Protein AF-A0A0F9BA82-F1 (afdb_monomer_lite)

pLDDT: mean 81.28, std 13.5, range [25.64, 95.38]

Secondary structure (DSSP, 8-state):
-----------GGGGGS---SS-HHHHHHHHHHHHHHHHHHHHHHHHHT-PPP--SSHHHHHHHHSS--------HHHHHHHHHHTTS---EEEESSHHHHHHHHHHHHHTTHHHHHHHHHHHHHHTSEEEEEEEEETTEEEEEEE-TTTEEEEE-SS-TTSEEEEEEEEE-TTSEEEEEEE-SSEEEEEEEEEEGGG--SGGGEEE--SS--B-TTS-B--EEE-TT-S-SEEEEES-SSS---GGGGTHHHHHHHHHHHHHHHHHHHHHHS--EEEE-SS--TT----TT-----PPP-SSSSPPEEEEPPPP-THHHHHHHHHHHHHHHHHHT--GGGTS--SS---HHHHHHHHHHHHHHHHHHHHHHHHHHHHHHHHHHHHTT----GGGEEEE-

InterPro domains:
  IPR021145 Portal protein SPP1 Gp6-like [PF05133] (35-400)

Structure (mmCIF, N/CA/C/O backbone):
data_AF-A0A0F9BA82-F1
#
_entry.id   AF-A0A0F9BA82-F1
#
loop_
_atom_site.group_PDB
_atom_site.id
_atom_site.type_symbol
_atom_site.label_atom_id
_atom_site.label_alt_id
_atom_site.label_comp_id
_atom_site.label_asym_id
_atom_site.label_entity_id
_atom_site.label_seq_id
_atom_site.pdbx_PDB_ins_code
_atom_site.Cartn_x
_atom_site.Cartn_y
_atom_site.Cartn_z
_atom_site.occupancy
_atom_site.B_iso_or_equiv
_atom_site.auth_seq_id
_atom_site.auth_comp_id
_atom_site.auth_asym_id
_atom_site.auth_atom_id
_atom_site.pdbx_PDB_model_num
ATOM 1 N N . MET A 1 1 ? 22.418 -21.077 -7.509 1.00 32.06 1 MET A N 1
ATOM 2 C CA . MET A 1 1 ? 21.056 -21.334 -7.003 1.00 32.06 1 MET A CA 1
ATOM 3 C C . MET A 1 1 ? 20.161 -20.271 -7.600 1.00 32.06 1 MET A C 1
ATOM 5 O O . MET A 1 1 ? 20.427 -19.097 -7.389 1.00 32.06 1 MET A O 1
ATOM 9 N N . ALA A 1 2 ? 19.224 -20.673 -8.456 1.00 25.64 2 ALA A N 1
ATOM 10 C CA . ALA A 1 2 ? 18.269 -19.763 -9.069 1.00 25.64 2 ALA A CA 1
ATOM 11 C C . ALA A 1 2 ? 17.210 -19.420 -8.022 1.00 25.64 2 ALA A C 1
ATOM 13 O O . ALA A 1 2 ? 16.251 -20.169 -7.839 1.00 25.64 2 ALA A O 1
ATOM 14 N N . ASP A 1 3 ? 17.416 -18.311 -7.319 1.00 30.84 3 ASP A N 1
ATOM 15 C CA . ASP A 1 3 ? 16.365 -17.664 -6.541 1.00 30.84 3 ASP A CA 1
ATOM 16 C C . ASP A 1 3 ? 15.450 -16.940 -7.537 1.00 30.84 3 ASP A C 1
ATOM 18 O O . ASP A 1 3 ? 15.495 -15.731 -7.756 1.00 30.84 3 ASP A O 1
ATOM 22 N N . THR A 1 4 ? 14.727 -17.749 -8.311 1.00 31.30 4 THR A N 1
ATOM 23 C CA . THR A 1 4 ? 13.598 -17.291 -9.112 1.00 31.30 4 THR A CA 1
ATOM 24 C C . THR A 1 4 ? 12.617 -16.731 -8.111 1.00 31.30 4 THR A C 1
ATOM 26 O O . THR A 1 4 ? 12.071 -17.511 -7.332 1.00 31.30 4 THR A O 1
ATOM 29 N N . LEU A 1 5 ? 12.453 -15.408 -8.140 1.00 36.59 5 LEU A N 1
ATOM 30 C CA . LEU A 1 5 ? 11.447 -14.624 -7.440 1.00 36.59 5 LEU A CA 1
ATOM 31 C C . LEU A 1 5 ? 10.168 -15.455 -7.301 1.00 36.59 5 LEU A C 1
ATOM 33 O O . LEU A 1 5 ? 9.295 -15.477 -8.172 1.00 36.59 5 LEU A O 1
ATOM 37 N N . LYS A 1 6 ? 10.053 -16.169 -6.180 1.00 34.72 6 LYS A N 1
ATOM 38 C CA . LYS A 1 6 ? 8.750 -16.457 -5.631 1.00 34.72 6 LYS A CA 1
ATOM 39 C C . LYS A 1 6 ? 8.334 -15.086 -5.138 1.00 34.72 6 LYS A C 1
ATOM 41 O O . LYS A 1 6 ? 8.543 -14.771 -3.977 1.00 34.72 6 LYS A O 1
ATOM 46 N N . LEU A 1 7 ? 7.735 -14.285 -6.026 1.00 34.09 7 LEU A N 1
ATOM 47 C CA . LEU A 1 7 ? 6.584 -13.491 -5.625 1.00 34.09 7 LEU A CA 1
ATOM 48 C C . LEU A 1 7 ? 5.722 -14.520 -4.909 1.00 34.09 7 LEU A C 1
ATOM 50 O O . LEU A 1 7 ? 5.066 -15.338 -5.562 1.00 34.09 7 LEU A O 1
ATOM 54 N N . ARG A 1 8 ? 5.902 -14.626 -3.585 1.00 37.03 8 ARG A N 1
ATOM 55 C CA . ARG A 1 8 ? 5.129 -15.502 -2.726 1.00 37.03 8 ARG A CA 1
ATOM 56 C C . ARG A 1 8 ? 3.754 -14.903 -2.858 1.00 37.03 8 ARG A C 1
ATOM 58 O O . ARG A 1 8 ? 3.404 -13.957 -2.170 1.00 37.03 8 ARG A O 1
ATOM 65 N N . VAL A 1 9 ? 3.026 -15.391 -3.860 1.00 33.97 9 VAL A N 1
ATOM 66 C CA . VAL A 1 9 ? 1.595 -15.225 -3.981 1.00 33.97 9 VAL A CA 1
A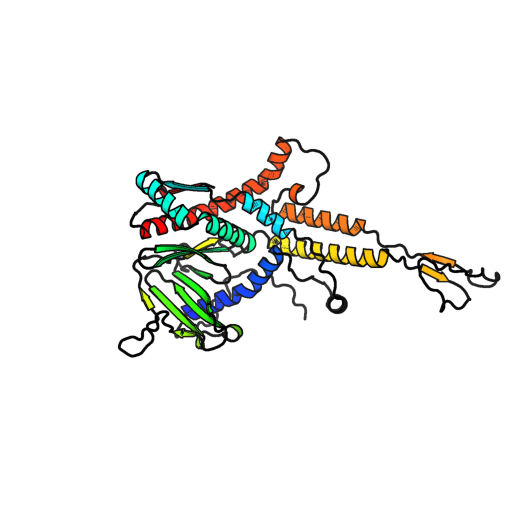TOM 67 C C . VAL A 1 9 ? 1.110 -15.534 -2.584 1.00 33.97 9 VAL A C 1
ATOM 69 O O . VAL A 1 9 ? 1.343 -16.643 -2.108 1.00 33.97 9 VAL A O 1
ATOM 72 N N . ILE A 1 10 ? 0.595 -14.500 -1.921 1.00 43.72 10 ILE A N 1
ATOM 73 C CA . ILE A 1 10 ? 0.239 -14.490 -0.509 1.00 43.72 10 ILE A CA 1
ATOM 74 C C . ILE A 1 10 ? -0.924 -15.472 -0.359 1.00 43.72 10 ILE A C 1
ATOM 76 O O . ILE A 1 10 ? -2.098 -15.117 -0.433 1.00 43.72 10 ILE A O 1
ATOM 80 N N . GLN A 1 11 ? -0.582 -16.755 -0.308 1.00 34.44 11 GLN A N 1
ATOM 81 C CA . GLN A 1 11 ? -1.457 -17.848 0.039 1.00 34.44 11 GLN A CA 1
ATOM 82 C C . GLN A 1 11 ? -1.409 -17.910 1.553 1.00 34.44 11 GLN A C 1
ATOM 84 O O . GLN A 1 11 ? -0.401 -18.309 2.134 1.00 34.44 11 GLN A O 1
ATOM 89 N N . GLY A 1 12 ? -2.527 -17.558 2.183 1.00 37.22 12 GLY A N 1
ATOM 90 C CA . GLY A 1 12 ? -2.781 -17.803 3.603 1.00 37.22 12 GLY A CA 1
ATOM 91 C C . GLY A 1 12 ? -2.826 -19.292 3.982 1.00 37.22 12 GLY A C 1
ATOM 92 O O . GLY A 1 12 ? -3.324 -19.626 5.048 1.00 37.22 12 GLY A O 1
ATOM 93 N N . ASP A 1 13 ? -2.309 -20.185 3.134 1.00 36.91 13 ASP A N 1
ATOM 94 C CA . ASP A 1 13 ? -2.332 -21.636 3.322 1.00 36.91 13 ASP A CA 1
ATOM 95 C C . ASP A 1 13 ? -1.144 -22.143 4.163 1.00 36.91 13 ASP A C 1
ATOM 97 O O . ASP A 1 13 ? -1.170 -23.274 4.638 1.00 36.91 13 ASP A O 1
ATOM 101 N N . ALA A 1 14 ? -0.108 -21.324 4.399 1.00 38.47 14 ALA A N 1
ATOM 102 C CA . ALA A 1 14 ? 1.072 -21.727 5.180 1.00 38.47 14 ALA A CA 1
ATOM 103 C C . ALA A 1 14 ? 0.855 -21.720 6.711 1.00 38.47 14 ALA A C 1
ATOM 105 O O . ALA A 1 14 ? 1.749 -22.083 7.469 1.00 38.47 14 ALA A O 1
ATOM 106 N N . VAL A 1 15 ? -0.322 -21.303 7.187 1.00 46.72 15 VAL A N 1
ATOM 107 C CA . VAL A 1 15 ? -0.559 -20.960 8.603 1.00 46.72 15 VAL A CA 1
ATOM 108 C C . VAL A 1 15 ? -1.070 -22.152 9.443 1.00 46.72 15 VAL A C 1
ATOM 110 O O . VAL A 1 15 ? -1.295 -22.025 10.642 1.00 46.72 15 VAL A O 1
ATOM 113 N N . LEU A 1 16 ? -1.219 -23.340 8.844 1.00 48.12 16 LEU A N 1
ATOM 114 C CA . LEU A 1 16 ? -1.731 -24.548 9.518 1.00 48.12 16 LEU A CA 1
ATOM 115 C C . LEU A 1 16 ? -0.666 -25.635 9.765 1.00 48.12 16 LEU A C 1
ATOM 117 O O . LEU A 1 16 ? -1.009 -26.790 10.020 1.00 48.12 16 LEU A O 1
ATOM 121 N N . GLU A 1 17 ? 0.626 -25.306 9.706 1.00 53.84 17 GLU A N 1
ATOM 122 C CA . GLU A 1 17 ? 1.655 -26.184 10.279 1.00 53.84 17 GLU A CA 1
ATOM 123 C C . GLU A 1 17 ? 1.593 -26.130 11.808 1.00 53.84 17 GLU A C 1
ATOM 125 O O . GLU A 1 17 ? 1.470 -25.033 12.356 1.00 53.84 17 GLU A O 1
ATOM 130 N N . LYS A 1 18 ? 1.691 -27.310 12.458 1.00 64.69 18 LYS A N 1
ATOM 131 C CA . LYS A 1 18 ? 1.677 -27.546 13.921 1.00 64.69 18 LYS A CA 1
ATOM 132 C C . LYS A 1 18 ? 1.845 -26.249 14.718 1.00 64.69 18 LYS A C 1
ATOM 134 O O . LYS A 1 18 ? 2.961 -25.734 14.831 1.00 64.69 18 LYS A O 1
ATOM 139 N N . LEU A 1 19 ? 0.716 -25.718 15.181 1.00 73.06 19 LEU 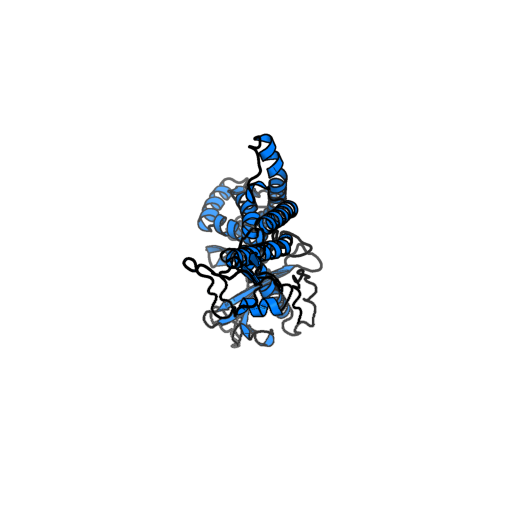A N 1
ATOM 140 C CA . LEU A 1 19 ? 0.705 -24.605 16.117 1.00 73.06 19 LEU A CA 1
ATOM 141 C C . LEU A 1 19 ? 1.225 -25.103 17.464 1.00 73.06 19 LEU A C 1
ATOM 143 O O . LEU A 1 19 ? 1.131 -26.298 17.754 1.00 73.06 19 LEU A O 1
ATOM 147 N N . ASP A 1 20 ? 1.810 -24.205 18.243 1.00 77.69 20 ASP A N 1
ATOM 148 C CA . ASP A 1 20 ? 2.177 -24.516 19.621 1.00 77.69 20 ASP A CA 1
ATOM 149 C C . ASP A 1 20 ? 0.917 -24.862 20.443 1.00 77.69 20 ASP A C 1
ATOM 151 O O . ASP A 1 20 ? -0.133 -24.239 20.265 1.00 77.69 20 ASP A O 1
ATOM 155 N N . ASP A 1 21 ? 1.012 -25.896 21.286 1.00 71.56 21 ASP A N 1
ATOM 156 C CA . ASP A 1 21 ? -0.128 -26.429 22.044 1.00 71.56 21 ASP A CA 1
ATOM 157 C C . ASP A 1 21 ? -0.535 -25.495 23.201 1.00 71.56 21 ASP A C 1
ATOM 159 O O . ASP A 1 21 ? -1.711 -25.468 23.568 1.00 71.56 21 ASP A O 1
ATOM 163 N N . ASP A 1 22 ? 0.407 -24.711 23.744 1.00 74.31 22 ASP A N 1
ATOM 164 C CA . ASP A 1 22 ? 0.177 -23.848 24.909 1.00 74.31 22 ASP A CA 1
ATOM 165 C C . ASP A 1 22 ? -0.314 -22.448 24.491 1.00 74.31 22 ASP A C 1
ATOM 167 O O . ASP A 1 22 ? -1.194 -21.874 25.135 1.00 74.31 22 ASP A O 1
ATOM 171 N N . HIS A 1 23 ? 0.201 -21.907 23.377 1.00 81.19 23 HIS A N 1
ATOM 172 C CA . HIS A 1 23 ? -0.174 -20.581 22.858 1.00 81.19 23 HIS A CA 1
ATOM 173 C C . HIS A 1 23 ? -0.425 -20.577 21.333 1.00 81.19 23 HIS A C 1
ATOM 175 O O . HIS A 1 23 ? 0.343 -19.979 20.566 1.00 81.19 23 HIS A O 1
ATOM 181 N N . PRO A 1 24 ? -1.522 -21.200 20.856 1.00 85.31 24 PRO A N 1
ATOM 182 C CA . PRO A 1 24 ? -1.771 -21.388 19.425 1.00 85.31 24 PRO A CA 1
ATOM 183 C C . PRO A 1 24 ? -2.036 -20.079 18.668 1.00 85.31 24 PRO A C 1
ATOM 185 O O . PRO A 1 24 ? -1.622 -19.941 17.515 1.00 85.31 24 PRO A O 1
ATOM 188 N N . ASP A 1 25 ? -2.710 -19.108 19.291 1.00 86.00 25 ASP A N 1
ATOM 189 C CA . ASP A 1 25 ? -3.073 -17.846 18.634 1.00 86.00 25 ASP A CA 1
ATOM 190 C C . ASP A 1 25 ? -1.873 -16.899 18.491 1.00 86.00 25 ASP A C 1
ATOM 192 O O . ASP A 1 25 ? -1.722 -16.253 17.446 1.00 86.00 25 ASP A O 1
ATOM 196 N N . LEU A 1 26 ? -0.971 -16.905 19.478 1.00 86.31 26 LEU A N 1
ATOM 197 C CA . LEU A 1 26 ? 0.309 -16.197 19.439 1.00 86.31 26 LEU A CA 1
ATOM 198 C C . LEU A 1 26 ? 1.255 -16.795 18.388 1.00 86.31 26 LEU A C 1
ATOM 200 O O . LEU A 1 26 ? 1.901 -16.052 17.649 1.00 86.31 26 LEU A O 1
ATOM 204 N N . ASP A 1 27 ? 1.303 -18.126 18.262 1.00 86.81 27 ASP A N 1
ATOM 205 C CA . ASP A 1 27 ? 2.125 -18.800 17.241 1.00 86.81 27 ASP A CA 1
ATOM 206 C C . ASP A 1 27 ? 1.616 -18.543 15.837 1.00 86.81 27 ASP A C 1
ATOM 208 O O . ASP A 1 27 ? 2.391 -18.258 14.920 1.00 86.81 27 ASP A O 1
ATOM 212 N N . ARG A 1 28 ? 0.293 -18.520 15.683 1.00 87.12 28 ARG A N 1
ATOM 213 C CA . ARG A 1 28 ? -0.330 -18.102 14.436 1.00 87.12 28 ARG A CA 1
ATOM 214 C C . ARG A 1 28 ? 0.020 -16.654 14.087 1.00 87.12 28 ARG A C 1
ATOM 216 O O . ARG A 1 28 ? 0.355 -16.382 12.934 1.00 87.12 28 ARG A O 1
ATOM 223 N N . ALA A 1 29 ? -0.040 -15.745 15.062 1.00 87.69 29 ALA A N 1
ATOM 224 C CA . ALA A 1 29 ? 0.299 -14.336 14.879 1.00 87.69 29 ALA A CA 1
ATOM 225 C C . ALA A 1 29 ? 1.763 -14.147 14.464 1.00 87.69 29 ALA A C 1
ATOM 227 O O . ALA A 1 29 ? 2.022 -13.505 13.446 1.00 87.69 29 ALA A O 1
ATOM 228 N N . LEU A 1 30 ? 2.703 -14.764 15.188 1.00 87.31 30 LEU A N 1
ATOM 229 C CA . LEU A 1 30 ? 4.132 -14.686 14.892 1.00 87.31 30 LEU A CA 1
ATOM 230 C C . LEU A 1 30 ? 4.432 -15.210 13.482 1.00 87.31 30 LEU A C 1
ATOM 232 O O . LEU A 1 30 ? 5.041 -14.507 12.682 1.00 87.31 30 LEU A O 1
ATOM 236 N N . LYS A 1 31 ? 3.943 -16.409 13.137 1.00 87.62 31 LYS A N 1
ATOM 237 C CA . LYS A 1 31 ? 4.145 -17.000 11.803 1.00 87.62 31 LYS A CA 1
ATOM 238 C C . LYS A 1 31 ? 3.561 -16.126 10.691 1.00 87.62 31 LYS A C 1
ATOM 240 O O . LYS A 1 31 ? 4.208 -15.948 9.659 1.00 87.62 31 LYS A O 1
ATOM 245 N N . ALA A 1 32 ? 2.358 -15.579 10.882 1.00 86.62 32 ALA A N 1
ATOM 246 C CA . ALA A 1 32 ? 1.707 -14.733 9.883 1.00 86.62 32 ALA A CA 1
ATOM 247 C C . ALA A 1 32 ? 2.451 -13.407 9.669 1.00 86.62 32 ALA A C 1
ATOM 249 O O . ALA A 1 32 ? 2.636 -12.995 8.525 1.00 86.62 32 ALA A O 1
ATOM 250 N N . LEU A 1 33 ? 2.896 -12.759 10.747 1.00 87.19 33 LEU A N 1
ATOM 251 C CA . LEU A 1 33 ? 3.641 -11.503 10.685 1.00 87.19 33 LEU A CA 1
ATOM 252 C C . LEU A 1 33 ? 5.053 -11.709 10.111 1.00 87.19 33 LEU A C 1
ATOM 254 O O . LEU A 1 33 ? 5.452 -10.989 9.197 1.00 87.19 33 LEU A O 1
ATOM 258 N N . SER A 1 34 ? 5.768 -12.759 10.528 1.00 86.69 34 SER A N 1
ATOM 259 C CA . SER A 1 34 ? 7.071 -13.115 9.948 1.00 86.69 34 SER A CA 1
ATOM 260 C C . SER A 1 34 ? 6.986 -13.455 8.462 1.00 86.69 34 SER A C 1
ATOM 262 O O . SER A 1 34 ? 7.874 -13.087 7.702 1.00 86.69 34 SER A O 1
ATOM 264 N N . ALA A 1 35 ? 5.917 -14.121 8.016 1.00 85.75 35 ALA A N 1
ATOM 265 C CA . ALA A 1 35 ? 5.742 -14.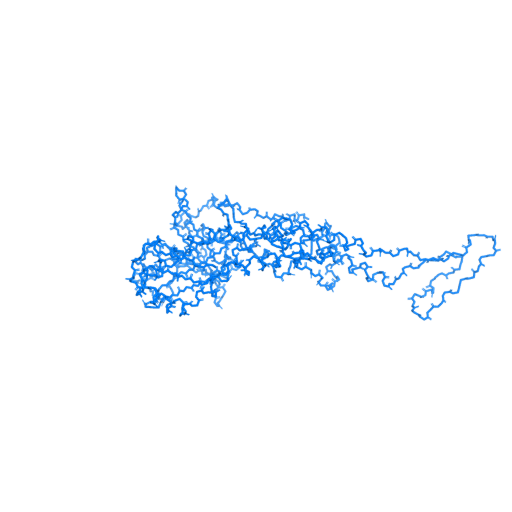457 6.605 1.00 85.75 35 ALA A CA 1
ATOM 266 C C . ALA A 1 35 ? 5.482 -13.233 5.706 1.00 85.75 35 ALA A C 1
ATOM 268 O O . ALA A 1 35 ? 5.698 -13.329 4.495 1.00 85.75 35 ALA A O 1
ATOM 269 N N . LYS A 1 36 ? 5.008 -12.115 6.277 1.00 85.94 36 LYS A N 1
ATOM 270 C CA . LYS A 1 36 ? 4.715 -10.871 5.553 1.00 85.94 36 LYS A CA 1
ATOM 271 C C . LYS A 1 36 ? 5.946 -10.003 5.302 1.00 85.94 36 LYS A C 1
ATOM 273 O O . LYS A 1 36 ? 5.992 -9.379 4.247 1.00 85.94 36 LYS A O 1
ATOM 278 N N . LEU A 1 37 ? 6.901 -9.968 6.239 1.00 83.75 37 LEU A N 1
ATOM 279 C CA . LEU A 1 37 ? 8.033 -9.027 6.241 1.00 83.75 37 LEU A CA 1
ATOM 280 C C . LEU A 1 37 ? 8.741 -8.950 4.888 1.00 83.75 37 LEU A C 1
ATOM 282 O O . LEU A 1 37 ? 8.617 -7.933 4.216 1.00 83.75 37 LEU A O 1
ATOM 286 N N . ASP A 1 38 ? 9.385 -10.041 4.465 1.00 81.19 38 ASP A N 1
ATOM 287 C CA . ASP A 1 38 ? 10.196 -10.061 3.240 1.00 81.19 38 ASP A CA 1
ATOM 288 C C . ASP A 1 38 ? 9.381 -9.633 2.008 1.00 81.19 38 ASP A C 1
ATOM 290 O O . ASP A 1 38 ? 9.817 -8.828 1.191 1.00 81.19 38 ASP A O 1
ATOM 294 N N . GLY A 1 39 ? 8.151 -10.147 1.886 1.00 84.62 39 GLY A N 1
ATOM 295 C CA . GLY A 1 39 ? 7.303 -9.869 0.729 1.00 84.62 39 GLY A CA 1
ATOM 296 C C . GLY A 1 39 ? 6.822 -8.421 0.668 1.00 84.62 39 GLY A C 1
ATOM 297 O O . GLY A 1 39 ? 6.678 -7.876 -0.422 1.00 84.62 39 GLY A O 1
ATOM 298 N N . TYR A 1 40 ? 6.548 -7.798 1.814 1.00 90.69 40 TYR A N 1
ATOM 299 C CA . TYR A 1 40 ? 6.096 -6.405 1.874 1.00 90.69 40 TYR A CA 1
ATOM 300 C C . TYR A 1 40 ? 7.274 -5.438 1.805 1.00 90.69 40 TYR A C 1
ATOM 302 O O . TYR A 1 40 ? 7.114 -4.323 1.315 1.00 90.69 40 TYR A O 1
ATOM 310 N N . GLU A 1 41 ? 8.449 -5.849 2.283 1.00 89.94 41 GLU A N 1
ATOM 311 C CA . GLU A 1 41 ? 9.699 -5.119 2.092 1.00 89.94 41 GLU A CA 1
ATOM 312 C C . GLU A 1 41 ? 10.027 -4.955 0.619 1.00 89.94 41 GLU A C 1
ATOM 314 O O . GLU A 1 41 ? 10.123 -3.828 0.139 1.00 89.94 41 GLU A O 1
ATOM 319 N N . ASP A 1 42 ? 10.013 -6.060 -0.122 1.00 88.62 42 ASP A N 1
ATOM 320 C CA . ASP A 1 42 ? 10.234 -6.034 -1.561 1.00 88.62 42 ASP A CA 1
ATOM 321 C C . ASP A 1 42 ? 9.252 -5.100 -2.284 1.00 88.62 42 ASP A C 1
ATOM 323 O O . ASP A 1 42 ? 9.671 -4.295 -3.111 1.00 88.62 42 ASP A O 1
ATOM 327 N N . ILE A 1 43 ? 7.949 -5.181 -1.986 1.00 90.94 43 ILE A N 1
ATOM 328 C CA . ILE A 1 43 ? 6.918 -4.385 -2.678 1.00 90.94 43 ILE A CA 1
ATOM 329 C C . ILE A 1 43 ? 7.101 -2.879 -2.437 1.00 90.94 43 ILE A C 1
ATOM 331 O O . ILE A 1 43 ? 6.984 -2.108 -3.388 1.00 90.94 43 ILE A O 1
ATOM 335 N N . TRP A 1 44 ? 7.412 -2.466 -1.208 1.00 92.62 44 TRP A N 1
ATOM 336 C CA . TRP A 1 44 ? 7.725 -1.066 -0.906 1.00 92.62 44 TRP A CA 1
ATOM 337 C C . TRP A 1 44 ? 9.011 -0.610 -1.592 1.00 92.62 44 TRP A C 1
ATOM 339 O O . TRP A 1 44 ? 9.006 0.451 -2.198 1.00 92.62 44 TRP A O 1
ATOM 349 N N . ASN A 1 45 ? 10.058 -1.440 -1.636 1.00 91.38 45 ASN A N 1
ATOM 350 C CA . ASN A 1 45 ? 11.283 -1.095 -2.365 1.00 91.38 45 ASN A CA 1
ATOM 351 C C . ASN A 1 45 ? 10.996 -0.819 -3.855 1.00 91.38 45 ASN A C 1
ATOM 353 O O . ASN A 1 45 ? 11.585 0.085 -4.442 1.00 91.38 45 ASN A O 1
ATOM 357 N N . TYR A 1 46 ? 10.051 -1.544 -4.472 1.00 91.06 46 TYR A N 1
ATOM 358 C CA . TYR A 1 46 ? 9.591 -1.236 -5.835 1.00 91.06 46 TYR A CA 1
ATOM 359 C C . TYR A 1 46 ? 8.810 0.075 -5.943 1.00 91.06 46 TYR A C 1
ATOM 361 O O . TYR A 1 46 ? 8.838 0.690 -7.008 1.00 91.06 46 TYR A O 1
ATOM 369 N N . TYR A 1 47 ? 8.073 0.464 -4.905 1.00 92.62 47 TYR A N 1
ATOM 370 C CA . TYR A 1 47 ? 7.377 1.747 -4.862 1.00 92.62 47 TYR A CA 1
ATOM 371 C C . TYR A 1 47 ? 8.356 2.910 -4.659 1.00 92.62 47 TYR A C 1
ATOM 373 O O . TYR A 1 47 ? 8.253 3.891 -5.385 1.00 92.62 47 TYR A O 1
ATOM 381 N N . ASP A 1 48 ? 9.360 2.755 -3.796 1.00 91.12 48 ASP A N 1
ATOM 382 C CA . ASP A 1 48 ? 10.370 3.781 -3.498 1.00 91.12 48 ASP A CA 1
ATOM 383 C C . ASP A 1 48 ? 11.426 3.934 -4.603 1.00 91.12 48 ASP A C 1
ATOM 385 O O . ASP A 1 48 ? 12.122 4.946 -4.685 1.00 91.12 48 ASP A O 1
ATOM 389 N N . GLY A 1 49 ? 11.550 2.947 -5.494 1.00 86.69 49 GLY A N 1
ATOM 390 C CA . GLY A 1 49 ? 12.580 2.949 -6.531 1.00 86.69 49 GLY A CA 1
ATOM 391 C C . GLY A 1 49 ? 13.912 2.334 -6.083 1.00 86.69 49 GLY A C 1
ATOM 392 O O . GLY A 1 49 ? 14.902 2.467 -6.800 1.00 86.69 49 GLY A O 1
ATOM 393 N N . ASP A 1 50 ? 13.954 1.656 -4.934 1.00 85.88 50 ASP A N 1
ATOM 394 C CA . ASP A 1 50 ? 15.142 0.976 -4.392 1.00 85.88 50 ASP A CA 1
ATOM 395 C C . ASP A 1 50 ? 15.157 -0.532 -4.720 1.00 85.88 50 ASP A C 1
ATOM 397 O O . ASP A 1 50 ? 15.699 -1.373 -4.001 1.00 85.88 50 ASP A O 1
ATOM 401 N N . GLN A 1 51 ? 14.502 -0.930 -5.815 1.00 80.25 51 GLN A N 1
ATOM 402 C CA . GLN A 1 51 ? 14.463 -2.330 -6.222 1.00 80.25 51 GLN A CA 1
ATOM 403 C C . GLN A 1 51 ? 15.822 -2.834 -6.739 1.00 80.25 51 GLN A C 1
ATOM 405 O O . GLN A 1 51 ? 16.502 -2.154 -7.519 1.00 80.25 51 GLN A O 1
ATOM 410 N N . PRO A 1 52 ? 16.195 -4.087 -6.422 1.00 75.69 52 PRO A N 1
ATOM 411 C CA . PRO A 1 52 ? 17.431 -4.671 -6.919 1.00 75.69 52 PRO A CA 1
ATOM 412 C C . PRO A 1 52 ? 17.385 -4.904 -8.435 1.00 75.69 52 PRO A C 1
ATOM 414 O O . PRO A 1 52 ? 16.384 -5.354 -8.999 1.00 75.69 52 PRO A O 1
ATOM 417 N N . LEU A 1 53 ? 18.519 -4.684 -9.106 1.00 75.19 53 LEU A N 1
ATOM 418 C CA . LEU A 1 53 ? 18.676 -5.010 -10.524 1.00 75.19 53 LEU A CA 1
ATOM 419 C C . LEU A 1 53 ? 18.591 -6.524 -10.761 1.00 75.19 53 LEU A C 1
ATOM 421 O O . LEU A 1 53 ? 19.382 -7.325 -10.251 1.00 75.19 53 LEU A O 1
ATOM 425 N N . MET A 1 54 ? 17.638 -6.919 -11.603 1.00 71.38 54 MET A N 1
ATOM 426 C CA . MET A 1 54 ? 17.384 -8.317 -11.927 1.00 71.38 54 MET A CA 1
ATOM 427 C C . MET A 1 54 ? 18.160 -8.757 -13.172 1.00 71.38 54 MET A C 1
ATOM 429 O O . MET A 1 54 ? 17.801 -8.449 -14.307 1.00 71.38 54 MET A O 1
ATOM 433 N N . TYR A 1 55 ? 19.202 -9.563 -12.958 1.00 65.69 55 TYR A N 1
ATOM 434 C CA . TYR A 1 55 ? 19.979 -10.187 -14.033 1.00 65.69 55 TYR A CA 1
ATOM 435 C C . TYR A 1 55 ? 19.568 -11.642 -14.267 1.00 65.69 55 TYR A C 1
ATOM 437 O O . TYR A 1 55 ? 19.505 -12.443 -13.331 1.00 65.69 55 TYR A O 1
ATOM 445 N N . THR A 1 56 ? 19.380 -12.017 -15.536 1.00 65.88 56 THR A N 1
ATOM 446 C CA . THR A 1 56 ? 19.062 -13.397 -15.949 1.00 65.88 56 THR A CA 1
ATOM 447 C C . THR A 1 56 ? 20.217 -14.375 -15.699 1.00 65.88 56 THR A C 1
ATOM 449 O O . THR A 1 56 ? 19.982 -15.568 -15.528 1.00 65.88 56 THR A O 1
ATOM 452 N N . SER A 1 57 ? 21.468 -13.897 -15.659 1.00 67.88 57 SER A N 1
ATOM 453 C CA . SER A 1 57 ? 22.641 -14.738 -15.391 1.00 67.88 57 SER A CA 1
ATOM 454 C C . SER A 1 57 ? 23.393 -14.282 -14.141 1.00 67.88 57 SER A C 1
ATOM 456 O O . SER A 1 57 ? 23.637 -13.090 -13.955 1.00 67.88 57 SER A O 1
ATOM 458 N N . GLY A 1 58 ? 23.800 -15.244 -13.305 1.00 61.88 58 GLY A N 1
ATOM 459 C CA . GLY A 1 58 ? 24.604 -14.969 -12.108 1.00 61.88 58 GLY A CA 1
ATOM 460 C C . GLY A 1 58 ? 25.976 -14.381 -12.441 1.00 61.88 58 GLY A C 1
ATOM 461 O O . GLY A 1 58 ? 26.429 -13.475 -11.765 1.00 61.88 58 GLY A O 1
ATOM 462 N N . ARG A 1 59 ? 26.589 -14.802 -13.556 1.00 60.72 59 ARG A N 1
ATOM 463 C CA . ARG A 1 59 ? 27.893 -14.279 -13.989 1.00 60.72 59 ARG A CA 1
ATOM 464 C C . ARG A 1 59 ? 27.848 -12.790 -14.338 1.00 60.72 59 ARG A C 1
ATOM 466 O O . ARG A 1 59 ? 28.787 -12.078 -14.013 1.00 60.72 59 ARG A O 1
ATOM 473 N N . LEU A 1 60 ? 26.784 -12.324 -14.998 1.00 62.44 60 LEU A N 1
ATOM 474 C CA . LEU A 1 60 ? 26.610 -10.889 -15.253 1.00 62.44 60 LEU A CA 1
ATOM 475 C C . LEU A 1 60 ? 26.367 -10.140 -13.943 1.00 62.44 60 LEU A C 1
ATOM 477 O O . LEU A 1 60 ? 26.967 -9.097 -13.739 1.00 62.44 60 LEU A O 1
ATOM 481 N N . ARG A 1 61 ? 25.571 -10.711 -13.030 1.00 63.34 61 ARG A N 1
ATOM 482 C CA . ARG A 1 61 ? 25.365 -10.136 -11.697 1.00 63.34 61 ARG A CA 1
ATOM 483 C C . ARG A 1 61 ? 26.685 -9.932 -10.957 1.00 63.34 61 ARG A C 1
ATOM 485 O O . ARG A 1 61 ? 26.886 -8.853 -10.432 1.00 63.34 61 ARG A O 1
ATOM 492 N N . ASP A 1 62 ? 27.571 -10.925 -10.941 1.00 62.81 62 ASP A N 1
ATOM 493 C CA . ASP A 1 62 ? 28.855 -10.825 -10.236 1.00 62.81 62 ASP A CA 1
ATOM 494 C C . ASP A 1 62 ? 29.777 -9.775 -10.880 1.00 62.81 62 ASP A C 1
ATOM 496 O O . ASP A 1 62 ? 30.352 -8.954 -10.177 1.00 62.81 62 ASP A O 1
ATOM 500 N N . ILE A 1 63 ? 29.842 -9.729 -12.218 1.00 61.94 63 ILE A N 1
ATOM 501 C CA . ILE A 1 63 ? 30.623 -8.716 -12.956 1.00 61.94 63 ILE A CA 1
ATOM 502 C C . ILE A 1 63 ? 30.116 -7.296 -12.667 1.00 61.94 63 ILE A C 1
ATOM 504 O O . ILE A 1 63 ? 30.916 -6.378 -12.520 1.00 61.94 63 ILE A O 1
ATOM 508 N N . PHE A 1 64 ? 28.797 -7.116 -12.593 1.00 60.75 64 PHE A N 1
ATOM 509 C CA . PHE A 1 64 ? 28.170 -5.814 -12.367 1.00 60.75 64 PHE A CA 1
ATOM 510 C C . PHE A 1 64 ? 28.008 -5.449 -10.889 1.00 60.75 64 PHE A C 1
ATOM 512 O O . PHE A 1 64 ? 27.689 -4.306 -10.595 1.00 60.75 64 PHE A O 1
ATOM 519 N N . LYS A 1 65 ? 28.233 -6.388 -9.963 1.00 61.75 65 LYS A N 1
ATOM 520 C CA . LYS A 1 65 ? 28.230 -6.131 -8.517 1.00 61.75 65 LYS A CA 1
ATOM 521 C C . LYS A 1 65 ? 29.522 -5.455 -8.053 1.00 61.75 65 LYS A C 1
ATOM 523 O O . LYS A 1 65 ? 29.481 -4.677 -7.110 1.00 61.75 65 LYS A O 1
ATOM 528 N N . ASP A 1 66 ? 30.640 -5.771 -8.705 1.00 55.31 66 ASP A N 1
ATOM 529 C CA . ASP A 1 66 ? 31.965 -5.215 -8.389 1.00 55.31 66 ASP A CA 1
ATOM 530 C C . ASP A 1 66 ? 32.225 -3.864 -9.077 1.00 55.31 66 ASP A C 1
ATOM 532 O O . ASP A 1 66 ? 33.168 -3.148 -8.741 1.00 55.31 66 ASP A O 1
ATOM 536 N N . LEU A 1 67 ? 31.401 -3.521 -10.065 1.00 54.91 67 LEU A N 1
ATOM 537 C CA . LEU A 1 67 ? 31.343 -2.186 -10.630 1.00 54.91 67 LEU A CA 1
ATOM 538 C C . LEU A 1 67 ? 30.396 -1.414 -9.714 1.00 54.91 67 LEU A C 1
ATOM 540 O O . LEU A 1 67 ? 29.223 -1.766 -9.664 1.00 54.91 67 LEU A O 1
ATOM 544 N N . ASP A 1 68 ? 30.887 -0.412 -8.979 1.00 52.03 68 ASP A N 1
ATOM 545 C CA . ASP A 1 68 ? 30.070 0.567 -8.242 1.00 52.03 68 ASP A CA 1
ATOM 546 C C . ASP A 1 68 ? 29.191 1.348 -9.242 1.00 52.03 68 ASP A C 1
ATOM 548 O O . ASP A 1 68 ? 29.412 2.526 -9.531 1.00 52.03 68 ASP A O 1
ATOM 552 N N . MET A 1 69 ? 28.250 0.658 -9.883 1.00 54.44 69 MET A N 1
ATOM 553 C CA . MET A 1 69 ? 27.399 1.206 -10.916 1.00 54.44 69 MET A CA 1
ATOM 554 C C . MET A 1 69 ? 26.487 2.222 -10.257 1.00 54.44 69 MET A C 1
ATOM 556 O O . MET A 1 69 ? 25.811 1.919 -9.273 1.00 54.44 69 MET A O 1
ATOM 560 N N . ALA A 1 70 ? 26.436 3.419 -10.836 1.00 56.72 70 ALA A N 1
ATOM 561 C CA . ALA A 1 70 ? 25.341 4.328 -10.566 1.00 56.72 70 ALA A CA 1
ATOM 562 C C . ALA A 1 70 ? 24.030 3.562 -10.808 1.00 56.72 70 ALA A C 1
ATOM 564 O O . ALA A 1 70 ? 23.815 2.986 -11.875 1.00 56.72 70 ALA A O 1
ATOM 565 N N . THR A 1 71 ? 23.178 3.486 -9.791 1.00 62.75 71 THR A N 1
ATOM 566 C CA . THR A 1 71 ? 21.865 2.856 -9.899 1.00 62.75 71 THR A CA 1
ATOM 567 C C . THR A 1 71 ? 20.994 3.712 -10.811 1.00 62.75 71 THR A C 1
ATOM 569 O O . THR A 1 71 ? 20.521 4.776 -10.415 1.00 62.75 71 THR A O 1
ATOM 572 N N . PHE A 1 72 ? 20.802 3.265 -12.052 1.00 73.88 72 PHE A N 1
ATOM 573 C CA . PHE A 1 72 ? 19.906 3.913 -13.006 1.00 73.88 72 PHE A CA 1
ATOM 574 C C . PHE A 1 72 ? 18.509 3.309 -12.871 1.00 73.88 72 PHE A C 1
ATOM 576 O O . PHE A 1 72 ? 18.227 2.238 -13.412 1.00 73.88 72 PHE A O 1
ATOM 583 N N . VAL A 1 73 ? 17.645 3.986 -12.117 1.00 80.12 73 VAL A N 1
ATOM 584 C CA . VAL A 1 73 ? 16.270 3.544 -11.870 1.00 80.12 73 VAL A CA 1
ATOM 585 C C . VAL A 1 73 ? 15.290 4.515 -12.510 1.00 80.12 73 VAL A C 1
ATOM 587 O O . VAL A 1 73 ? 15.378 5.724 -12.312 1.00 80.12 73 VAL A O 1
ATOM 590 N N . GLU A 1 74 ? 14.336 3.972 -13.259 1.00 86.06 74 GLU A N 1
ATOM 591 C CA . GLU A 1 74 ? 13.212 4.720 -13.816 1.00 86.06 74 GLU A CA 1
ATOM 592 C C . GLU A 1 74 ? 11.919 4.152 -13.233 1.00 86.06 74 GLU A C 1
ATOM 594 O O . GLU A 1 74 ? 11.406 3.145 -13.713 1.00 86.06 74 GLU A O 1
ATOM 599 N N . ASN A 1 75 ? 11.431 4.739 -12.141 1.00 88.12 75 ASN A N 1
ATOM 600 C CA . ASN A 1 75 ? 10.361 4.151 -11.342 1.00 88.12 75 ASN A CA 1
ATOM 601 C C . ASN A 1 75 ? 8.959 4.525 -11.855 1.00 88.12 75 ASN A C 1
ATOM 603 O O . ASN A 1 75 ? 8.469 5.629 -11.625 1.00 88.12 75 ASN A O 1
ATOM 607 N N . TRP A 1 76 ? 8.283 3.565 -12.488 1.00 88.50 76 TRP A N 1
ATOM 608 C CA . TRP A 1 76 ? 6.900 3.713 -12.948 1.00 88.50 76 TRP A CA 1
ATOM 609 C C . TRP A 1 76 ? 5.867 3.191 -11.947 1.00 88.50 76 TRP A C 1
ATOM 611 O O . TRP A 1 76 ? 4.678 3.482 -12.090 1.00 88.50 76 TRP A O 1
ATOM 621 N N . CYS A 1 77 ? 6.291 2.415 -10.945 1.00 91.12 77 CYS A N 1
ATOM 622 C CA . CYS A 1 77 ? 5.400 1.887 -9.916 1.00 91.12 77 CYS A CA 1
ATOM 623 C C . CYS A 1 77 ? 4.778 3.022 -9.094 1.00 91.12 77 CYS A C 1
ATOM 625 O O . CYS A 1 77 ? 3.559 3.017 -8.928 1.00 91.12 77 CYS A O 1
ATOM 627 N N . ALA A 1 78 ? 5.582 4.006 -8.671 1.00 91.75 78 ALA A N 1
ATOM 628 C CA . ALA A 1 78 ? 5.108 5.186 -7.940 1.00 91.75 78 ALA A CA 1
ATOM 629 C C . ALA A 1 78 ? 4.020 5.940 -8.722 1.00 91.75 78 ALA A C 1
ATOM 631 O O . ALA A 1 78 ? 2.888 6.049 -8.267 1.00 91.75 78 ALA A O 1
ATOM 632 N N . VAL A 1 79 ? 4.292 6.288 -9.987 1.00 91.31 79 VAL A N 1
ATOM 633 C CA . VAL A 1 79 ? 3.349 7.023 -10.857 1.00 91.31 79 VAL A CA 1
ATOM 634 C C . VAL A 1 79 ? 1.983 6.333 -10.969 1.00 91.31 79 VAL A C 1
ATOM 636 O O . VAL A 1 79 ? 0.940 6.984 -11.046 1.00 91.31 79 VAL A O 1
ATOM 639 N N . ILE A 1 80 ? 1.959 4.997 -11.001 1.00 91.38 80 ILE A N 1
ATOM 640 C CA . ILE A 1 80 ? 0.720 4.217 -11.102 1.00 91.38 80 ILE A CA 1
ATOM 641 C C . ILE A 1 80 ? -0.119 4.299 -9.823 1.00 91.38 80 ILE A C 1
ATOM 643 O O . ILE A 1 80 ? -1.357 4.287 -9.923 1.00 91.38 80 ILE A O 1
ATOM 647 N N . ILE A 1 81 ? 0.540 4.330 -8.664 1.00 93.12 81 ILE A N 1
ATOM 648 C CA . ILE A 1 81 ? -0.094 4.454 -7.353 1.00 93.12 81 ILE A CA 1
ATOM 649 C C . ILE A 1 81 ? -0.547 5.887 -7.125 1.00 93.12 81 ILE A C 1
ATOM 651 O O . ILE A 1 81 ? -1.740 6.089 -6.913 1.00 93.12 81 ILE A O 1
ATOM 655 N N . ASP A 1 82 ? 0.340 6.861 -7.300 1.00 92.44 82 ASP A N 1
ATOM 656 C CA . ASP A 1 82 ? 0.068 8.283 -7.063 1.00 92.44 82 ASP A CA 1
ATOM 657 C C . ASP A 1 82 ? -1.118 8.761 -7.903 1.00 92.44 82 ASP A C 1
ATOM 659 O O . ASP A 1 82 ? -2.060 9.362 -7.394 1.00 92.44 82 ASP A O 1
ATOM 663 N N . ALA A 1 83 ? -1.175 8.356 -9.179 1.00 91.31 83 ALA A N 1
ATOM 664 C CA . ALA A 1 83 ? -2.293 8.701 -10.054 1.00 91.31 83 ALA A CA 1
ATOM 665 C C . ALA A 1 83 ? -3.657 8.171 -9.558 1.00 91.31 83 ALA A C 1
ATOM 667 O O . ALA A 1 83 ? -4.697 8.750 -9.894 1.00 91.31 83 ALA A O 1
ATOM 668 N N . ALA A 1 84 ? -3.685 7.053 -8.822 1.00 91.38 84 ALA A N 1
ATOM 669 C CA . ALA A 1 84 ? -4.899 6.597 -8.145 1.00 91.38 84 ALA A CA 1
ATOM 670 C C . ALA A 1 84 ? -5.110 7.320 -6.815 1.00 91.38 84 ALA A C 1
ATOM 672 O O . ALA A 1 84 ? -6.249 7.713 -6.556 1.00 91.38 84 ALA A O 1
ATOM 673 N N . ASN A 1 85 ? -4.048 7.479 -6.020 1.00 91.94 85 ASN A N 1
ATOM 674 C CA . ASN A 1 85 ? -4.090 8.064 -4.684 1.00 91.94 85 ASN A CA 1
ATOM 675 C C . ASN A 1 85 ? -4.665 9.487 -4.729 1.00 91.94 85 ASN A C 1
ATOM 677 O O . ASN A 1 85 ? -5.664 9.761 -4.074 1.00 91.94 85 ASN A O 1
ATOM 681 N N . ASP A 1 86 ? -4.197 10.307 -5.677 1.00 89.69 86 ASP A N 1
ATOM 682 C CA . ASP A 1 86 ? -4.670 11.678 -5.935 1.00 89.69 86 ASP A CA 1
ATOM 683 C C . ASP A 1 86 ? -6.194 11.808 -6.149 1.00 89.69 86 ASP A C 1
ATOM 685 O O . ASP A 1 86 ? -6.757 12.904 -6.078 1.00 89.69 86 ASP A O 1
ATOM 689 N N . ARG A 1 87 ? -6.879 10.706 -6.485 1.00 90.62 87 ARG A N 1
ATOM 690 C CA . ARG A 1 87 ? -8.314 10.666 -6.812 1.00 90.62 87 ARG A CA 1
ATOM 691 C C . ARG A 1 87 ? -9.177 10.000 -5.740 1.00 90.62 87 ARG A C 1
ATOM 693 O O . ARG A 1 87 ? -10.399 10.032 -5.886 1.00 90.62 87 ARG A O 1
ATOM 700 N N . ILE A 1 88 ? -8.588 9.379 -4.719 1.00 92.38 88 ILE A N 1
ATOM 701 C CA . ILE A 1 88 ? -9.321 8.640 -3.673 1.00 92.38 88 ILE A CA 1
ATOM 702 C C . ILE A 1 88 ? -9.274 9.321 -2.301 1.00 92.38 88 ILE A C 1
ATOM 704 O O . ILE A 1 88 ? -9.657 8.708 -1.311 1.00 92.38 88 ILE A O 1
ATOM 708 N N . ASN A 1 89 ? -8.881 10.592 -2.252 1.00 89.31 89 ASN A N 1
ATOM 709 C CA . ASN A 1 89 ? -8.768 11.363 -1.015 1.00 89.31 89 ASN A CA 1
ATOM 710 C C . ASN A 1 89 ? -10.076 11.390 -0.217 1.00 89.31 89 ASN A C 1
ATOM 712 O O . ASN A 1 89 ? -11.159 11.630 -0.750 1.00 89.31 89 ASN A O 1
ATOM 716 N N . LEU A 1 90 ? -9.969 11.212 1.096 1.00 90.62 90 LEU A N 1
ATOM 717 C CA . LEU A 1 90 ? -11.107 11.298 2.000 1.00 90.62 90 LEU A CA 1
ATOM 718 C C . LEU A 1 90 ? -11.414 12.769 2.321 1.00 90.62 90 LEU A C 1
ATOM 720 O O . LEU A 1 90 ? -10.669 13.438 3.029 1.00 90.62 90 LEU A O 1
ATOM 724 N N . ARG A 1 91 ? -12.536 13.296 1.816 1.00 88.31 91 ARG A N 1
ATOM 725 C CA . ARG A 1 91 ? -12.938 14.701 2.040 1.00 88.31 91 ARG A CA 1
ATOM 726 C C . ARG A 1 91 ? -13.609 14.930 3.386 1.00 88.31 91 ARG A C 1
ATOM 728 O O . ARG A 1 91 ? -13.648 16.061 3.865 1.00 88.31 91 ARG A O 1
ATOM 735 N N . GLY A 1 92 ? -14.192 13.882 3.960 1.00 87.56 92 GLY A N 1
ATOM 736 C CA . GLY A 1 92 ? -14.794 13.911 5.286 1.00 87.56 92 GLY A CA 1
ATOM 737 C C . GLY A 1 92 ? -16.077 13.099 5.376 1.00 87.56 92 GLY A C 1
ATOM 738 O O . GLY A 1 92 ? -16.441 12.339 4.478 1.00 87.56 92 GLY A O 1
ATOM 739 N N . VAL A 1 93 ? -16.793 13.286 6.479 1.00 89.50 93 VAL A N 1
ATOM 740 C CA . VAL A 1 93 ? -17.970 12.489 6.834 1.00 89.50 93 VAL A CA 1
ATOM 741 C C . VAL A 1 93 ? -19.169 13.398 7.052 1.00 89.50 93 VAL A C 1
ATOM 743 O O . VAL A 1 93 ? -19.041 14.551 7.460 1.00 89.50 93 VAL A O 1
ATOM 746 N N . THR A 1 94 ? -20.356 12.903 6.723 1.00 89.50 94 THR A N 1
ATOM 747 C CA . THR A 1 94 ? -21.619 13.592 6.973 1.00 89.50 94 THR A CA 1
ATOM 748 C C . THR A 1 94 ? -22.582 12.651 7.678 1.00 89.50 94 THR A C 1
ATOM 750 O O . THR A 1 94 ? -22.804 11.529 7.224 1.00 89.50 94 THR A O 1
ATOM 753 N N . LEU A 1 95 ? -23.145 13.129 8.785 1.00 89.00 95 LEU A N 1
ATOM 754 C CA . LEU A 1 95 ? -24.209 12.467 9.536 1.00 89.00 95 LEU A CA 1
ATOM 755 C C . LEU A 1 95 ? -25.534 13.211 9.324 1.00 89.00 95 LEU A C 1
ATOM 757 O O . LEU A 1 95 ? -25.537 14.428 9.126 1.00 89.00 95 LEU A O 1
ATOM 761 N N . GLU A 1 96 ? -26.660 12.496 9.386 1.00 84.81 96 GLU A N 1
ATOM 762 C CA . GLU A 1 96 ? -27.992 13.121 9.311 1.00 84.81 96 GLU A CA 1
ATOM 763 C C . GLU A 1 96 ? -28.301 13.996 10.539 1.00 84.81 96 GLU A C 1
ATOM 765 O O . GLU A 1 96 ? -28.912 15.061 10.413 1.00 84.81 96 GLU A O 1
ATOM 770 N N . ASP A 1 97 ? -27.851 13.576 11.727 1.00 86.00 97 ASP A N 1
ATOM 771 C CA . ASP A 1 97 ? -27.974 14.362 12.954 1.00 86.00 97 ASP A CA 1
ATOM 772 C C . ASP A 1 97 ? -26.941 15.494 12.974 1.00 86.00 97 ASP A C 1
ATOM 774 O O . ASP A 1 97 ? -25.733 15.270 13.074 1.00 86.00 97 ASP A O 1
ATOM 778 N N . LYS A 1 98 ? -27.433 16.734 12.931 1.00 86.00 98 LYS A N 1
ATOM 779 C CA . LYS A 1 98 ? -26.606 17.940 12.914 1.00 86.00 98 LYS A CA 1
ATOM 780 C C . LYS A 1 98 ? -25.728 18.085 14.160 1.00 86.00 98 LYS A C 1
ATOM 782 O O . LYS A 1 98 ? -24.585 18.509 14.025 1.00 86.00 98 LYS A O 1
ATOM 787 N N . THR A 1 99 ? -26.231 17.753 15.348 1.00 85.75 99 THR A N 1
ATOM 788 C CA . THR A 1 99 ? -25.462 17.930 16.589 1.00 85.75 99 THR A CA 1
ATOM 789 C C . THR A 1 99 ? -24.311 16.933 16.652 1.00 85.75 99 THR A C 1
ATOM 791 O O . THR A 1 99 ? -23.178 17.324 16.931 1.00 85.75 99 THR A O 1
ATOM 794 N N . ALA A 1 100 ? -24.579 15.670 16.314 1.00 82.88 100 ALA A N 1
ATOM 795 C CA . ALA A 1 100 ? -23.541 14.651 16.203 1.00 82.88 100 ALA A CA 1
ATOM 796 C C . ALA A 1 100 ? -22.541 14.975 15.080 1.00 82.88 100 ALA A C 1
ATOM 798 O O . ALA A 1 100 ? -21.341 14.782 15.246 1.00 82.88 100 ALA A O 1
ATOM 799 N N . ASN A 1 101 ? -23.014 15.519 13.955 1.00 88.88 101 ASN A N 1
ATOM 800 C CA . ASN A 1 101 ? -22.166 15.924 12.837 1.00 88.88 101 ASN A CA 1
ATOM 801 C C . ASN A 1 101 ? -21.195 17.053 13.212 1.00 88.88 101 ASN A C 1
ATOM 803 O O . ASN A 1 101 ? -20.032 17.014 12.820 1.00 88.88 101 ASN A O 1
ATOM 807 N N . ASP A 1 102 ? -21.656 18.057 13.961 1.00 88.19 102 ASP A N 1
ATOM 808 C CA . ASP A 1 102 ? -20.803 19.167 14.394 1.00 88.19 102 ASP A CA 1
ATOM 809 C C . ASP A 1 102 ? -19.762 18.699 15.430 1.00 88.19 102 ASP A C 1
ATOM 811 O O . ASP A 1 102 ? -18.605 19.105 15.348 1.00 88.19 102 ASP A O 1
ATOM 815 N N . ALA A 1 103 ? -20.128 17.785 16.338 1.00 86.12 103 ALA A N 1
ATOM 816 C CA . ALA A 1 103 ? -19.184 17.161 17.270 1.00 86.12 103 ALA A CA 1
ATOM 817 C C . ALA A 1 103 ? -18.149 16.275 16.552 1.00 86.12 103 ALA A C 1
ATOM 819 O O . ALA A 1 103 ? -16.956 16.359 16.842 1.00 86.12 103 ALA A O 1
ATOM 820 N N . LEU A 1 104 ? -18.590 15.475 15.573 1.00 87.50 104 LEU A N 1
ATOM 821 C CA . LEU A 1 104 ? -17.703 14.629 14.775 1.00 87.50 104 LEU A CA 1
ATOM 822 C C . LEU A 1 104 ? -16.677 15.464 14.013 1.00 87.50 104 LEU A C 1
ATOM 824 O O . LEU A 1 104 ? -15.537 15.042 13.928 1.00 87.50 104 LEU A O 1
ATOM 828 N N . LYS A 1 105 ? -17.041 16.634 13.477 1.00 88.62 105 LYS A N 1
ATOM 829 C CA . LYS A 1 105 ? -16.081 17.496 12.767 1.00 88.62 105 LYS A CA 1
ATOM 830 C C . LYS A 1 105 ? -14.938 17.968 13.656 1.00 88.62 105 LYS A C 1
ATOM 832 O O . LYS A 1 105 ? -13.798 17.934 13.214 1.00 88.62 105 LYS A O 1
ATOM 837 N N . VAL A 1 106 ? -15.240 18.376 14.890 1.00 88.88 106 VAL A N 1
ATOM 838 C CA . VAL A 1 106 ? -14.210 18.788 15.857 1.00 88.88 106 VAL A CA 1
ATOM 839 C C . VAL A 1 106 ? -13.285 17.612 16.155 1.00 88.88 106 VAL A C 1
ATOM 841 O O . VAL A 1 106 ? -12.076 17.731 15.998 1.00 88.88 106 VAL A O 1
ATOM 844 N N . LEU A 1 107 ? -13.862 16.450 16.468 1.00 87.44 107 LEU A N 1
ATOM 845 C CA . LEU A 1 107 ? -13.099 15.236 16.743 1.00 87.44 107 LEU A CA 1
ATOM 846 C C . LEU A 1 107 ? -12.275 14.779 15.523 1.00 87.44 107 LEU A C 1
ATOM 848 O O . LEU A 1 107 ? -11.144 14.338 15.662 1.00 87.44 107 LEU A O 1
ATOM 852 N N . TRP A 1 108 ? -12.824 14.906 14.315 1.00 88.38 108 TRP A N 1
ATOM 853 C CA . TRP A 1 108 ? -12.168 14.534 13.061 1.00 88.38 108 TRP A CA 1
ATOM 854 C C . TRP A 1 108 ? -10.917 15.371 12.790 1.00 88.38 108 TRP A C 1
ATOM 856 O O . TRP A 1 108 ? -9.905 14.839 12.336 1.00 88.38 108 TRP A O 1
ATOM 866 N N . GLU A 1 109 ? -10.994 16.674 13.069 1.00 88.12 109 GLU A N 1
ATOM 867 C CA . GLU A 1 109 ? -9.862 17.594 12.958 1.00 88.12 109 GLU A CA 1
ATOM 868 C C . GLU A 1 109 ? -8.824 17.351 14.063 1.00 88.12 109 GLU A C 1
ATOM 870 O O . GLU A 1 109 ? -7.631 17.347 13.769 1.00 88.12 109 GLU A O 1
ATOM 875 N N . GLU A 1 110 ? -9.255 17.095 15.303 1.00 89.12 110 GLU A N 1
ATOM 876 C CA . GLU A 1 110 ? -8.362 16.793 16.434 1.00 89.12 110 GLU A CA 1
ATOM 877 C C . GLU A 1 110 ? -7.576 15.492 16.238 1.00 89.12 110 GLU A C 1
ATOM 879 O O . GLU A 1 110 ? -6.384 15.443 16.533 1.00 89.12 110 GLU A O 1
ATOM 884 N N . LEU A 1 111 ? -8.230 14.461 15.700 1.00 88.31 111 LEU A N 1
ATOM 885 C CA . LEU A 1 111 ? -7.631 13.153 15.429 1.00 88.31 111 LEU A CA 1
ATOM 886 C C . LEU A 1 111 ? -6.779 13.123 14.153 1.00 88.31 111 LEU A C 1
ATOM 888 O O . LEU A 1 111 ? -6.142 12.114 13.878 1.00 88.31 111 LEU A O 1
ATOM 892 N N . GLY A 1 112 ? -6.797 14.177 13.329 1.00 89.12 112 GLY A N 1
ATOM 893 C CA . GLY A 1 112 ? -5.995 14.225 12.103 1.00 89.12 112 GLY A CA 1
ATOM 894 C C . GLY A 1 112 ? -6.342 13.145 11.068 1.00 89.12 112 GLY A C 1
ATOM 895 O O . GLY A 1 112 ? -5.488 12.792 10.259 1.00 89.12 112 GLY A O 1
ATOM 896 N N . ILE A 1 113 ? -7.586 12.645 11.043 1.00 89.75 113 ILE A N 1
ATOM 897 C CA . ILE A 1 113 ? -7.974 11.428 10.295 1.00 89.75 113 ILE A CA 1
ATOM 898 C C . ILE A 1 113 ? -7.667 11.509 8.793 1.00 89.75 113 ILE A C 1
ATOM 900 O O . ILE A 1 113 ? -7.440 10.481 8.163 1.00 89.75 113 ILE A O 1
ATOM 904 N N . ASN A 1 114 ? -7.640 12.705 8.202 1.00 90.31 114 ASN A N 1
ATOM 905 C CA . ASN A 1 114 ? -7.285 12.855 6.789 1.00 90.31 114 ASN A CA 1
ATOM 906 C C . ASN A 1 114 ? -5.841 12.410 6.499 1.00 90.31 114 ASN A C 1
ATOM 908 O O . ASN A 1 114 ? -5.621 11.782 5.473 1.00 90.31 114 ASN A O 1
ATOM 912 N N . LEU A 1 115 ? -4.890 12.682 7.401 1.00 91.50 115 LEU A N 1
ATOM 913 C CA . LEU A 1 115 ? -3.496 12.249 7.238 1.00 91.50 115 LEU A CA 1
ATOM 914 C C . LEU A 1 115 ? -3.402 10.723 7.307 1.00 91.50 115 LEU A C 1
ATOM 916 O O . LEU A 1 115 ? -2.853 10.084 6.418 1.00 91.50 115 LEU A O 1
ATOM 920 N N . GLU A 1 116 ? -4.051 10.141 8.315 1.00 93.50 116 GLU A N 1
ATOM 921 C CA . GLU A 1 116 ? -4.128 8.689 8.486 1.00 93.50 116 GLU A CA 1
ATOM 922 C C . GLU A 1 116 ? -4.825 8.015 7.294 1.00 93.50 116 GLU A C 1
ATOM 924 O O . GLU A 1 116 ? -4.500 6.891 6.915 1.00 93.50 116 GLU A O 1
ATOM 929 N N . ALA A 1 117 ? -5.808 8.687 6.687 1.00 93.31 117 ALA A N 1
ATOM 930 C CA . ALA A 1 117 ? -6.512 8.180 5.520 1.00 93.31 117 ALA A CA 1
ATOM 931 C C . ALA A 1 117 ? -5.614 8.116 4.283 1.00 93.31 117 ALA A C 1
ATOM 933 O O . ALA A 1 117 ? -5.661 7.101 3.587 1.00 93.31 117 ALA A O 1
ATOM 934 N N . ASP A 1 118 ? -4.813 9.152 4.040 1.00 92.75 118 ASP A N 1
ATOM 935 C CA . ASP A 1 118 ? -3.891 9.209 2.905 1.00 92.75 118 ASP A CA 1
ATOM 936 C C . ASP A 1 118 ? -2.853 8.071 2.999 1.00 92.75 118 ASP A C 1
ATOM 938 O O . ASP A 1 118 ? -2.711 7.290 2.052 1.00 92.75 118 ASP A O 1
ATOM 942 N N . ASP A 1 119 ? -2.248 7.871 4.177 1.00 93.88 119 ASP A N 1
ATOM 943 C CA . ASP A 1 119 ? -1.276 6.793 4.427 1.00 93.88 119 ASP A CA 1
ATOM 944 C C . ASP A 1 119 ? -1.899 5.392 4.252 1.00 93.88 119 ASP A C 1
ATOM 946 O O . ASP A 1 119 ? -1.308 4.470 3.677 1.00 93.88 119 ASP A O 1
ATOM 950 N N . VAL A 1 120 ? -3.138 5.211 4.719 1.00 95.00 120 VAL A N 1
ATOM 951 C CA . VAL A 1 120 ? -3.882 3.947 4.589 1.00 95.00 120 VAL A CA 1
ATOM 952 C C . VAL A 1 120 ? -4.203 3.635 3.138 1.00 95.00 120 VAL A C 1
ATOM 954 O O . VAL A 1 120 ? -4.153 2.471 2.728 1.00 95.00 120 VAL A O 1
ATOM 957 N N . HIS A 1 121 ? -4.588 4.645 2.363 1.00 95.06 121 HIS A N 1
ATOM 958 C CA . HIS A 1 121 ? -4.933 4.473 0.958 1.00 95.06 121 HIS A CA 1
ATOM 959 C C . HIS A 1 121 ? -3.684 4.133 0.149 1.00 95.06 121 HIS A C 1
ATOM 961 O O . HIS A 1 121 ? -3.722 3.164 -0.613 1.00 95.06 121 HIS A O 1
ATOM 967 N N . GLU A 1 122 ? -2.570 4.822 0.395 1.00 94.88 122 GLU A N 1
ATOM 968 C CA . GLU A 1 122 ? -1.270 4.529 -0.211 1.00 94.88 122 GLU A CA 1
ATOM 969 C C . GLU A 1 122 ? -0.828 3.091 0.085 1.00 94.88 122 GLU A C 1
ATOM 971 O O . GLU A 1 122 ? -0.646 2.289 -0.837 1.00 94.88 122 GLU A O 1
ATOM 976 N N . ALA A 1 123 ? -0.766 2.703 1.361 1.00 94.75 123 ALA A N 1
ATOM 977 C CA . ALA A 1 123 ? -0.357 1.358 1.757 1.00 94.75 123 ALA A CA 1
ATOM 978 C C . ALA A 1 123 ? -1.283 0.272 1.179 1.00 94.75 123 ALA A C 1
ATOM 980 O O . ALA A 1 123 ? -0.820 -0.773 0.701 1.00 94.75 123 ALA A O 1
ATOM 981 N N . ALA A 1 124 ? -2.597 0.524 1.149 1.00 94.56 124 ALA A N 1
ATOM 982 C CA . ALA A 1 124 ? -3.559 -0.398 0.557 1.00 94.56 124 ALA A CA 1
ATOM 983 C C . ALA A 1 124 ? -3.366 -0.541 -0.959 1.00 94.56 124 ALA A C 1
ATOM 985 O O . ALA A 1 124 ? -3.540 -1.643 -1.480 1.00 94.56 124 ALA A O 1
ATOM 986 N N . LEU A 1 125 ? -3.000 0.529 -1.667 1.00 94.19 125 LEU A N 1
ATOM 987 C CA . LEU A 1 125 ? -2.715 0.497 -3.101 1.00 94.19 125 LEU A CA 1
ATOM 988 C C . LEU A 1 125 ? -1.374 -0.187 -3.420 1.00 94.19 125 LEU A C 1
ATOM 990 O O . LEU A 1 125 ? -1.314 -0.996 -4.353 1.00 94.19 125 LEU A O 1
ATOM 994 N N . VAL A 1 126 ? -0.330 0.075 -2.628 1.00 93.94 126 VAL A N 1
ATOM 995 C CA . VAL A 1 126 ? 1.018 -0.497 -2.787 1.00 93.94 126 VAL A CA 1
ATOM 996 C C . VAL A 1 126 ? 1.028 -1.990 -2.448 1.00 93.94 126 VAL A C 1
ATOM 998 O O . VAL A 1 126 ? 1.343 -2.825 -3.301 1.00 93.94 126 VAL A O 1
ATOM 1001 N N . ILE A 1 127 ? 0.629 -2.357 -1.225 1.00 92.88 127 ILE A N 1
ATOM 1002 C CA . ILE A 1 127 ? 0.712 -3.737 -0.716 1.00 92.88 127 ILE A CA 1
ATOM 1003 C C . ILE A 1 127 ? -0.537 -4.551 -1.073 1.00 92.88 127 ILE A C 1
ATOM 1005 O O . ILE A 1 127 ? -0.450 -5.744 -1.389 1.00 92.88 127 ILE A O 1
ATOM 1009 N N . GLY A 1 128 ? -1.713 -3.922 -1.052 1.00 92.00 128 GLY A N 1
ATOM 1010 C CA . GLY A 1 128 ? -3.016 -4.585 -1.192 1.00 92.00 128 GLY A CA 1
ATOM 1011 C C . GLY A 1 128 ? -3.823 -4.669 0.102 1.00 92.00 128 GLY A C 1
ATOM 1012 O O . GLY A 1 128 ? -4.977 -5.118 0.070 1.00 92.00 128 GLY A O 1
ATOM 1013 N N . GLU A 1 129 ? -3.227 -4.267 1.223 1.00 93.62 129 GLU A N 1
ATOM 1014 C CA . GLU A 1 129 ? -3.884 -4.149 2.519 1.00 93.62 129 GLU A CA 1
ATOM 1015 C C . GLU A 1 129 ? -3.308 -2.997 3.351 1.00 93.62 129 GLU A C 1
ATOM 1017 O O . GLU A 1 129 ? -2.145 -2.647 3.187 1.00 93.62 129 GLU A O 1
ATOM 1022 N N . ALA A 1 130 ? -4.119 -2.444 4.251 1.00 94.75 130 ALA A N 1
ATOM 1023 C CA . ALA A 1 130 ? -3.721 -1.445 5.241 1.00 94.75 130 ALA A CA 1
ATOM 1024 C C . ALA A 1 130 ? -4.556 -1.578 6.516 1.00 94.75 130 ALA A C 1
ATOM 1026 O O . ALA A 1 130 ? -5.652 -2.155 6.493 1.00 94.75 130 ALA A O 1
ATOM 1027 N N . TYR A 1 131 ? -4.042 -1.055 7.630 1.00 95.31 131 TYR A N 1
ATOM 1028 C CA . TYR A 1 131 ? -4.680 -1.181 8.935 1.00 95.31 131 TYR A CA 1
ATOM 1029 C C . TYR A 1 131 ? -4.791 0.178 9.626 1.00 95.31 131 TYR A C 1
ATOM 1031 O O . TYR A 1 131 ? -3.808 0.903 9.738 1.00 95.31 131 TYR A O 1
ATOM 1039 N N . ILE A 1 132 ? -5.985 0.482 10.132 1.00 95.38 132 ILE A N 1
ATOM 1040 C CA . ILE A 1 132 ? -6.206 1.558 11.104 1.00 95.38 132 ILE A CA 1
ATOM 1041 C C . ILE A 1 132 ? -6.519 0.908 12.436 1.00 95.38 132 ILE A C 1
ATOM 1043 O O . ILE A 1 132 ? -7.333 -0.019 12.502 1.00 95.38 132 ILE A O 1
ATOM 1047 N N . MET A 1 133 ? -5.901 1.411 13.492 1.00 93.94 133 MET A N 1
ATOM 1048 C CA . MET A 1 133 ? -6.263 1.056 14.852 1.00 93.94 133 MET A CA 1
ATOM 1049 C C . MET A 1 133 ? -6.887 2.259 15.528 1.00 93.94 133 MET A C 1
ATOM 1051 O O . MET A 1 133 ? -6.388 3.373 15.393 1.00 93.94 133 MET A O 1
ATOM 1055 N N . VAL A 1 134 ? -7.986 2.019 16.233 1.00 92.06 134 VAL A N 1
ATOM 1056 C CA . VAL A 1 134 ? -8.666 3.048 17.014 1.00 92.06 134 VAL A CA 1
ATOM 1057 C C . VAL A 1 134 ? -8.647 2.610 18.459 1.00 92.06 134 VAL A C 1
ATOM 1059 O O . VAL A 1 134 ? -9.163 1.543 18.780 1.00 92.06 134 VAL A O 1
ATOM 1062 N N . TRP A 1 135 ? -8.067 3.419 19.328 1.00 89.00 135 TRP A N 1
ATOM 1063 C CA . TRP A 1 135 ? -7.982 3.107 20.745 1.00 89.00 135 TRP A CA 1
ATOM 1064 C C . TRP A 1 135 ? -8.484 4.278 21.579 1.00 89.00 135 TRP A C 1
ATOM 1066 O O . TRP A 1 135 ? -8.508 5.413 21.111 1.00 89.00 135 TRP A O 1
ATOM 1076 N N . LYS A 1 136 ? -8.924 3.996 22.805 1.00 85.00 136 LYS A N 1
ATOM 1077 C CA . LYS A 1 136 ? -9.269 5.022 23.786 1.00 85.00 136 LYS A CA 1
ATOM 1078 C C . LYS A 1 136 ? -8.395 4.807 25.012 1.00 85.00 136 LYS A C 1
ATOM 1080 O O . LYS A 1 136 ? -8.520 3.767 25.651 1.00 85.00 136 LYS A O 1
ATOM 1085 N N . ASP A 1 137 ? -7.530 5.772 25.299 1.00 78.81 137 ASP A N 1
ATOM 1086 C CA . ASP A 1 137 ? -6.735 5.814 26.527 1.00 78.81 137 ASP A CA 1
ATOM 1087 C C . ASP A 1 137 ? -7.326 6.884 27.451 1.00 78.81 137 ASP A C 1
ATOM 1089 O O . ASP A 1 137 ? -7.446 8.051 27.067 1.00 78.81 137 ASP A O 1
ATOM 1093 N N . ASP A 1 138 ? -7.780 6.471 28.635 1.00 75.31 138 ASP A N 1
ATOM 1094 C CA . ASP A 1 138 ? -8.616 7.253 29.553 1.00 75.31 138 ASP A CA 1
ATOM 1095 C C . ASP A 1 138 ? -9.840 7.910 28.870 1.00 75.31 138 ASP A C 1
ATOM 1097 O O . ASP A 1 138 ? -10.905 7.302 28.741 1.00 75.31 138 ASP A O 1
ATOM 1101 N N . GLU A 1 139 ? -9.692 9.161 28.418 1.00 71.19 139 GLU A N 1
ATOM 1102 C CA . GLU A 1 139 ? -10.714 9.961 27.726 1.00 71.19 139 GLU A CA 1
ATOM 1103 C C . GLU A 1 139 ? -10.282 10.441 26.332 1.00 71.19 139 GLU A C 1
ATOM 1105 O O . GLU A 1 139 ? -11.092 11.014 25.603 1.00 71.19 139 GLU A O 1
ATOM 1110 N N . ALA A 1 140 ? -9.033 10.191 25.933 1.00 83.75 140 ALA A N 1
ATOM 1111 C CA . ALA A 1 140 ? -8.527 10.543 24.615 1.00 83.75 140 ALA A CA 1
ATOM 1112 C C . ALA A 1 140 ? -8.729 9.369 23.653 1.00 83.75 140 ALA A C 1
ATOM 1114 O O . ALA A 1 140 ? -8.258 8.255 23.885 1.00 83.75 140 ALA A O 1
ATOM 1115 N N . ILE A 1 141 ? -9.447 9.623 22.562 1.00 88.88 141 ILE A N 1
ATOM 1116 C CA . ILE A 1 141 ? -9.502 8.698 21.431 1.00 88.88 141 ILE A CA 1
ATOM 1117 C C . ILE A 1 141 ? -8.253 8.954 20.593 1.00 88.88 141 ILE A C 1
ATOM 1119 O O . ILE A 1 141 ? -7.867 10.104 20.407 1.00 88.88 141 ILE A O 1
ATOM 1123 N N . ASP A 1 142 ? -7.646 7.890 20.090 1.00 90.50 142 ASP A N 1
ATOM 1124 C CA . ASP A 1 142 ? -6.535 7.952 19.154 1.00 90.50 142 ASP A CA 1
ATOM 1125 C C . ASP A 1 142 ? -6.836 7.061 17.946 1.00 90.50 142 ASP A C 1
ATOM 1127 O O . ASP A 1 142 ? -7.428 5.980 18.072 1.00 90.50 142 ASP A O 1
ATOM 1131 N N . VAL A 1 143 ? -6.467 7.536 16.761 1.00 92.31 143 VAL A N 1
ATOM 1132 C CA . VAL A 1 143 ? -6.691 6.858 15.482 1.00 92.31 143 VAL A CA 1
ATOM 1133 C C . VAL A 1 143 ? -5.377 6.872 14.737 1.00 92.31 143 VAL A C 1
ATOM 1135 O O . VAL A 1 143 ? -4.900 7.930 14.355 1.00 92.31 143 VAL A O 1
ATOM 1138 N N . VAL A 1 144 ? -4.807 5.689 14.526 1.00 93.56 144 VAL A N 1
ATOM 1139 C CA . VAL A 1 144 ? -3.448 5.571 13.999 1.00 93.56 144 VAL A CA 1
ATOM 1140 C C . VAL A 1 144 ? -3.406 4.544 12.875 1.00 93.56 144 VAL A C 1
ATOM 1142 O O . VAL A 1 144 ? -3.813 3.383 13.036 1.00 93.56 144 VAL A O 1
ATOM 1145 N N . TYR A 1 145 ? -2.878 4.956 11.732 1.00 94.88 145 TYR A N 1
ATOM 1146 C CA . TYR A 1 145 ? -2.417 4.100 10.656 1.00 94.88 145 TYR A CA 1
ATOM 1147 C C . TYR A 1 145 ? -1.266 3.239 11.158 1.00 94.88 145 TYR A C 1
ATOM 1149 O O . TYR A 1 145 ? -0.341 3.682 11.837 1.00 94.88 145 TYR A O 1
ATOM 1157 N N . ASN A 1 146 ? -1.325 1.955 10.832 1.00 92.81 146 ASN A N 1
ATOM 1158 C CA . ASN A 1 146 ? -0.250 1.037 11.143 1.00 92.81 146 ASN A CA 1
ATOM 1159 C C . ASN A 1 146 ? 0.210 0.328 9.879 1.00 92.81 146 ASN A C 1
ATOM 1161 O O . ASN A 1 146 ? -0.600 -0.246 9.144 1.00 92.81 146 ASN A O 1
ATOM 1165 N N . ASP A 1 147 ? 1.531 0.320 9.693 1.00 90.94 147 ASP A N 1
ATOM 1166 C CA . ASP A 1 147 ? 2.173 -0.367 8.582 1.00 90.94 147 ASP A CA 1
ATOM 1167 C C . ASP A 1 147 ? 1.707 -1.840 8.521 1.00 90.94 147 ASP A C 1
ATOM 1169 O O . ASP A 1 147 ? 1.728 -2.544 9.544 1.00 90.94 147 ASP A O 1
ATOM 1173 N N . PRO A 1 148 ? 1.296 -2.348 7.344 1.00 91.44 148 PRO A N 1
ATOM 1174 C CA . PRO A 1 148 ? 0.852 -3.732 7.172 1.00 91.44 148 PRO A CA 1
ATOM 1175 C C . PRO A 1 148 ? 1.860 -4.811 7.580 1.00 91.44 148 PRO A C 1
ATOM 1177 O O . PRO A 1 148 ? 1.468 -5.956 7.826 1.00 91.44 148 PRO A O 1
ATOM 1180 N N . ARG A 1 149 ? 3.153 -4.477 7.641 1.00 91.19 149 ARG A N 1
ATOM 1181 C CA . ARG A 1 149 ? 4.220 -5.346 8.155 1.00 91.19 149 ARG A CA 1
ATOM 1182 C C . ARG A 1 149 ? 4.121 -5.541 9.664 1.00 91.19 149 ARG A C 1
ATOM 1184 O O . ARG A 1 149 ? 4.614 -6.542 10.181 1.00 91.19 149 ARG A O 1
ATOM 1191 N N . LEU A 1 150 ? 3.517 -4.590 10.375 1.00 91.88 150 LEU A N 1
ATOM 1192 C CA . LEU A 1 150 ? 3.437 -4.587 11.832 1.00 91.88 150 LEU A CA 1
ATOM 1193 C C . LEU A 1 150 ? 2.136 -5.188 12.365 1.00 91.88 150 LEU A C 1
ATOM 1195 O O . LEU A 1 150 ? 2.098 -5.608 13.520 1.00 91.88 150 LEU A O 1
ATOM 1199 N N . VAL A 1 151 ? 1.083 -5.237 11.545 1.00 93.69 151 VAL A N 1
ATOM 1200 C CA . VAL A 1 151 ? -0.262 -5.639 11.975 1.00 93.69 151 VAL A CA 1
ATOM 1201 C C . VAL A 1 151 ? -0.833 -6.770 11.115 1.00 93.69 151 VAL A C 1
ATOM 1203 O O . VAL A 1 151 ? -0.637 -6.865 9.900 1.00 93.69 151 VAL A O 1
ATOM 1206 N N . HIS A 1 152 ? -1.578 -7.666 11.756 1.00 93.00 152 HIS A N 1
ATOM 1207 C CA . HIS A 1 152 ? -2.375 -8.688 11.089 1.00 93.00 152 HIS A CA 1
ATOM 1208 C C . HIS A 1 152 ? -3.735 -8.836 11.763 1.00 93.00 152 HIS A C 1
ATOM 1210 O O . HIS A 1 152 ? -3.811 -8.911 12.985 1.00 93.00 152 HIS A O 1
ATOM 1216 N N . LEU A 1 153 ? -4.807 -8.944 10.975 1.00 91.94 153 LEU A N 1
ATOM 1217 C CA . LEU A 1 153 ? -6.153 -9.211 11.487 1.00 91.94 153 LEU A CA 1
ATOM 1218 C C . LEU A 1 153 ? -6.643 -10.590 11.041 1.00 91.94 153 LEU A C 1
ATOM 1220 O O . LEU A 1 153 ? -6.787 -10.845 9.842 1.00 91.94 153 LEU A O 1
ATOM 1224 N N . PHE A 1 154 ? -6.958 -11.451 12.007 1.00 90.88 154 PHE A N 1
ATOM 1225 C CA . PHE A 1 154 ? -7.537 -12.768 11.774 1.00 90.88 154 PHE A CA 1
ATOM 1226 C C . PHE A 1 154 ? -9.065 -12.700 11.743 1.00 90.88 154 PHE A C 1
ATOM 1228 O O . PHE A 1 154 ? -9.705 -11.949 12.481 1.00 90.88 154 PHE A O 1
ATOM 1235 N N . TYR A 1 155 ? -9.661 -13.523 10.885 1.00 88.88 155 TYR A N 1
ATOM 1236 C CA . TYR A 1 155 ? -11.110 -13.653 10.742 1.00 88.88 155 TYR A CA 1
ATOM 1237 C C . TYR A 1 155 ? -11.550 -15.058 11.126 1.00 88.88 155 TYR A C 1
ATOM 1239 O O . TYR A 1 155 ? -10.799 -16.023 10.967 1.00 88.88 155 TYR A O 1
ATOM 1247 N N . GLU A 1 156 ? -12.792 -15.186 11.581 1.00 85.00 156 GLU A N 1
ATOM 1248 C CA . GLU A 1 156 ? -13.368 -16.495 11.857 1.00 85.00 156 GLU A CA 1
ATOM 1249 C C . GLU A 1 156 ? -13.469 -17.324 10.569 1.00 85.00 156 GLU A C 1
ATOM 1251 O O . GLU A 1 156 ? -14.009 -16.879 9.553 1.00 85.00 156 GLU A O 1
ATOM 1256 N N . SER A 1 157 ? -13.012 -18.578 10.622 1.00 80.56 157 SER A N 1
ATOM 1257 C CA . SER A 1 157 ? -13.080 -19.484 9.464 1.00 80.56 157 SER A CA 1
ATOM 1258 C C . SER A 1 157 ? -14.523 -19.786 9.039 1.00 80.56 157 SER A C 1
ATOM 1260 O O . SER A 1 157 ? -14.799 -19.945 7.852 1.00 80.56 157 SER A O 1
ATOM 1262 N N . ALA A 1 158 ? -15.455 -19.835 9.998 1.00 82.06 158 ALA A N 1
ATOM 1263 C CA . ALA A 1 158 ? -16.876 -20.052 9.728 1.00 82.06 158 ALA A CA 1
ATOM 1264 C C . ALA A 1 158 ? -17.572 -18.800 9.165 1.00 82.06 158 ALA A C 1
ATOM 1266 O O . ALA A 1 158 ? -18.514 -18.918 8.381 1.00 82.06 158 ALA A O 1
ATOM 1267 N N . ASN A 1 159 ? -17.109 -17.603 9.542 1.00 84.19 159 ASN A N 1
ATOM 1268 C CA . ASN A 1 159 ? -17.666 -16.337 9.084 1.00 84.19 159 ASN A CA 1
ATOM 1269 C C . ASN A 1 159 ? -16.554 -15.325 8.745 1.00 84.19 159 ASN A C 1
ATOM 1271 O O . ASN A 1 159 ? -16.164 -14.529 9.598 1.00 84.19 159 ASN A O 1
ATOM 1275 N N . PRO A 1 160 ? -16.123 -15.248 7.471 1.00 81.75 160 PRO A N 1
ATOM 1276 C CA . PRO A 1 160 ? -15.042 -14.356 7.038 1.00 81.75 160 PRO A CA 1
ATOM 1277 C C . PRO A 1 160 ? -15.315 -12.852 7.201 1.00 81.75 160 PRO A C 1
ATOM 1279 O O . PRO A 1 160 ? -14.448 -12.037 6.887 1.00 81.75 160 PRO A O 1
ATOM 1282 N N . LYS A 1 161 ? -16.532 -12.459 7.605 1.00 82.94 161 LYS A N 1
ATOM 1283 C CA . LYS A 1 161 ? -16.873 -11.067 7.934 1.00 82.94 161 LYS A CA 1
ATOM 1284 C C . LYS A 1 161 ? -16.619 -10.731 9.403 1.00 82.94 161 LYS A C 1
ATOM 1286 O O . LYS A 1 161 ? -16.500 -9.553 9.715 1.00 82.94 161 LYS A O 1
ATOM 1291 N N . LYS A 1 162 ? -16.565 -11.729 10.290 1.00 86.25 162 LYS A N 1
ATOM 1292 C CA . LYS A 1 162 ? -16.365 -11.519 11.723 1.00 86.25 162 LYS A CA 1
ATOM 1293 C C . LYS A 1 162 ? -14.872 -11.558 12.046 1.00 86.25 162 LYS A C 1
ATOM 1295 O O . LYS A 1 162 ? -14.175 -12.506 11.676 1.00 86.25 162 LYS A O 1
ATOM 1300 N N . LYS A 1 163 ? -14.391 -10.491 12.687 1.00 90.38 163 LYS A N 1
ATOM 1301 C CA . LYS A 1 163 ? -13.024 -10.385 13.208 1.00 90.38 163 LYS A CA 1
ATOM 1302 C C . LYS A 1 163 ? -12.890 -11.374 14.368 1.00 90.38 163 LYS A C 1
ATOM 1304 O O . LYS A 1 163 ? -13.799 -11.445 15.189 1.00 90.38 163 LYS A O 1
ATOM 1309 N N . TRP A 1 164 ? -11.809 -12.145 14.397 1.00 88.06 164 TRP A N 1
ATOM 1310 C CA . TRP A 1 164 ? -11.535 -13.067 15.497 1.00 88.06 164 TRP A CA 1
ATOM 1311 C C . TRP A 1 164 ? -10.616 -12.403 16.521 1.00 88.06 164 TRP A C 1
ATOM 1313 O O . TRP A 1 164 ? -11.031 -12.164 17.645 1.00 88.06 164 TRP A O 1
ATOM 1323 N N . TYR A 1 165 ? -9.403 -12.054 16.108 1.00 92.00 165 TYR A N 1
ATOM 1324 C CA . TYR A 1 165 ? -8.457 -11.261 16.887 1.00 92.00 165 TYR A CA 1
ATOM 1325 C C . TYR A 1 165 ? -7.464 -10.601 15.932 1.00 92.00 165 TYR A C 1
ATOM 1327 O O . TYR A 1 165 ? -7.280 -11.055 14.797 1.00 92.00 165 TYR A O 1
ATOM 1335 N N . GLY A 1 166 ? -6.836 -9.515 16.360 1.00 92.81 166 GLY A N 1
ATOM 1336 C CA . GLY A 1 166 ? -5.716 -8.912 15.650 1.00 92.81 166 GLY A CA 1
ATOM 1337 C C . GLY A 1 166 ? -4.416 -9.062 16.421 1.00 92.81 166 GLY A C 1
ATOM 1338 O O . GLY A 1 166 ? -4.414 -9.363 17.608 1.00 92.81 166 GLY A O 1
ATOM 1339 N N . ALA A 1 167 ? -3.302 -8.869 15.736 1.00 93.81 167 ALA A N 1
ATOM 1340 C CA . ALA A 1 167 ? -1.978 -8.886 16.325 1.00 93.81 167 ALA A CA 1
ATOM 1341 C C . ALA A 1 167 ? -1.188 -7.690 15.806 1.00 93.81 167 ALA A C 1
ATOM 1343 O O . ALA A 1 167 ? -1.170 -7.446 14.598 1.00 93.81 167 ALA A O 1
ATOM 1344 N N . LYS A 1 168 ? -0.519 -6.982 16.712 1.00 93.75 168 LYS A N 1
ATOM 1345 C CA . LYS A 1 168 ? 0.495 -5.979 16.391 1.00 93.75 168 LYS A CA 1
ATOM 1346 C C . LYS A 1 168 ? 1.815 -6.424 16.980 1.00 93.75 168 LYS A C 1
ATOM 1348 O O . LYS A 1 168 ? 1.853 -6.800 18.146 1.00 93.75 168 LYS A O 1
ATOM 1353 N N . TRP A 1 169 ? 2.891 -6.311 16.219 1.00 92.44 169 TRP A N 1
ATOM 1354 C CA . TRP A 1 169 ? 4.237 -6.453 16.756 1.00 92.44 169 TRP A CA 1
ATOM 1355 C C . TRP A 1 169 ? 5.111 -5.236 16.460 1.00 92.44 169 TRP A C 1
ATOM 1357 O O . TRP A 1 169 ? 4.843 -4.471 15.535 1.00 92.44 169 TRP A O 1
ATOM 1367 N N . TRP A 1 170 ? 6.128 -5.008 17.279 1.00 89.19 170 TRP A N 1
ATOM 1368 C CA . TRP A 1 170 ? 7.116 -3.958 17.047 1.00 89.19 170 TRP A CA 1
ATOM 1369 C C . TRP A 1 170 ? 8.389 -4.242 17.838 1.00 89.19 170 TRP A C 1
ATOM 1371 O O . TRP A 1 170 ? 8.357 -4.923 18.864 1.00 89.19 170 TRP A O 1
ATOM 1381 N N . ALA A 1 171 ? 9.515 -3.716 17.364 1.00 87.88 171 ALA A N 1
ATOM 1382 C CA . ALA A 1 171 ? 10.756 -3.736 18.126 1.00 87.88 171 ALA A CA 1
ATOM 1383 C C . ALA A 1 171 ? 10.733 -2.619 19.179 1.00 87.88 171 ALA A C 1
ATOM 1385 O O . ALA A 1 171 ? 10.374 -1.476 18.884 1.00 87.88 171 ALA A O 1
ATOM 1386 N N . ASP A 1 172 ? 11.098 -2.942 20.418 1.00 81.50 172 ASP A N 1
ATOM 1387 C CA . ASP A 1 172 ? 11.284 -1.944 21.467 1.00 81.50 172 ASP A CA 1
ATOM 1388 C C . ASP A 1 172 ? 12.653 -1.246 21.364 1.00 81.50 172 ASP A C 1
ATOM 1390 O O . ASP A 1 172 ? 13.514 -1.613 20.566 1.00 81.50 172 ASP A O 1
ATOM 1394 N N . SER A 1 173 ? 12.884 -0.227 22.197 1.00 80.75 173 SER A N 1
ATOM 1395 C CA . SER A 1 173 ? 14.139 0.543 22.199 1.00 80.75 173 SER A CA 1
ATOM 1396 C C . SER A 1 173 ? 15.392 -0.273 22.545 1.00 80.75 173 SER A C 1
ATOM 1398 O O . SER A 1 173 ? 16.506 0.225 22.391 1.00 80.75 173 SER A O 1
ATOM 1400 N N . LYS A 1 174 ? 15.226 -1.508 23.028 1.00 77.69 174 LYS A N 1
ATOM 1401 C CA . LYS A 1 174 ? 16.300 -2.454 23.344 1.00 77.69 174 LYS A CA 1
ATOM 1402 C C . LYS A 1 174 ? 16.385 -3.585 22.312 1.00 77.69 174 LYS A C 1
ATOM 1404 O O . LYS A 1 174 ? 17.077 -4.561 22.572 1.00 77.69 174 LYS A O 1
ATOM 1409 N N . ASP A 1 175 ? 15.699 -3.447 21.177 1.00 83.06 175 ASP A N 1
ATOM 1410 C CA . ASP A 1 175 ? 15.582 -4.441 20.107 1.00 83.06 175 ASP A CA 1
ATOM 1411 C C . ASP A 1 175 ? 14.946 -5.768 20.555 1.00 83.06 175 ASP A C 1
ATOM 1413 O O . ASP A 1 175 ? 15.287 -6.837 20.058 1.00 83.06 175 ASP A O 1
ATOM 1417 N N . HIS A 1 176 ? 14.015 -5.731 21.512 1.00 84.38 176 HIS A N 1
ATOM 1418 C CA . HIS A 1 176 ? 13.167 -6.886 21.813 1.00 84.38 176 HIS A CA 1
ATOM 1419 C C . HIS A 1 176 ? 11.856 -6.775 21.036 1.00 84.38 176 HIS A C 1
ATOM 1421 O O . HIS A 1 176 ? 11.219 -5.720 21.019 1.00 84.38 176 HIS A O 1
ATOM 1427 N N . LEU A 1 177 ? 11.405 -7.889 20.469 1.00 85.38 177 LEU A N 1
ATOM 1428 C CA . LEU A 1 177 ? 10.121 -7.999 19.798 1.00 85.38 177 LEU A CA 1
ATOM 1429 C C . LEU A 1 177 ? 8.991 -7.979 20.831 1.00 85.38 177 LEU A C 1
ATOM 1431 O O . LEU A 1 177 ? 8.932 -8.826 21.723 1.00 85.38 177 LEU A O 1
ATOM 1435 N N . ARG A 1 178 ? 8.071 -7.030 20.701 1.00 87.88 178 ARG A N 1
ATOM 1436 C CA . ARG A 1 178 ? 6.807 -6.995 21.439 1.00 87.88 178 ARG A CA 1
ATOM 1437 C C . ARG A 1 178 ? 5.685 -7.442 20.530 1.00 87.88 178 ARG A C 1
ATOM 1439 O O . ARG A 1 178 ? 5.696 -7.082 19.358 1.00 87.88 178 ARG A O 1
ATOM 1446 N N . ILE A 1 179 ? 4.738 -8.202 21.067 1.00 91.06 179 ILE A N 1
ATOM 1447 C CA . ILE A 1 179 ? 3.510 -8.590 20.373 1.00 91.06 179 ILE A CA 1
ATOM 1448 C C . ILE A 1 179 ? 2.327 -8.305 21.293 1.00 91.06 179 ILE A C 1
ATOM 1450 O O . ILE A 1 179 ? 2.311 -8.767 22.430 1.00 91.06 179 ILE A O 1
ATOM 1454 N N . THR A 1 180 ? 1.337 -7.582 20.786 1.00 91.50 180 THR A N 1
ATOM 1455 C CA . THR A 1 180 ? 0.036 -7.394 21.430 1.00 91.50 180 THR A CA 1
ATOM 1456 C C . THR A 1 180 ? -1.029 -8.086 20.600 1.00 91.50 180 THR A C 1
ATOM 1458 O O . THR A 1 180 ? -1.142 -7.833 19.397 1.00 91.50 180 THR A O 1
ATOM 1461 N N . LEU A 1 181 ? -1.807 -8.954 21.239 1.00 92.06 181 LEU A N 1
ATOM 1462 C CA . LEU A 1 181 ? -3.006 -9.548 20.662 1.00 92.06 181 LEU A CA 1
ATOM 1463 C C . LEU A 1 181 ? -4.222 -8.725 21.091 1.00 92.06 181 LEU A C 1
ATOM 1465 O O . LEU A 1 181 ? -4.364 -8.398 22.263 1.00 92.06 181 LEU A O 1
ATOM 1469 N N . TYR A 1 182 ? -5.079 -8.396 20.132 1.00 92.00 182 TYR A N 1
ATOM 1470 C CA . TYR A 1 182 ? -6.283 -7.591 20.304 1.00 92.00 182 TYR A CA 1
ATOM 1471 C C . TYR A 1 182 ? -7.506 -8.480 20.090 1.00 92.00 182 TYR A C 1
ATOM 1473 O O . TYR A 1 182 ? -7.785 -8.872 18.950 1.00 92.00 182 TYR A O 1
ATOM 1481 N N . TYR A 1 183 ? -8.231 -8.793 21.158 1.00 91.88 183 TYR A N 1
ATOM 1482 C CA . TYR A 1 183 ? -9.506 -9.507 21.107 1.00 91.88 183 TYR A CA 1
ATOM 1483 C C . TYR A 1 183 ? -10.679 -8.515 21.173 1.00 91.88 183 TYR A C 1
ATOM 1485 O O . TYR A 1 183 ? -10.499 -7.304 21.052 1.00 91.88 183 TYR A O 1
ATOM 1493 N N . ASP A 1 184 ? -11.904 -9.027 21.253 1.00 89.81 184 ASP A N 1
ATOM 1494 C CA . ASP A 1 184 ? -13.118 -8.221 21.405 1.00 89.81 184 ASP A CA 1
ATOM 1495 C C . ASP A 1 184 ? -13.367 -7.776 22.857 1.00 89.81 184 ASP A C 1
ATOM 1497 O O . ASP A 1 184 ? -14.043 -6.766 23.075 1.00 89.81 184 ASP A O 1
ATOM 1501 N N . ASP A 1 185 ? -12.796 -8.495 23.825 1.00 88.19 185 ASP A N 1
ATOM 1502 C CA . ASP A 1 185 ? -12.941 -8.278 25.268 1.00 88.19 185 ASP A CA 1
ATOM 1503 C C . ASP A 1 185 ? -11.632 -7.926 25.997 1.00 88.19 185 ASP A C 1
ATOM 1505 O O . ASP A 1 185 ? -11.676 -7.398 27.112 1.00 88.19 185 ASP A O 1
ATOM 1509 N N . ARG A 1 186 ? -10.466 -8.228 25.410 1.00 88.75 186 ARG A N 1
ATOM 1510 C CA . ARG A 1 186 ? -9.164 -8.059 26.068 1.00 88.75 186 ARG A CA 1
ATOM 1511 C C . ARG A 1 186 ? -7.990 -7.844 25.117 1.00 88.75 186 ARG A C 1
ATOM 1513 O O . ARG A 1 186 ? -8.024 -8.219 23.945 1.00 88.75 186 ARG A O 1
ATOM 1520 N N . LEU A 1 187 ? -6.906 -7.324 25.673 1.00 88.56 187 LEU A N 1
ATOM 1521 C CA . LEU A 1 187 ? -5.573 -7.285 25.097 1.00 88.56 187 LEU A CA 1
ATOM 1522 C C . LEU A 1 187 ? -4.674 -8.290 25.806 1.00 88.56 187 LEU A C 1
ATOM 1524 O O . LEU A 1 187 ? -4.744 -8.411 27.024 1.00 88.56 187 LEU A O 1
ATOM 1528 N N . GLU A 1 188 ? -3.801 -8.967 25.066 1.00 89.81 188 GLU A N 1
ATOM 1529 C CA . GLU A 1 188 ? -2.764 -9.829 25.641 1.00 89.81 188 GLU A CA 1
ATOM 1530 C C . GLU A 1 188 ? -1.380 -9.354 25.182 1.00 89.81 188 GLU A C 1
ATOM 1532 O O . GLU A 1 188 ? -1.126 -9.200 23.985 1.00 89.81 188 GLU A O 1
ATOM 1537 N N . TYR A 1 189 ? -0.476 -9.126 26.132 1.00 88.19 189 TYR A N 1
ATOM 1538 C CA . TYR A 1 189 ? 0.839 -8.535 25.898 1.00 88.19 189 TYR A CA 1
ATOM 1539 C C . TYR A 1 189 ? 1.974 -9.554 26.044 1.00 88.19 189 TYR A C 1
ATOM 1541 O O . TYR A 1 189 ? 2.092 -10.264 27.045 1.00 88.19 189 TYR A O 1
ATOM 1549 N N . TYR A 1 190 ? 2.878 -9.571 25.065 1.00 87.31 190 TYR A N 1
ATOM 1550 C CA . TYR A 1 190 ? 4.028 -10.469 25.026 1.00 87.31 190 TYR A CA 1
ATOM 1551 C C . TYR A 1 190 ? 5.307 -9.730 24.630 1.00 87.31 190 TYR A C 1
ATOM 1553 O O . TYR A 1 190 ? 5.289 -8.780 23.843 1.00 87.31 190 TYR A O 1
ATOM 1561 N N . ARG A 1 191 ? 6.448 -10.188 25.148 1.00 86.88 191 ARG A N 1
ATOM 1562 C CA . ARG A 1 191 ? 7.774 -9.649 24.834 1.00 86.88 191 ARG A CA 1
ATOM 1563 C C . ARG A 1 191 ? 8.801 -10.760 24.672 1.00 86.88 191 ARG A C 1
ATOM 1565 O O . ARG A 1 191 ? 8.826 -11.705 25.454 1.00 86.88 191 ARG A O 1
ATOM 1572 N N . SER A 1 192 ? 9.695 -10.617 23.700 1.00 84.88 192 SER A N 1
ATOM 1573 C CA . SER A 1 192 ? 10.793 -11.552 23.508 1.00 84.88 192 SER A CA 1
ATOM 1574 C C . SER A 1 192 ? 11.875 -11.425 24.583 1.00 84.88 192 SER A C 1
ATOM 1576 O O . SER A 1 192 ? 12.239 -10.328 25.020 1.00 84.88 192 SER A O 1
ATOM 1578 N N . GLU A 1 193 ? 12.441 -12.563 24.981 1.00 76.81 193 GLU A N 1
ATOM 1579 C CA . GLU A 1 193 ? 13.653 -12.605 25.811 1.00 76.81 193 GLU A CA 1
ATOM 1580 C C . GLU A 1 193 ? 14.903 -12.171 25.037 1.00 76.81 193 GLU A C 1
ATOM 1582 O O . GLU A 1 193 ? 15.845 -11.630 25.615 1.00 76.81 193 GLU A O 1
ATOM 1587 N N . LYS A 1 194 ? 14.920 -12.453 23.731 1.00 76.31 194 LYS A N 1
ATOM 1588 C CA . LYS A 1 194 ? 16.052 -12.235 22.826 1.00 76.31 194 LYS A CA 1
ATOM 1589 C C . LYS A 1 194 ? 15.795 -11.061 21.890 1.00 76.31 194 LYS A C 1
ATOM 1591 O O . LYS A 1 194 ? 14.658 -10.625 21.729 1.00 76.31 194 LYS A O 1
ATOM 1596 N N . GLU A 1 195 ? 16.857 -10.633 21.216 1.00 76.31 195 GLU A N 1
ATOM 1597 C CA . GLU A 1 195 ? 16.785 -9.673 20.116 1.00 76.31 195 GLU A CA 1
ATOM 1598 C C . GLU A 1 195 ? 15.785 -10.108 19.032 1.00 76.31 195 GLU A C 1
ATOM 1600 O O . GLU A 1 195 ? 15.623 -11.306 18.754 1.00 76.31 195 GLU A O 1
ATOM 1605 N N . THR A 1 196 ? 15.150 -9.131 18.387 1.00 70.81 196 THR A N 1
ATOM 1606 C CA . THR A 1 196 ? 14.104 -9.309 17.371 1.00 70.81 196 THR A CA 1
ATOM 1607 C C . THR A 1 196 ? 14.504 -10.332 16.305 1.00 70.81 196 THR A C 1
ATOM 1609 O O . THR A 1 196 ? 13.777 -11.293 16.053 1.00 70.81 196 THR A O 1
ATOM 1612 N N . LYS A 1 197 ? 15.716 -10.203 15.747 1.00 68.06 197 LYS A N 1
ATOM 1613 C CA . LYS A 1 197 ? 16.237 -11.065 14.665 1.00 68.06 197 LYS A CA 1
ATOM 1614 C C . LYS A 1 197 ? 16.382 -12.540 15.050 1.00 68.06 197 LYS A C 1
ATOM 1616 O O . LYS A 1 197 ? 16.396 -13.404 14.179 1.00 68.06 197 LYS A O 1
ATOM 1621 N N . ASN A 1 198 ? 16.494 -12.833 16.344 1.00 67.62 198 ASN A N 1
ATOM 1622 C CA . ASN A 1 198 ? 16.677 -14.187 16.867 1.00 67.62 198 ASN A CA 1
ATOM 1623 C C . ASN A 1 198 ? 15.367 -14.810 17.378 1.00 67.62 198 ASN A C 1
ATOM 1625 O O . ASN A 1 198 ? 15.364 -15.958 17.836 1.00 67.62 198 ASN A O 1
ATOM 1629 N N . THR A 1 199 ? 14.255 -14.074 17.305 1.00 67.75 199 THR A N 1
ATOM 1630 C CA . THR A 1 199 ? 12.948 -14.516 17.793 1.00 67.75 199 THR A CA 1
ATOM 1631 C C . THR A 1 199 ? 12.176 -15.178 16.657 1.00 67.75 199 THR A C 1
ATOM 1633 O O . THR A 1 199 ? 11.436 -14.544 15.917 1.00 67.75 199 THR A O 1
ATOM 1636 N N . THR A 1 200 ? 12.382 -16.485 16.507 1.00 67.56 200 THR A N 1
ATOM 1637 C CA . THR A 1 200 ? 11.761 -17.315 15.455 1.00 67.56 200 THR A CA 1
ATOM 1638 C C . THR A 1 200 ? 10.677 -18.256 15.984 1.00 67.56 200 THR A C 1
ATOM 1640 O O . THR A 1 200 ? 10.027 -18.946 15.205 1.00 67.56 200 THR A O 1
ATOM 1643 N N . SER A 1 201 ? 10.477 -18.310 17.304 1.00 74.12 201 SER A N 1
ATOM 1644 C CA . SER A 1 201 ? 9.527 -19.213 17.956 1.00 74.12 201 SER A CA 1
ATOM 1645 C C . SER A 1 201 ? 8.825 -18.525 19.118 1.00 74.12 201 SER A C 1
ATOM 1647 O O . SER A 1 201 ? 9.445 -17.758 19.857 1.00 74.12 201 SER A O 1
ATOM 1649 N N . VAL A 1 202 ? 7.553 -18.872 19.319 1.00 77.75 202 VAL A N 1
ATOM 1650 C CA . VAL A 1 202 ? 6.723 -18.379 20.426 1.00 77.75 202 VAL A CA 1
ATOM 1651 C C . VAL A 1 202 ? 7.283 -18.689 21.798 1.00 77.75 202 VAL A C 1
ATOM 1653 O O . VAL A 1 202 ? 7.090 -17.908 22.715 1.00 77.75 202 VAL A O 1
ATOM 1656 N N . ARG A 1 203 ? 8.070 -19.755 21.946 1.00 76.44 203 ARG A N 1
ATOM 1657 C CA . ARG A 1 203 ? 8.701 -20.100 23.230 1.00 76.44 203 ARG A CA 1
ATOM 1658 C C . ARG A 1 203 ? 9.660 -19.033 23.756 1.00 76.44 203 ARG A C 1
ATOM 1660 O O . ARG A 1 203 ? 10.074 -19.103 24.905 1.00 76.44 203 ARG A O 1
ATOM 1667 N N . HIS A 1 204 ? 10.071 -18.094 22.905 1.00 78.25 204 HIS A N 1
ATOM 1668 C CA . HIS A 1 204 ? 10.902 -16.958 23.293 1.00 78.25 204 HIS A CA 1
ATOM 1669 C C . HIS A 1 204 ? 10.092 -15.710 23.646 1.00 78.25 204 HIS A C 1
ATOM 1671 O O . HIS A 1 204 ? 10.703 -14.719 24.036 1.00 78.25 204 HIS A O 1
ATOM 1677 N N . LEU A 1 205 ? 8.765 -15.747 23.503 1.00 79.56 205 LEU A N 1
ATOM 1678 C CA . LEU A 1 205 ? 7.842 -14.686 23.878 1.00 79.56 205 LEU A CA 1
ATOM 1679 C C . LEU A 1 205 ? 7.268 -14.995 25.260 1.00 79.56 205 LEU A C 1
ATOM 1681 O O . LEU A 1 205 ? 6.574 -15.990 25.445 1.00 79.56 205 LEU A O 1
ATOM 1685 N N . LEU A 1 206 ? 7.565 -14.131 26.223 1.00 82.06 206 LEU A N 1
ATOM 1686 C CA . LEU A 1 206 ? 7.031 -14.213 27.575 1.00 82.06 206 LEU A CA 1
ATOM 1687 C C . LEU A 1 206 ? 5.912 -13.185 27.779 1.00 82.06 206 LEU A C 1
ATOM 1689 O O . LEU A 1 206 ? 5.974 -12.105 27.180 1.00 82.06 206 LEU A O 1
ATOM 1693 N N . PRO A 1 207 ? 4.929 -13.481 28.646 1.00 81.88 207 PRO A N 1
ATOM 1694 C CA . PRO A 1 207 ? 3.977 -12.492 29.141 1.00 81.88 207 PRO A CA 1
ATOM 1695 C C . PRO A 1 207 ? 4.685 -11.233 29.660 1.00 81.88 207 PRO A C 1
ATOM 1697 O O . PRO A 1 207 ? 5.698 -11.313 30.362 1.00 81.88 207 PRO A O 1
ATOM 1700 N N . TYR A 1 208 ? 4.176 -10.058 29.294 1.00 80.12 208 TYR A N 1
ATOM 1701 C CA . TYR A 1 208 ? 4.769 -8.772 29.660 1.00 80.12 208 TYR A CA 1
ATOM 1702 C C . TYR A 1 208 ? 3.689 -7.768 30.059 1.00 80.12 208 TYR A C 1
ATOM 1704 O O . TYR A 1 208 ? 2.726 -7.605 29.330 1.00 80.12 208 TYR A O 1
ATOM 1712 N N . SER A 1 209 ? 3.878 -7.043 31.163 1.00 74.69 209 SER A N 1
ATOM 1713 C CA . SER A 1 209 ? 2.986 -5.955 31.576 1.00 74.69 209 SER A CA 1
ATOM 1714 C C . SER A 1 209 ? 3.582 -4.613 31.140 1.00 74.69 209 SER A C 1
ATOM 1716 O O . SER A 1 209 ? 4.718 -4.307 31.533 1.00 74.69 209 SER A O 1
ATOM 1718 N N . PRO A 1 210 ? 2.858 -3.781 30.368 1.00 67.75 210 PRO A N 1
ATOM 1719 C CA . PRO A 1 210 ? 3.307 -2.436 30.006 1.00 67.75 210 PRO A CA 1
ATOM 1720 C C . PRO A 1 210 ? 3.567 -1.536 31.223 1.00 67.75 210 PRO A C 1
ATOM 1722 O O . PRO A 1 210 ? 4.497 -0.730 31.198 1.00 67.75 210 PRO A O 1
ATOM 1725 N N . ILE A 1 211 ? 2.788 -1.719 32.294 1.00 64.44 211 ILE A N 1
ATOM 1726 C CA . ILE A 1 211 ? 2.800 -0.893 33.514 1.00 64.44 211 ILE A CA 1
ATOM 1727 C C . ILE A 1 211 ? 3.761 -1.480 34.571 1.00 64.44 211 ILE A C 1
ATOM 1729 O O . ILE A 1 211 ? 4.154 -0.811 35.525 1.00 64.44 211 ILE A O 1
ATOM 1733 N N . GLY A 1 212 ? 4.242 -2.712 34.358 1.00 61.09 212 GLY A N 1
ATOM 1734 C CA . GLY A 1 212 ? 5.153 -3.402 35.274 1.00 61.09 212 GLY A CA 1
ATOM 1735 C C . GLY A 1 212 ? 4.457 -3.944 36.522 1.00 61.09 212 GLY A C 1
ATOM 1736 O O . GLY A 1 212 ? 5.133 -4.272 37.501 1.00 61.09 212 GLY A O 1
ATOM 1737 N N . GLU A 1 213 ? 3.130 -4.037 36.484 1.00 56.78 213 GLU A N 1
ATOM 1738 C CA . GLU A 1 213 ? 2.340 -4.614 37.558 1.00 56.78 213 GLU A CA 1
ATOM 1739 C C . GLU A 1 213 ? 2.465 -6.137 37.540 1.00 56.78 213 GLU A C 1
ATOM 1741 O O . GLU A 1 213 ? 2.507 -6.794 36.495 1.00 56.78 213 GLU A O 1
ATOM 1746 N N . LYS A 1 214 ? 2.606 -6.684 38.743 1.00 56.56 214 LYS A N 1
ATOM 1747 C CA . LYS A 1 214 ? 2.526 -8.112 39.001 1.00 56.56 214 LYS A CA 1
ATOM 1748 C C . LYS A 1 214 ? 1.243 -8.348 39.766 1.00 56.56 214 LYS A C 1
ATOM 1750 O O . LYS A 1 214 ? 0.916 -7.554 40.651 1.00 56.56 214 LYS A O 1
ATOM 1755 N N . ASP A 1 215 ? 0.544 -9.415 39.426 1.00 56.12 215 ASP A N 1
ATOM 1756 C CA . ASP A 1 215 ? -0.651 -9.817 40.141 1.00 56.12 215 ASP A CA 1
ATOM 1757 C C . ASP A 1 215 ? -0.328 -10.225 41.595 1.00 56.12 215 ASP A C 1
ATOM 1759 O O . ASP A 1 215 ? 0.825 -10.240 42.046 1.00 56.12 215 ASP A O 1
ATOM 1763 N N . ALA A 1 216 ? -1.373 -10.539 42.363 1.00 51.94 216 ALA A N 1
ATOM 1764 C CA . ALA A 1 216 ? -1.245 -10.937 43.765 1.00 51.94 216 ALA A CA 1
ATOM 1765 C C . ALA A 1 216 ? -0.413 -12.224 43.967 1.00 51.94 216 ALA A C 1
ATOM 1767 O O . ALA A 1 216 ? 0.083 -12.447 45.075 1.00 51.94 216 ALA A O 1
ATOM 1768 N N . ASP A 1 217 ? -0.237 -13.027 42.912 1.00 57.66 217 ASP A N 1
ATOM 1769 C CA . ASP A 1 217 ? 0.511 -14.286 42.902 1.00 57.66 217 ASP A CA 1
ATOM 1770 C C . ASP A 1 217 ? 1.968 -14.108 42.412 1.00 57.66 217 ASP A C 1
ATOM 1772 O O . ASP A 1 217 ? 2.790 -15.019 42.538 1.00 57.66 217 ASP A O 1
ATOM 1776 N N . GLY A 1 218 ? 2.337 -12.903 41.960 1.00 58.06 218 GLY A N 1
ATOM 1777 C CA . GLY A 1 218 ? 3.681 -12.542 41.507 1.00 58.06 218 GLY A CA 1
ATOM 1778 C C . GLY A 1 218 ? 3.945 -12.807 40.021 1.00 58.06 218 GLY A C 1
ATOM 1779 O O . GLY A 1 218 ? 5.082 -12.591 39.573 1.00 58.06 218 GLY A O 1
ATOM 1780 N N . GLU A 1 219 ? 2.921 -13.232 39.282 1.00 61.78 219 GLU A N 1
ATOM 1781 C CA . GLU A 1 219 ? 2.908 -13.357 37.828 1.00 61.78 219 GLU A CA 1
ATOM 1782 C C . GLU A 1 219 ? 2.681 -11.985 37.184 1.00 61.78 219 GLU A C 1
ATOM 1784 O O . GLU A 1 219 ? 2.202 -11.033 37.800 1.00 61.78 219 GLU A O 1
ATOM 1789 N N . VAL A 1 220 ? 3.136 -11.833 35.946 1.00 68.12 220 VAL A N 1
ATOM 1790 C CA . VAL A 1 220 ? 3.035 -10.559 35.231 1.00 68.12 220 VAL A CA 1
ATOM 1791 C C . VAL A 1 220 ? 1.620 -10.423 34.683 1.00 68.12 220 VAL A C 1
ATOM 1793 O O . VAL A 1 220 ? 1.217 -11.265 33.884 1.00 68.12 220 VAL A O 1
ATOM 1796 N N . ASP A 1 221 ? 0.902 -9.359 35.058 1.00 73.75 221 ASP A N 1
ATOM 1797 C CA . ASP A 1 221 ? -0.422 -9.102 34.491 1.00 73.75 221 ASP A CA 1
ATOM 1798 C C . ASP A 1 221 ? -0.272 -8.639 33.039 1.00 73.75 221 ASP A C 1
ATOM 1800 O O . ASP A 1 221 ? 0.106 -7.499 32.744 1.00 73.75 221 ASP A O 1
ATOM 1804 N N . ASN A 1 222 ? -0.454 -9.586 32.124 1.00 79.38 222 ASN A N 1
ATOM 1805 C CA . ASN A 1 222 ? -0.290 -9.390 30.695 1.00 79.38 222 ASN A CA 1
ATOM 1806 C C . ASN A 1 222 ? -1.630 -9.251 29.969 1.00 79.38 222 ASN A C 1
ATOM 1808 O O . ASN A 1 222 ? -1.619 -9.226 28.736 1.00 79.38 222 ASN A O 1
ATOM 1812 N N . VAL A 1 223 ? -2.750 -9.202 30.698 1.00 82.94 223 VAL A N 1
ATOM 1813 C CA . VAL A 1 223 ? -4.093 -9.154 30.125 1.00 82.94 223 VAL A CA 1
ATOM 1814 C C . VAL A 1 223 ? -4.809 -7.883 30.556 1.00 82.94 223 VAL A C 1
ATOM 1816 O O . VAL A 1 223 ? -5.063 -7.668 31.732 1.00 82.94 223 VAL A O 1
ATOM 1819 N N . GLU A 1 224 ? -5.210 -7.064 29.592 1.00 83.94 224 GLU A N 1
ATOM 1820 C CA . GLU A 1 224 ? -5.976 -5.844 29.855 1.00 83.94 224 GLU A CA 1
ATOM 1821 C C . GLU A 1 224 ? -7.373 -5.966 29.251 1.00 83.94 224 GLU A C 1
ATOM 1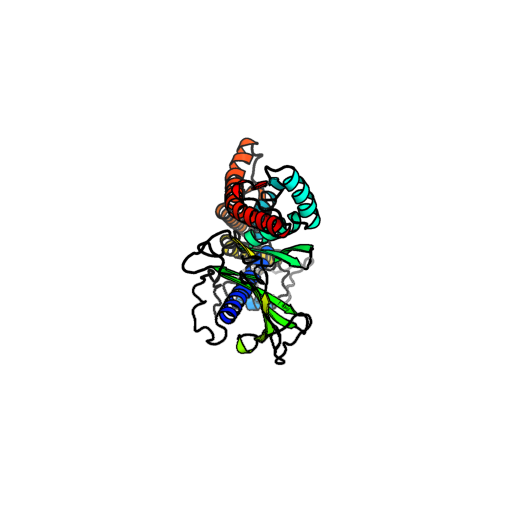823 O O . GLU A 1 224 ? -7.526 -6.111 28.041 1.00 83.94 224 GLU A O 1
ATOM 1828 N N . THR A 1 225 ? -8.412 -5.942 30.082 1.00 84.62 225 THR A N 1
ATOM 1829 C CA . THR A 1 225 ? -9.803 -6.084 29.626 1.00 84.62 225 THR A CA 1
ATOM 1830 C C . THR A 1 225 ? -10.404 -4.748 29.212 1.00 84.62 225 THR A C 1
ATOM 1832 O O . THR A 1 225 ? -10.225 -3.754 29.913 1.00 84.62 225 THR A O 1
ATOM 1835 N N . HIS A 1 226 ? -11.201 -4.738 28.144 1.00 83.31 226 HIS A N 1
ATOM 1836 C CA . HIS A 1 226 ? -11.911 -3.550 27.674 1.00 83.31 226 HIS A CA 1
ATOM 1837 C C . HIS A 1 226 ? -13.364 -3.850 27.280 1.00 83.31 226 HIS A C 1
ATOM 1839 O O . HIS A 1 226 ? -13.698 -4.924 26.785 1.00 83.31 226 HIS A O 1
ATOM 1845 N N . GLU A 1 227 ? -14.247 -2.859 27.408 1.00 80.25 227 GLU A N 1
ATOM 1846 C CA . GLU A 1 227 ? -15.694 -3.030 27.180 1.00 80.25 227 GLU A CA 1
ATOM 1847 C C . GLU A 1 227 ? -16.149 -2.712 25.738 1.00 80.25 227 GLU A C 1
ATOM 1849 O O . GLU A 1 227 ? -17.338 -2.535 25.469 1.00 80.25 227 GLU A O 1
ATOM 1854 N N . PHE A 1 228 ? -15.225 -2.639 24.773 1.00 79.31 228 PHE A N 1
ATOM 1855 C CA . PHE A 1 228 ? -15.557 -2.267 23.389 1.00 79.31 228 PHE A CA 1
ATOM 1856 C C . PHE A 1 228 ? -16.463 -3.282 22.676 1.00 79.31 228 PHE A C 1
ATOM 1858 O O . PHE A 1 228 ? -17.299 -2.882 21.853 1.00 79.31 228 PHE A O 1
ATOM 1865 N N . GLY A 1 229 ? -16.324 -4.576 22.991 1.00 80.06 229 GLY A N 1
ATOM 1866 C CA . GLY A 1 229 ? -17.104 -5.670 22.404 1.00 80.06 229 GLY A CA 1
ATOM 1867 C C . GLY A 1 229 ? -16.810 -5.938 20.922 1.00 80.06 229 GLY A C 1
ATOM 1868 O O . GLY A 1 229 ? -17.542 -6.690 20.282 1.00 80.06 229 GLY A O 1
ATOM 1869 N N . GLU A 1 230 ? -15.776 -5.304 20.364 1.00 86.44 230 GLU A N 1
ATOM 1870 C CA . GLU A 1 230 ? -15.280 -5.493 19.001 1.00 86.44 230 GLU A CA 1
ATOM 1871 C C . GLU A 1 230 ? -13.765 -5.250 18.959 1.00 86.44 230 GLU A C 1
ATOM 1873 O O . GLU A 1 230 ? -13.246 -4.422 19.704 1.00 86.44 230 GLU A O 1
ATOM 1878 N N . VAL A 1 231 ? -13.061 -5.934 18.049 1.00 89.44 231 VAL A N 1
ATOM 1879 C CA . VAL A 1 231 ? -11.613 -5.753 17.862 1.00 89.44 231 VAL A CA 1
ATOM 1880 C C . VAL A 1 231 ? -11.326 -4.350 17.282 1.00 89.44 231 VAL A C 1
ATOM 1882 O O . VAL A 1 231 ? -11.804 -4.066 16.170 1.00 89.44 231 VAL A O 1
ATOM 1885 N N . PRO A 1 232 ? -10.486 -3.520 17.938 1.00 91.31 232 PRO A N 1
ATOM 1886 C CA . PRO A 1 232 ? -10.184 -2.120 17.577 1.00 91.31 232 PRO A CA 1
ATOM 1887 C C . PRO A 1 232 ? -9.293 -1.949 16.329 1.00 91.31 232 PRO A C 1
ATOM 1889 O O . PRO A 1 232 ? -8.641 -0.924 16.145 1.00 91.31 232 PRO A O 1
ATOM 1892 N N . ILE A 1 233 ? -9.234 -2.960 15.459 1.00 93.75 233 ILE A N 1
ATOM 1893 C CA . ILE A 1 233 ? -8.404 -2.981 14.250 1.00 93.75 233 ILE A CA 1
ATOM 1894 C C . ILE A 1 233 ? -9.314 -3.062 13.027 1.00 93.75 233 ILE A C 1
ATOM 1896 O O . ILE A 1 233 ? -10.162 -3.955 12.907 1.00 93.75 233 ILE A O 1
ATOM 1900 N N . PHE A 1 234 ? -9.124 -2.140 12.092 1.00 94.38 234 PHE A N 1
ATOM 1901 C CA . PHE A 1 234 ? -9.883 -2.024 10.853 1.00 94.38 234 PHE A CA 1
ATOM 1902 C C . PHE A 1 234 ? -8.969 -2.300 9.673 1.00 94.38 234 PHE A C 1
ATOM 1904 O O . PHE A 1 234 ? -7.899 -1.717 9.545 1.00 94.38 234 PHE A O 1
ATOM 1911 N N . HIS A 1 235 ? -9.391 -3.230 8.823 1.00 94.00 235 HIS A N 1
ATOM 1912 C CA . HIS A 1 235 ? -8.553 -3.794 7.777 1.00 94.00 235 HIS A CA 1
ATOM 1913 C C . HIS A 1 235 ? -9.090 -3.413 6.399 1.00 94.00 235 HIS A C 1
ATOM 1915 O O . HIS A 1 235 ? -10.134 -3.906 5.956 1.00 94.00 235 HIS A O 1
ATOM 1921 N N . TYR A 1 236 ? -8.334 -2.564 5.715 1.00 93.56 236 TYR A N 1
ATOM 1922 C CA . TYR A 1 236 ? -8.557 -2.154 4.340 1.00 93.56 236 TYR A CA 1
ATOM 1923 C C . TYR A 1 236 ? -7.955 -3.204 3.417 1.00 93.56 236 TYR A C 1
ATOM 1925 O O . TYR A 1 236 ? -6.780 -3.525 3.533 1.00 93.56 236 TYR A O 1
ATOM 1933 N N . ARG A 1 237 ? -8.761 -3.775 2.516 1.00 89.69 237 ARG A N 1
ATOM 1934 C CA . ARG A 1 237 ? -8.308 -4.797 1.560 1.00 89.69 237 ARG A CA 1
ATOM 1935 C C . ARG A 1 237 ? -8.804 -4.516 0.162 1.00 89.69 237 ARG A C 1
ATOM 1937 O O . ARG A 1 237 ? -10.012 -4.394 -0.062 1.00 89.69 237 ARG A O 1
ATOM 1944 N N . LEU A 1 238 ? -7.885 -4.573 -0.796 1.00 87.25 238 LEU A N 1
ATOM 1945 C CA . LEU A 1 238 ? -8.229 -4.498 -2.210 1.00 87.25 238 LEU A CA 1
ATOM 1946 C C . LEU A 1 238 ? -8.843 -5.781 -2.750 1.00 87.25 238 LEU A C 1
ATOM 1948 O O . LEU A 1 238 ? -9.672 -5.729 -3.648 1.00 87.25 238 LEU A O 1
ATOM 1952 N N . GLU A 1 239 ? -8.512 -6.947 -2.206 1.00 82.75 239 GLU A N 1
ATOM 1953 C CA . GLU A 1 239 ? -9.065 -8.233 -2.630 1.00 82.75 239 GLU A CA 1
ATOM 1954 C C . GLU A 1 239 ? -9.268 -9.152 -1.416 1.00 82.75 239 GLU A C 1
ATOM 1956 O O . GLU A 1 239 ? -8.484 -9.155 -0.473 1.00 82.75 239 GLU A O 1
ATOM 1961 N N . ARG A 1 240 ? -10.340 -9.959 -1.422 1.00 79.69 240 ARG A N 1
ATOM 1962 C CA . ARG A 1 240 ? -10.587 -10.955 -0.356 1.00 79.69 240 ARG A CA 1
ATOM 1963 C C . ARG A 1 240 ? -9.889 -12.287 -0.596 1.00 79.69 240 ARG A C 1
ATOM 1965 O O . ARG A 1 240 ? -9.665 -13.035 0.345 1.00 79.69 240 ARG A O 1
ATOM 1972 N N . ARG A 1 241 ? -9.608 -12.606 -1.862 1.00 82.00 241 ARG A N 1
ATOM 1973 C CA . ARG A 1 241 ? -9.014 -13.888 -2.260 1.00 82.00 241 ARG A CA 1
ATOM 1974 C C . ARG A 1 241 ? -7.542 -13.970 -1.859 1.00 82.00 241 ARG A C 1
ATOM 1976 O O . ARG A 1 241 ? -7.082 -15.033 -1.468 1.00 82.00 241 ARG A O 1
ATOM 1983 N N . LYS A 1 242 ? -6.809 -12.878 -2.050 1.00 82.38 242 LYS A N 1
ATOM 1984 C CA . LYS A 1 242 ? -5.385 -12.751 -1.749 1.00 82.38 242 LYS A CA 1
ATOM 1985 C C . LYS A 1 242 ? -5.066 -11.286 -1.500 1.00 82.38 242 LYS A C 1
ATOM 1987 O O . LYS A 1 242 ? -5.710 -10.428 -2.096 1.00 82.38 242 LYS A O 1
ATOM 1992 N N . VAL A 1 243 ? -4.064 -11.022 -0.674 1.00 86.19 243 VAL A N 1
ATOM 1993 C CA . VAL A 1 243 ? -3.496 -9.678 -0.572 1.00 86.19 243 VAL A CA 1
ATOM 1994 C C . VAL A 1 243 ? -2.740 -9.405 -1.869 1.00 86.19 243 VAL A C 1
ATOM 1996 O O . VAL A 1 243 ? -1.936 -10.229 -2.316 1.00 86.19 243 VAL A O 1
ATOM 1999 N N . LYS A 1 244 ? -3.095 -8.314 -2.543 1.00 88.81 244 LYS A N 1
ATOM 2000 C CA . LYS A 1 244 ? -2.483 -7.920 -3.807 1.00 88.81 244 LYS A CA 1
ATOM 2001 C C . LYS A 1 244 ? -2.712 -6.432 -4.059 1.00 88.81 244 LYS A C 1
ATOM 2003 O O . LYS A 1 244 ? -3.852 -6.033 -4.284 1.00 88.81 244 LYS A O 1
ATOM 2008 N N . GLY A 1 245 ? -1.626 -5.668 -4.069 1.00 88.56 245 GLY A N 1
ATOM 2009 C CA . GLY A 1 245 ? -1.608 -4.276 -4.504 1.00 88.56 245 GLY A CA 1
ATOM 2010 C C . GLY A 1 245 ? -1.637 -4.122 -6.021 1.00 88.56 245 GLY A C 1
ATOM 2011 O O . GLY A 1 245 ? -1.452 -5.082 -6.786 1.00 88.56 245 GLY A O 1
ATOM 2012 N N . ASP A 1 246 ? -1.838 -2.889 -6.462 1.00 90.44 246 ASP A N 1
ATOM 2013 C CA . ASP A 1 246 ? -1.961 -2.540 -7.875 1.00 90.44 246 ASP A CA 1
ATOM 2014 C C . ASP A 1 246 ? -0.634 -2.712 -8.634 1.00 90.44 246 ASP A C 1
ATOM 2016 O O . ASP A 1 246 ? -0.633 -3.150 -9.791 1.00 90.44 246 ASP A O 1
ATOM 2020 N N . ILE A 1 247 ? 0.506 -2.479 -7.971 1.00 89.94 247 ILE A N 1
ATOM 2021 C CA . ILE A 1 247 ? 1.839 -2.600 -8.588 1.00 89.94 247 ILE A CA 1
ATOM 2022 C C . ILE A 1 247 ? 2.314 -4.041 -8.765 1.00 89.94 247 ILE A C 1
ATOM 2024 O O . ILE A 1 247 ? 3.187 -4.295 -9.590 1.00 89.94 247 ILE A O 1
ATOM 2028 N N . VAL A 1 248 ? 1.716 -5.022 -8.077 1.00 89.75 248 VAL A N 1
ATOM 2029 C CA . VAL A 1 248 ? 2.200 -6.419 -8.073 1.00 89.75 248 VAL A CA 1
ATOM 2030 C C . VAL A 1 248 ? 2.282 -7.019 -9.483 1.00 89.75 248 VAL A C 1
ATOM 2032 O O . VAL A 1 248 ? 3.180 -7.800 -9.791 1.00 89.75 248 VAL A O 1
ATOM 2035 N N . ASN A 1 249 ? 1.351 -6.651 -10.367 1.00 89.19 249 ASN A N 1
ATOM 2036 C CA . ASN A 1 249 ? 1.359 -7.106 -11.760 1.00 89.19 249 ASN A CA 1
ATOM 2037 C C . ASN A 1 249 ? 2.369 -6.355 -12.648 1.00 89.19 249 ASN A C 1
ATOM 2039 O O . ASN A 1 249 ? 2.694 -6.839 -13.731 1.00 89.19 249 ASN A O 1
ATOM 2043 N N . VAL A 1 250 ? 2.816 -5.175 -12.220 1.00 90.81 250 VAL A N 1
ATOM 2044 C CA . VAL A 1 250 ? 3.710 -4.279 -12.965 1.00 90.81 250 VAL A CA 1
ATOM 2045 C C . VAL A 1 250 ? 5.173 -4.515 -12.588 1.00 90.81 250 VAL A C 1
ATOM 2047 O O . VAL A 1 250 ? 6.038 -4.345 -13.441 1.00 90.81 250 VAL A O 1
ATOM 2050 N N . ILE A 1 251 ? 5.455 -5.020 -11.381 1.00 90.81 251 ILE A N 1
ATOM 2051 C CA . ILE A 1 251 ? 6.806 -5.363 -10.898 1.00 90.81 251 ILE A CA 1
ATOM 2052 C C . ILE A 1 251 ? 7.665 -6.114 -11.944 1.00 90.81 251 ILE A C 1
ATOM 2054 O O . ILE A 1 251 ? 8.805 -5.711 -12.186 1.00 90.81 251 ILE A O 1
ATOM 2058 N N . PRO A 1 252 ? 7.177 -7.168 -12.636 1.00 90.12 252 PRO A N 1
ATOM 2059 C CA . PRO A 1 252 ? 7.981 -7.842 -13.659 1.00 90.12 252 PRO A CA 1
ATOM 2060 C C . PRO A 1 252 ? 8.344 -6.948 -14.853 1.00 90.12 252 PRO A C 1
ATOM 2062 O O . PRO A 1 252 ? 9.419 -7.107 -15.429 1.00 90.12 252 PRO A O 1
ATOM 2065 N N . LEU A 1 253 ? 7.465 -6.012 -15.225 1.00 90.56 253 LEU A N 1
ATOM 2066 C CA . LEU A 1 253 ? 7.725 -5.038 -16.287 1.00 90.56 253 LEU A CA 1
ATOM 2067 C C . LEU A 1 253 ? 8.720 -3.975 -15.822 1.00 90.56 253 LEU A C 1
ATOM 2069 O O . LEU A 1 253 ? 9.651 -3.673 -16.563 1.00 90.56 253 LEU A O 1
ATOM 2073 N N . GLN A 1 254 ? 8.582 -3.492 -14.584 1.00 90.31 254 GLN A N 1
ATOM 2074 C CA . GLN A 1 254 ? 9.514 -2.553 -13.955 1.00 90.31 254 GLN A CA 1
ATOM 2075 C C . GLN A 1 254 ? 10.947 -3.107 -13.927 1.00 90.31 254 GLN A C 1
ATOM 2077 O O . GLN A 1 254 ? 11.901 -2.408 -14.263 1.00 90.31 254 GLN A O 1
ATOM 2082 N N . ASN A 1 255 ? 11.099 -4.395 -13.612 1.00 89.50 255 ASN A N 1
ATOM 2083 C CA . ASN A 1 255 ? 12.388 -5.086 -13.686 1.00 89.50 255 ASN A CA 1
ATOM 2084 C C . ASN A 1 255 ? 12.978 -5.086 -15.103 1.00 89.50 255 ASN A C 1
ATOM 2086 O O . ASN A 1 255 ? 14.180 -4.892 -15.276 1.00 89.50 255 ASN A O 1
ATOM 2090 N N . GLY A 1 256 ? 12.138 -5.292 -16.120 1.00 88.69 256 GLY A N 1
ATOM 2091 C CA . GLY A 1 256 ? 12.549 -5.209 -17.520 1.00 88.69 256 GLY A CA 1
ATOM 2092 C C . GLY A 1 256 ? 12.999 -3.803 -17.917 1.00 88.69 256 GLY A C 1
ATOM 2093 O O . GLY A 1 256 ? 14.029 -3.668 -18.573 1.00 88.69 256 GLY A O 1
ATOM 2094 N N . ILE A 1 257 ? 12.267 -2.775 -17.481 1.00 89.69 257 ILE A N 1
ATOM 2095 C CA . ILE A 1 257 ? 12.578 -1.366 -17.751 1.00 89.69 257 ILE A CA 1
ATOM 2096 C C . ILE A 1 257 ? 13.929 -0.994 -17.139 1.00 89.69 257 ILE A C 1
ATOM 2098 O O . ILE A 1 257 ? 14.830 -0.610 -17.878 1.00 89.69 257 ILE A O 1
ATOM 2102 N N . ASN A 1 258 ? 14.127 -1.219 -15.837 1.00 88.88 258 ASN A N 1
ATOM 2103 C CA . ASN A 1 258 ? 15.395 -0.900 -15.168 1.00 88.88 258 ASN A CA 1
ATOM 2104 C C . ASN A 1 258 ? 16.587 -1.612 -15.815 1.00 88.88 258 ASN A C 1
ATOM 2106 O O . ASN A 1 258 ? 17.655 -1.027 -15.994 1.00 88.88 258 ASN A O 1
ATOM 2110 N N . LYS A 1 259 ? 16.400 -2.877 -16.204 1.00 86.88 259 LYS A N 1
ATOM 2111 C CA . LYS A 1 259 ? 17.429 -3.655 -16.895 1.00 86.88 259 LYS A CA 1
ATOM 2112 C C . LYS A 1 259 ? 17.772 -3.046 -18.257 1.00 86.88 259 LYS A C 1
ATOM 2114 O O . LYS A 1 259 ? 18.947 -2.943 -18.588 1.00 86.88 259 LYS A O 1
ATOM 2119 N N . LEU A 1 260 ? 16.777 -2.625 -19.040 1.00 89.06 260 LEU A N 1
ATOM 2120 C CA . LEU A 1 260 ? 17.007 -1.967 -20.331 1.00 89.06 260 LEU A CA 1
ATOM 2121 C C . LEU A 1 260 ? 17.664 -0.594 -20.177 1.00 89.06 260 LEU A C 1
ATOM 2123 O O . LEU A 1 260 ? 18.573 -0.284 -20.941 1.00 89.06 260 LEU A O 1
ATOM 2127 N N . VAL A 1 261 ? 17.247 0.200 -19.189 1.00 88.31 261 VAL A N 1
ATOM 2128 C CA . VAL A 1 261 ? 17.850 1.506 -18.885 1.00 88.31 261 VAL A CA 1
ATOM 2129 C C . VAL A 1 261 ? 19.313 1.336 -18.473 1.00 88.31 261 VAL A C 1
ATOM 2131 O O . VAL A 1 261 ? 20.182 2.033 -18.990 1.00 88.31 261 VAL A O 1
ATOM 2134 N N . THR A 1 262 ? 19.609 0.356 -17.619 1.00 85.62 262 THR A N 1
ATOM 2135 C CA . THR A 1 262 ? 20.986 0.037 -17.215 1.00 85.62 262 THR A CA 1
ATOM 2136 C C . THR A 1 262 ? 21.825 -0.401 -18.414 1.00 85.62 262 THR A C 1
ATOM 2138 O O . THR A 1 262 ? 22.891 0.163 -18.658 1.00 85.62 262 THR A O 1
ATOM 2141 N N . ASP A 1 263 ? 21.327 -1.343 -19.223 1.00 84.19 263 ASP A N 1
ATOM 2142 C CA . ASP A 1 263 ? 22.017 -1.797 -20.437 1.00 84.19 263 ASP A CA 1
ATOM 2143 C C . ASP A 1 263 ? 22.252 -0.641 -21.426 1.00 84.19 263 ASP A C 1
ATOM 2145 O O . ASP A 1 263 ? 23.290 -0.596 -22.091 1.00 84.19 263 ASP A O 1
ATOM 2149 N N . MET A 1 264 ? 21.308 0.300 -21.521 1.00 87.31 264 MET A N 1
ATOM 2150 C CA . MET A 1 264 ? 21.414 1.491 -22.362 1.00 87.31 264 MET A CA 1
ATOM 2151 C C . MET A 1 264 ? 22.520 2.423 -21.873 1.00 87.31 264 MET A C 1
ATOM 2153 O O . MET A 1 264 ? 23.323 2.866 -22.692 1.00 87.31 264 MET A O 1
ATOM 2157 N N . MET A 1 265 ? 22.598 2.693 -20.567 1.00 85.00 265 MET A N 1
ATOM 2158 C CA . MET A 1 265 ? 23.645 3.542 -19.986 1.00 85.00 265 MET A CA 1
ATOM 2159 C C . MET A 1 265 ? 25.027 2.916 -20.164 1.00 85.00 265 MET A C 1
ATOM 2161 O O . MET A 1 265 ? 25.938 3.572 -20.665 1.00 85.00 265 MET A O 1
ATOM 2165 N N . VAL A 1 266 ? 25.159 1.615 -19.894 1.00 82.25 266 VAL A N 1
ATOM 2166 C CA . VAL A 1 266 ? 26.404 0.871 -20.141 1.00 82.25 266 VAL A CA 1
ATOM 2167 C C . VAL A 1 266 ? 26.777 0.913 -21.627 1.00 82.25 266 VAL A C 1
ATOM 2169 O O . VAL A 1 266 ? 27.921 1.184 -21.990 1.00 82.25 266 VAL A O 1
ATOM 2172 N N . SER A 1 267 ? 25.807 0.699 -22.520 1.00 83.25 267 SER A N 1
ATOM 2173 C CA . SER A 1 267 ? 26.035 0.789 -23.967 1.00 83.25 267 SER A CA 1
ATOM 2174 C C . SER A 1 267 ? 26.426 2.201 -24.407 1.00 83.25 267 SER A C 1
ATOM 2176 O O . SER A 1 267 ? 27.223 2.343 -25.332 1.00 83.25 267 SER A O 1
ATOM 2178 N N . ALA A 1 268 ? 25.899 3.241 -23.757 1.00 84.38 268 ALA A N 1
ATOM 2179 C CA . ALA A 1 268 ? 26.244 4.631 -24.030 1.00 84.38 268 ALA A CA 1
ATOM 2180 C C . ALA A 1 268 ? 27.689 4.947 -23.617 1.00 84.38 268 ALA A C 1
ATOM 2182 O O . ALA A 1 268 ? 28.396 5.612 -24.374 1.00 84.38 268 ALA A O 1
ATOM 2183 N N . GLU A 1 269 ? 28.161 4.413 -22.488 1.00 78.31 269 GLU A N 1
ATOM 2184 C CA . GLU A 1 269 ? 29.558 4.548 -22.055 1.00 78.31 269 GLU A CA 1
ATOM 2185 C C . GLU A 1 269 ? 30.533 3.910 -23.054 1.00 78.31 269 GLU A C 1
ATOM 2187 O O . GLU A 1 269 ? 31.479 4.559 -23.505 1.00 78.31 269 GLU A O 1
ATOM 2192 N N . PHE A 1 270 ? 30.279 2.666 -23.479 1.00 73.56 270 PHE A N 1
ATOM 2193 C CA . PHE A 1 270 ? 31.102 2.017 -24.510 1.00 73.56 270 PHE A CA 1
ATOM 2194 C C . PHE A 1 270 ? 30.940 2.671 -25.889 1.00 73.56 270 PHE A C 1
ATOM 2196 O O . PHE A 1 270 ? 31.880 2.694 -26.682 1.00 73.56 270 PHE A O 1
ATOM 2203 N N . GLY A 1 271 ? 29.762 3.223 -26.180 1.00 77.38 271 GLY A N 1
ATOM 2204 C CA . GLY A 1 271 ? 29.480 3.959 -27.409 1.00 77.38 271 GLY A CA 1
ATOM 2205 C C . GLY A 1 271 ? 30.197 5.309 -27.492 1.00 77.38 271 GLY A C 1
ATOM 2206 O O . GLY A 1 271 ? 30.507 5.753 -28.600 1.00 77.38 271 GLY A O 1
ATOM 2207 N N . ALA A 1 272 ? 30.506 5.938 -26.352 1.00 76.88 272 ALA A N 1
ATOM 2208 C CA . ALA A 1 272 ? 31.253 7.194 -26.287 1.00 76.88 272 ALA A CA 1
ATOM 2209 C C . ALA A 1 272 ? 32.700 7.047 -26.790 1.00 76.88 272 ALA A C 1
ATOM 2211 O O . ALA A 1 272 ? 33.271 8.003 -27.318 1.00 76.88 272 ALA A O 1
ATOM 2212 N N . PHE A 1 273 ? 33.267 5.838 -26.699 1.00 75.94 273 PHE A N 1
ATOM 2213 C CA . PHE A 1 273 ? 34.587 5.500 -27.228 1.00 75.94 273 PHE A CA 1
ATOM 2214 C C . PHE A 1 273 ? 34.477 4.403 -28.296 1.00 75.94 273 PHE A C 1
ATOM 2216 O O . PHE A 1 273 ? 34.669 3.223 -27.992 1.00 75.94 273 PHE A O 1
ATOM 2223 N N . PRO A 1 274 ? 34.203 4.764 -29.567 1.00 72.50 274 PRO A N 1
ATOM 2224 C CA . PRO A 1 274 ? 34.064 3.789 -30.638 1.00 72.50 274 PRO A CA 1
ATOM 2225 C C . PRO A 1 274 ? 35.286 2.874 -30.719 1.00 72.50 274 PRO A C 1
ATOM 2227 O O . PRO A 1 274 ? 36.424 3.336 -30.857 1.00 72.50 274 PRO A O 1
ATOM 2230 N N . GLN A 1 275 ? 35.047 1.566 -30.662 1.00 78.00 275 GLN A N 1
ATOM 2231 C CA . GLN A 1 275 ? 36.104 0.582 -30.846 1.00 78.00 275 GLN A CA 1
ATOM 2232 C C . GLN A 1 275 ? 36.575 0.612 -32.300 1.00 78.00 275 GLN A C 1
ATOM 2234 O O . GLN A 1 275 ? 35.790 0.446 -33.238 1.00 78.00 275 GLN A O 1
ATOM 2239 N N . ARG A 1 276 ? 37.872 0.833 -32.490 1.00 81.38 276 ARG A N 1
ATOM 2240 C CA . ARG A 1 276 ? 38.523 0.878 -33.800 1.00 81.38 276 ARG A CA 1
ATOM 2241 C C . ARG A 1 276 ? 39.349 -0.383 -33.999 1.00 81.38 276 ARG A C 1
ATOM 2243 O O . ARG A 1 276 ? 39.896 -0.920 -33.041 1.00 81.38 276 ARG A O 1
ATOM 2250 N N . TRP A 1 277 ? 39.440 -0.842 -35.239 1.00 82.31 277 TRP A N 1
ATOM 2251 C CA . TRP A 1 277 ? 40.273 -1.977 -35.616 1.00 82.31 277 TRP A CA 1
ATOM 2252 C C . TRP A 1 277 ? 41.186 -1.584 -36.773 1.00 82.31 277 TRP A C 1
ATOM 2254 O O . TRP A 1 277 ? 40.825 -0.772 -37.629 1.00 82.31 277 TRP A O 1
ATOM 2264 N N . ALA A 1 278 ? 42.375 -2.171 -36.785 1.00 81.38 278 ALA A N 1
ATOM 2265 C CA . ALA A 1 278 ? 43.338 -2.043 -37.861 1.00 81.38 278 ALA A CA 1
ATOM 2266 C C . ALA A 1 278 ? 43.895 -3.431 -38.188 1.00 81.38 278 ALA A C 1
ATOM 2268 O O . ALA A 1 278 ? 44.221 -4.198 -37.285 1.00 81.38 278 ALA A O 1
ATOM 2269 N N . ILE A 1 279 ? 43.986 -3.753 -39.473 1.00 80.00 279 ILE A N 1
ATOM 2270 C CA . ILE A 1 279 ? 44.696 -4.925 -39.989 1.00 80.00 279 ILE A CA 1
ATOM 2271 C C . ILE A 1 279 ? 45.928 -4.377 -40.702 1.00 80.00 279 ILE A C 1
ATOM 2273 O O . ILE A 1 279 ? 45.773 -3.589 -41.629 1.00 80.00 279 ILE A O 1
ATOM 2277 N N . THR A 1 280 ? 47.128 -4.732 -40.245 1.00 76.06 280 THR A N 1
ATOM 2278 C CA . THR A 1 280 ? 48.412 -4.311 -40.829 1.00 76.06 280 THR A CA 1
ATOM 2279 C C . THR A 1 280 ? 49.505 -5.328 -40.489 1.00 76.06 280 THR A C 1
ATOM 2281 O O . THR A 1 280 ? 49.401 -6.013 -39.474 1.00 76.06 280 THR A O 1
ATOM 2284 N N . ASP A 1 281 ? 50.548 -5.404 -41.318 1.00 70.81 281 ASP A N 1
ATOM 2285 C CA . ASP A 1 281 ? 51.762 -6.203 -41.068 1.00 70.81 281 ASP A CA 1
ATOM 2286 C C . ASP A 1 281 ? 52.747 -5.513 -40.097 1.00 70.81 281 ASP A C 1
ATOM 2288 O O . ASP A 1 281 ? 53.785 -6.071 -39.744 1.00 70.81 281 ASP A O 1
ATOM 2292 N N . SER A 1 282 ? 52.448 -4.279 -39.674 1.00 69.31 282 SER A N 1
ATOM 2293 C CA . SER A 1 282 ? 53.241 -3.515 -38.696 1.00 69.31 282 SER A CA 1
ATOM 2294 C C . SER A 1 282 ? 52.829 -3.849 -37.258 1.00 69.31 282 SER A C 1
ATOM 2296 O O . SER A 1 282 ? 51.669 -4.174 -37.018 1.00 69.31 282 SER A O 1
ATOM 2298 N N . ASP A 1 283 ? 53.742 -3.727 -36.289 1.00 68.06 283 ASP A N 1
ATOM 2299 C CA . ASP A 1 283 ? 53.402 -3.924 -34.872 1.00 68.06 283 ASP A CA 1
ATOM 2300 C C . ASP A 1 283 ? 52.372 -2.875 -34.406 1.00 68.06 283 ASP A C 1
ATOM 2302 O O . ASP A 1 283 ? 52.542 -1.673 -34.611 1.00 68.06 283 ASP A O 1
ATOM 2306 N N . ILE A 1 284 ? 51.274 -3.353 -33.818 1.00 68.50 284 ILE A N 1
ATOM 2307 C CA . ILE A 1 284 ? 50.091 -2.570 -33.420 1.00 68.50 284 ILE A CA 1
ATOM 2308 C C . ILE A 1 284 ? 50.184 -2.173 -31.931 1.00 68.50 284 ILE A C 1
ATOM 2310 O O . ILE A 1 284 ? 49.373 -1.383 -31.449 1.00 68.50 284 ILE A O 1
ATOM 2314 N N . GLY A 1 285 ? 51.182 -2.685 -31.193 1.00 68.25 285 GLY A N 1
ATOM 2315 C CA . GLY A 1 285 ? 51.298 -2.542 -29.737 1.00 68.25 285 GLY A CA 1
ATOM 2316 C C . GLY A 1 285 ? 51.324 -1.105 -29.196 1.00 68.25 285 GLY A C 1
ATOM 2317 O O . GLY A 1 285 ? 50.883 -0.884 -28.070 1.00 68.25 285 GLY A O 1
ATOM 2318 N N . ASP A 1 286 ? 51.764 -0.128 -29.997 1.00 67.06 286 ASP A N 1
ATOM 2319 C CA . ASP A 1 286 ? 51.914 1.275 -29.579 1.00 67.06 286 ASP A CA 1
ATOM 2320 C C . ASP A 1 286 ? 50.729 2.191 -29.958 1.00 67.06 286 ASP A C 1
ATOM 2322 O O . ASP A 1 286 ? 50.751 3.389 -29.661 1.00 67.06 286 ASP A O 1
ATOM 2326 N N . LEU A 1 287 ? 49.668 1.670 -30.592 1.00 71.12 287 LEU A N 1
ATOM 2327 C CA . LEU A 1 287 ? 48.509 2.488 -30.973 1.00 71.12 287 LEU A CA 1
ATOM 2328 C C . LEU A 1 287 ? 47.652 2.857 -29.755 1.00 71.12 287 LEU A C 1
ATOM 2330 O O . LEU A 1 287 ? 46.989 2.014 -29.149 1.00 71.12 287 LEU A O 1
ATOM 2334 N N . LYS A 1 288 ? 47.596 4.153 -29.436 1.00 71.38 288 LYS A N 1
ATOM 2335 C CA . LYS A 1 288 ? 46.735 4.700 -28.378 1.00 71.38 288 LYS A CA 1
ATOM 2336 C C . LYS A 1 288 ? 45.465 5.301 -28.967 1.00 71.38 288 LYS A C 1
ATOM 2338 O O . LYS A 1 288 ? 45.511 6.044 -29.943 1.00 71.38 288 LYS A O 1
ATOM 2343 N N . ASN A 1 289 ? 44.316 4.986 -28.373 1.00 70.38 289 ASN A N 1
ATOM 2344 C CA . ASN A 1 289 ? 43.037 5.598 -28.730 1.00 70.38 289 ASN A CA 1
ATOM 2345 C C . ASN A 1 289 ? 42.786 6.800 -27.804 1.00 70.38 289 ASN A C 1
ATOM 2347 O O . ASN A 1 289 ? 42.311 6.621 -26.684 1.00 70.38 289 ASN A O 1
ATOM 2351 N N . ALA A 1 290 ? 43.165 8.006 -28.240 1.00 72.62 290 ALA A N 1
ATOM 2352 C CA . ALA A 1 290 ? 42.967 9.253 -27.497 1.00 72.62 290 ALA A CA 1
ATOM 2353 C C . ALA A 1 290 ? 42.528 10.403 -28.432 1.00 72.62 290 ALA A C 1
ATOM 2355 O O . ALA A 1 290 ? 42.802 10.339 -29.632 1.00 72.62 290 ALA A O 1
ATOM 2356 N N . PRO A 1 291 ? 41.862 11.460 -27.917 1.00 61.97 291 PRO A N 1
ATOM 2357 C CA . PRO A 1 291 ? 41.341 12.567 -28.733 1.00 61.97 291 PRO A CA 1
ATOM 2358 C C . PRO A 1 291 ? 42.382 13.347 -29.553 1.00 61.97 291 PRO A C 1
ATOM 2360 O O . PRO A 1 291 ? 42.001 14.009 -30.513 1.00 61.97 291 PRO A O 1
ATOM 2363 N N . ASP A 1 292 ? 43.665 13.263 -29.191 1.00 75.19 292 ASP A N 1
ATOM 2364 C CA . ASP A 1 292 ? 44.781 13.982 -29.830 1.00 75.19 292 ASP A CA 1
ATOM 2365 C C . ASP A 1 292 ? 45.785 13.028 -30.517 1.00 75.19 292 ASP A C 1
ATOM 2367 O O . ASP A 1 292 ? 46.926 13.385 -30.790 1.00 75.19 292 ASP A O 1
ATOM 2371 N N . GLU A 1 293 ? 45.378 11.778 -30.774 1.00 75.50 293 GLU A N 1
ATOM 2372 C CA . GLU A 1 293 ? 46.223 10.747 -31.391 1.00 75.50 293 GLU A CA 1
ATOM 2373 C C . GLU A 1 293 ? 45.752 10.421 -32.815 1.00 75.50 293 GLU A C 1
ATOM 2375 O O . GLU A 1 293 ? 44.586 10.091 -33.057 1.00 75.50 293 GLU A O 1
ATOM 2380 N N . VAL A 1 294 ? 46.683 10.476 -33.772 1.00 75.62 294 VAL A N 1
ATOM 2381 C CA . VAL A 1 294 ? 46.447 10.117 -35.177 1.00 75.62 294 VAL A CA 1
ATOM 2382 C C . VAL A 1 294 ? 47.210 8.841 -35.497 1.00 75.62 294 VAL A C 1
ATOM 2384 O O . VAL A 1 294 ? 48.434 8.792 -35.410 1.00 75.62 294 VAL A O 1
ATOM 2387 N N . TRP A 1 295 ? 46.490 7.803 -35.918 1.00 76.12 295 TRP A N 1
ATOM 2388 C CA . TRP A 1 295 ? 47.107 6.547 -36.337 1.00 76.12 295 TRP A CA 1
ATOM 2389 C C . TRP A 1 295 ? 47.666 6.680 -37.751 1.00 76.12 295 TRP A C 1
ATOM 2391 O O . TRP A 1 295 ? 46.915 6.809 -38.719 1.00 76.12 295 TRP A O 1
ATOM 2401 N N . TRP A 1 296 ? 48.990 6.623 -37.876 1.00 72.94 296 TRP A N 1
ATOM 2402 C CA . TRP A 1 296 ? 49.666 6.552 -39.166 1.00 72.94 296 TRP A CA 1
ATOM 2403 C C . TRP A 1 296 ? 50.047 5.103 -39.470 1.00 72.94 296 TRP A C 1
ATOM 2405 O O . TRP A 1 296 ? 50.972 4.560 -38.872 1.00 72.94 296 TRP A O 1
ATOM 2415 N N . ILE A 1 297 ? 49.307 4.469 -40.384 1.00 75.50 297 ILE A N 1
ATOM 2416 C CA . ILE A 1 297 ? 49.521 3.071 -40.773 1.00 75.50 297 ILE A CA 1
ATOM 2417 C C . ILE A 1 297 ? 49.963 3.042 -42.244 1.00 75.50 297 ILE A C 1
ATOM 2419 O O . ILE A 1 297 ? 49.199 3.481 -43.110 1.00 75.50 297 ILE A O 1
ATOM 2423 N N . PRO A 1 298 ? 51.183 2.565 -42.553 1.00 71.19 298 PRO A N 1
ATOM 2424 C CA . PRO A 1 298 ? 51.681 2.515 -43.922 1.00 71.19 298 PRO A CA 1
ATOM 2425 C C . PRO A 1 298 ? 50.875 1.525 -44.776 1.00 71.19 298 PRO A C 1
ATOM 2427 O O . PRO A 1 298 ? 50.470 0.458 -44.315 1.00 71.19 298 PRO A O 1
ATOM 2430 N N . SER A 1 299 ? 50.644 1.872 -46.046 1.00 65.44 299 SER A N 1
ATOM 2431 C CA . SER A 1 299 ? 50.009 0.976 -47.015 1.00 65.44 299 SER A CA 1
ATOM 2432 C C . SER A 1 299 ? 50.940 -0.194 -47.342 1.00 65.44 299 SER A C 1
ATOM 2434 O O . SER A 1 299 ? 52.106 0.041 -47.660 1.00 65.44 299 SER A O 1
ATOM 2436 N N . GLY A 1 300 ? 50.426 -1.426 -47.289 1.00 64.88 300 GLY A N 1
ATOM 2437 C CA . GLY A 1 300 ? 51.198 -2.642 -47.575 1.00 64.88 300 GLY A CA 1
ATOM 2438 C C . GLY A 1 300 ? 51.864 -2.632 -48.957 1.00 64.88 300 GLY A C 1
ATOM 2439 O O . GLY A 1 300 ? 51.371 -2.003 -49.894 1.00 64.88 300 GLY A O 1
ATOM 2440 N N . ASP A 1 301 ? 52.972 -3.361 -49.087 1.00 65.62 301 ASP A N 1
ATOM 2441 C CA . ASP A 1 301 ? 53.878 -3.400 -50.250 1.00 65.62 301 ASP A CA 1
ATOM 2442 C C . ASP A 1 301 ? 53.301 -4.065 -51.522 1.00 65.62 301 ASP A C 1
ATOM 2444 O O . ASP A 1 301 ? 54.005 -4.262 -52.514 1.00 65.62 301 ASP A O 1
ATOM 2448 N N . GLY A 1 302 ? 52.005 -4.384 -51.521 1.00 63.03 302 GLY A N 1
ATOM 2449 C CA . GLY A 1 302 ? 51.308 -5.052 -52.620 1.00 63.03 302 GLY A CA 1
ATOM 2450 C C . GLY A 1 302 ? 51.462 -6.577 -52.635 1.00 63.03 302 GLY A C 1
ATOM 2451 O O . GLY A 1 302 ? 50.813 -7.230 -53.453 1.00 63.03 302 GLY A O 1
ATOM 2452 N N . THR A 1 303 ? 52.242 -7.158 -51.721 1.00 59.25 303 THR A N 1
ATOM 2453 C CA . THR A 1 303 ? 52.421 -8.605 -51.547 1.00 59.25 303 THR A CA 1
ATOM 2454 C C . THR A 1 303 ? 51.996 -9.040 -50.144 1.00 59.25 303 THR A C 1
ATOM 2456 O O . THR A 1 303 ? 52.814 -9.405 -49.315 1.00 59.25 303 THR A O 1
ATOM 2459 N N . GLY A 1 304 ? 50.688 -9.020 -49.872 1.00 63.78 304 GLY A N 1
ATOM 2460 C CA . GLY A 1 304 ? 50.137 -9.365 -48.556 1.00 63.78 304 GLY A CA 1
ATOM 2461 C C . GLY A 1 304 ? 48.703 -8.868 -48.362 1.00 63.78 304 GLY A C 1
ATOM 2462 O O . GLY A 1 304 ? 48.070 -8.382 -49.305 1.00 63.78 304 GLY A O 1
ATOM 2463 N N . GLN A 1 305 ? 48.175 -8.996 -47.142 1.00 66.38 305 GLN A N 1
ATOM 2464 C CA . GLN A 1 305 ? 46.868 -8.443 -46.777 1.00 66.38 305 GLN A CA 1
ATOM 2465 C C . GLN A 1 305 ? 47.000 -6.917 -46.626 1.00 66.38 305 GLN A C 1
ATOM 2467 O O . GLN A 1 305 ? 47.821 -6.431 -45.856 1.00 66.38 305 GLN A O 1
ATOM 2472 N N . GLN A 1 306 ? 46.233 -6.144 -47.402 1.00 72.81 306 GLN A N 1
ATOM 2473 C CA . GLN A 1 306 ? 46.359 -4.682 -47.401 1.00 72.81 306 GLN A CA 1
ATOM 2474 C C . GLN A 1 306 ? 45.956 -4.067 -46.057 1.00 72.81 306 GLN A C 1
ATOM 2476 O O . GLN A 1 306 ? 45.019 -4.538 -45.409 1.00 72.81 306 GLN A O 1
ATOM 2481 N N . ALA A 1 307 ? 46.636 -2.975 -45.691 1.00 76.12 307 ALA A N 1
ATOM 2482 C CA . ALA A 1 307 ? 46.329 -2.228 -44.484 1.00 76.12 307 ALA A CA 1
ATOM 2483 C C . ALA A 1 307 ? 44.890 -1.693 -44.538 1.00 76.12 307 ALA A C 1
ATOM 2485 O O . ALA A 1 307 ? 44.544 -0.908 -45.424 1.00 76.12 307 ALA A O 1
ATOM 2486 N N . ALA A 1 308 ? 44.056 -2.123 -43.596 1.00 79.75 308 ALA A N 1
ATOM 2487 C CA . ALA A 1 308 ? 42.662 -1.717 -43.504 1.00 79.75 308 ALA A CA 1
ATOM 2488 C C . ALA A 1 308 ? 42.383 -1.186 -42.104 1.00 79.75 308 ALA A C 1
ATOM 2490 O O . ALA A 1 308 ? 42.699 -1.838 -41.112 1.00 79.75 308 ALA A O 1
ATOM 2491 N N . VAL A 1 309 ? 41.775 -0.006 -42.037 1.00 83.19 309 VAL A N 1
ATOM 2492 C CA . VAL A 1 309 ? 41.323 0.607 -40.789 1.00 83.19 309 VAL A CA 1
ATOM 2493 C C . VAL A 1 309 ? 39.816 0.757 -40.825 1.00 83.19 309 VAL A C 1
ATOM 2495 O O . VAL A 1 309 ? 39.229 1.079 -41.860 1.00 83.19 309 VAL A O 1
ATOM 2498 N N . GLY A 1 310 ? 39.181 0.530 -39.687 1.00 82.94 310 GLY A N 1
ATOM 2499 C CA . GLY A 1 310 ? 37.747 0.671 -39.552 1.00 82.94 310 GLY A CA 1
ATOM 2500 C C . GLY A 1 310 ? 37.339 0.917 -38.114 1.00 82.94 310 GLY A C 1
ATOM 2501 O O . GLY A 1 310 ? 38.145 0.913 -37.183 1.00 82.94 310 GLY A O 1
ATOM 2502 N N . GLN A 1 311 ? 36.045 1.127 -37.941 1.00 83.12 311 GLN A N 1
ATOM 2503 C CA . GLN A 1 311 ? 35.415 1.178 -36.633 1.00 83.12 311 GLN A CA 1
ATOM 2504 C C . GLN A 1 311 ? 34.347 0.100 -36.564 1.00 83.12 311 GLN A C 1
ATOM 2506 O O . GLN A 1 311 ? 33.668 -0.182 -37.558 1.00 83.12 311 GLN A O 1
ATOM 2511 N N . PHE A 1 312 ? 34.199 -0.510 -35.395 1.00 81.62 312 PHE A N 1
ATOM 2512 C CA . PHE A 1 312 ? 33.036 -1.334 -35.134 1.00 81.62 312 PHE A CA 1
ATOM 2513 C C . PHE A 1 312 ? 31.799 -0.443 -35.065 1.00 81.62 312 PHE A C 1
ATOM 2515 O O . PHE A 1 312 ? 31.843 0.700 -34.605 1.00 81.62 312 PHE A O 1
ATOM 2522 N N . LYS A 1 313 ? 30.684 -0.962 -35.577 1.00 81.25 313 LYS A N 1
ATOM 2523 C CA . LYS A 1 313 ? 29.407 -0.261 -35.505 1.00 81.25 313 LYS A CA 1
ATOM 2524 C C . LYS A 1 313 ? 29.003 -0.159 -34.033 1.00 81.25 313 LYS A C 1
ATOM 2526 O O . LYS A 1 313 ? 28.864 -1.186 -33.373 1.00 81.25 313 LYS A O 1
ATOM 2531 N N . SER A 1 314 ? 28.809 1.066 -33.550 1.00 76.44 314 SER A N 1
ATOM 2532 C CA . SER A 1 314 ? 28.256 1.301 -32.215 1.00 76.44 314 SER A CA 1
ATOM 2533 C C . SER A 1 314 ? 26.802 0.820 -32.139 1.00 76.44 314 SER A C 1
ATOM 2535 O O . SER A 1 314 ? 26.096 0.777 -33.154 1.00 76.44 314 SER A O 1
ATOM 2537 N N . ILE A 1 315 ? 26.364 0.445 -30.940 1.00 81.44 315 ILE A N 1
ATOM 2538 C CA . ILE A 1 315 ? 24.976 0.061 -30.673 1.00 81.44 315 ILE A CA 1
ATOM 2539 C C . ILE A 1 315 ? 24.083 1.299 -30.828 1.00 81.44 315 ILE A C 1
ATOM 2541 O O . ILE A 1 315 ? 24.411 2.378 -30.339 1.00 81.44 315 ILE A O 1
ATOM 2545 N N . ASP A 1 316 ? 22.952 1.147 -31.521 1.00 85.81 316 ASP A N 1
ATOM 2546 C CA . ASP A 1 316 ? 21.945 2.206 -31.610 1.00 85.81 316 ASP A CA 1
ATOM 2547 C C . ASP A 1 316 ? 21.114 2.230 -30.324 1.00 85.81 316 ASP A C 1
ATOM 2549 O O . ASP A 1 316 ? 20.394 1.275 -30.024 1.00 85.81 316 ASP A O 1
ATOM 2553 N N . LEU A 1 317 ? 21.210 3.328 -29.572 1.00 87.38 317 LEU A N 1
ATOM 2554 C CA . LEU A 1 317 ? 20.514 3.475 -28.296 1.00 87.38 317 LEU A CA 1
ATOM 2555 C C . LEU A 1 317 ? 18.987 3.554 -28.456 1.00 87.38 317 LEU A C 1
ATOM 2557 O O . LEU A 1 317 ? 18.261 3.248 -27.512 1.00 87.38 317 LEU A O 1
ATOM 2561 N N . LYS A 1 318 ? 18.480 3.891 -29.652 1.00 89.69 318 LYS A N 1
ATOM 2562 C CA . LYS A 1 318 ? 17.033 3.966 -29.919 1.00 89.69 318 LYS A CA 1
ATOM 2563 C C . LYS A 1 318 ? 16.312 2.646 -29.679 1.00 89.69 318 LYS A C 1
ATOM 2565 O O . LYS A 1 318 ? 15.171 2.654 -29.236 1.00 89.69 318 LYS A O 1
ATOM 2570 N N . VAL A 1 319 ? 16.992 1.523 -29.911 1.00 88.50 319 VAL A N 1
ATOM 2571 C CA . VAL A 1 319 ? 16.419 0.186 -29.705 1.00 88.50 319 VAL A CA 1
ATOM 2572 C C . VAL A 1 319 ? 16.039 -0.036 -28.236 1.00 88.50 319 VAL A C 1
ATOM 2574 O O . VAL A 1 319 ? 15.047 -0.706 -27.959 1.00 88.50 319 VAL A O 1
ATOM 2577 N N . PHE A 1 320 ? 16.788 0.544 -27.289 1.00 89.88 320 PHE A N 1
ATOM 2578 C CA . PHE A 1 320 ? 16.447 0.466 -25.867 1.00 89.88 320 PHE A CA 1
ATOM 2579 C C . PHE A 1 320 ? 15.242 1.340 -25.528 1.00 89.88 320 PHE A C 1
ATOM 2581 O O . PHE A 1 320 ? 14.342 0.865 -24.845 1.00 89.88 320 PHE A O 1
ATOM 2588 N N . ILE A 1 321 ? 15.194 2.570 -26.049 1.00 89.00 321 ILE A N 1
ATOM 2589 C CA . ILE A 1 321 ? 14.080 3.504 -25.823 1.00 89.00 321 ILE A CA 1
ATOM 2590 C C . ILE A 1 321 ? 12.768 2.903 -26.341 1.00 89.00 321 ILE A C 1
ATOM 2592 O O . ILE A 1 321 ? 11.797 2.824 -25.600 1.00 89.00 321 ILE A O 1
ATOM 2596 N N . GLU A 1 322 ? 12.756 2.373 -27.568 1.00 91.38 322 GLU A N 1
ATOM 2597 C CA . GLU A 1 322 ? 11.565 1.729 -28.145 1.00 91.38 322 GLU A CA 1
ATOM 2598 C C . GLU A 1 322 ? 11.100 0.515 -27.320 1.00 91.38 322 GLU A C 1
ATOM 2600 O O . GLU A 1 322 ? 9.900 0.266 -27.168 1.00 91.38 322 GLU A O 1
ATOM 2605 N N . ALA A 1 323 ? 12.044 -0.248 -26.759 1.00 91.44 323 ALA A N 1
ATOM 2606 C CA . ALA A 1 323 ? 11.730 -1.370 -25.882 1.00 91.44 323 ALA A CA 1
ATOM 2607 C C . ALA A 1 323 ? 11.164 -0.906 -24.526 1.00 91.44 323 ALA A C 1
ATOM 2609 O O . ALA A 1 323 ? 10.209 -1.514 -24.033 1.00 91.44 323 ALA A O 1
ATOM 2610 N N . VAL A 1 324 ? 11.704 0.173 -23.948 1.00 90.25 324 VAL A N 1
ATOM 2611 C CA . VAL A 1 324 ? 11.178 0.804 -22.727 1.00 90.25 324 VAL A CA 1
ATOM 2612 C C . VAL A 1 324 ? 9.765 1.339 -22.970 1.00 90.25 324 VAL A C 1
ATOM 2614 O O . VAL A 1 324 ? 8.862 0.988 -22.214 1.00 90.25 324 VAL A O 1
ATOM 2617 N N . ASP A 1 325 ? 9.522 2.050 -24.074 1.00 89.44 325 ASP A N 1
ATOM 2618 C CA . ASP A 1 325 ? 8.200 2.577 -24.446 1.00 89.44 325 ASP A CA 1
ATOM 2619 C C . ASP A 1 325 ? 7.145 1.466 -24.591 1.00 89.44 325 ASP A C 1
ATOM 2621 O O . ASP A 1 325 ? 5.985 1.614 -24.182 1.00 89.44 325 ASP A O 1
ATOM 2625 N N . HIS A 1 326 ? 7.536 0.315 -25.150 1.00 91.31 326 HIS A N 1
ATOM 2626 C CA . HIS A 1 326 ? 6.663 -0.854 -25.251 1.00 91.31 326 HIS A CA 1
ATOM 2627 C C . HIS A 1 326 ? 6.315 -1.441 -23.871 1.00 91.31 326 HIS A C 1
ATOM 2629 O O . HIS A 1 326 ? 5.155 -1.795 -23.616 1.00 91.31 326 HIS A O 1
ATOM 2635 N N . LEU A 1 327 ? 7.295 -1.547 -22.965 1.00 91.06 327 LEU A N 1
ATOM 2636 C CA . LEU A 1 327 ? 7.063 -2.027 -21.598 1.00 91.06 327 LEU A CA 1
ATOM 2637 C C . LEU A 1 327 ? 6.221 -1.037 -20.785 1.00 91.06 327 LEU A C 1
ATOM 2639 O O . LEU A 1 327 ? 5.269 -1.468 -20.135 1.00 91.06 327 LEU A O 1
ATOM 2643 N N . ALA A 1 328 ? 6.490 0.265 -20.889 1.00 88.94 328 ALA A N 1
ATOM 2644 C CA . ALA A 1 328 ? 5.705 1.322 -20.254 1.00 88.94 328 ALA A CA 1
ATOM 2645 C C . ALA A 1 328 ? 4.254 1.324 -20.763 1.00 88.94 328 ALA A C 1
ATOM 2647 O O . ALA A 1 328 ? 3.305 1.348 -19.979 1.00 88.94 328 ALA A O 1
ATOM 2648 N N . SER A 1 329 ? 4.054 1.177 -22.077 1.00 89.50 329 SER A N 1
ATOM 2649 C CA . SER A 1 329 ? 2.721 1.011 -22.670 1.00 89.50 329 SER A CA 1
ATOM 2650 C C . SER A 1 329 ? 1.988 -0.219 -22.134 1.00 89.50 329 SER A C 1
ATOM 2652 O O . SER A 1 329 ? 0.778 -0.164 -21.905 1.00 89.50 329 SER A O 1
ATOM 2654 N N . SER A 1 330 ? 2.704 -1.327 -21.937 1.00 91.44 330 SER A N 1
ATOM 2655 C CA . SER A 1 330 ? 2.142 -2.557 -21.371 1.00 91.44 330 SER A CA 1
ATOM 2656 C C . SER A 1 330 ? 1.767 -2.373 -19.898 1.00 91.44 330 SER A C 1
ATOM 2658 O O . SER A 1 330 ? 0.685 -2.798 -19.492 1.00 91.44 330 SER A O 1
ATOM 2660 N N . ALA A 1 331 ? 2.611 -1.686 -19.121 1.00 90.88 331 ALA A N 1
ATOM 2661 C CA . ALA A 1 331 ? 2.343 -1.342 -17.728 1.00 90.88 331 ALA A CA 1
ATOM 2662 C C . ALA A 1 331 ? 1.073 -0.489 -17.604 1.00 90.88 331 ALA A C 1
ATOM 2664 O O . ALA A 1 331 ? 0.172 -0.873 -16.861 1.00 90.88 331 ALA A O 1
ATOM 2665 N N . ALA A 1 332 ? 0.942 0.562 -18.424 1.00 88.81 332 ALA A N 1
ATOM 2666 C CA . ALA A 1 332 ? -0.235 1.436 -18.481 1.00 88.81 332 ALA A CA 1
ATOM 2667 C C . ALA A 1 332 ? -1.544 0.656 -18.690 1.00 88.81 332 ALA A C 1
ATO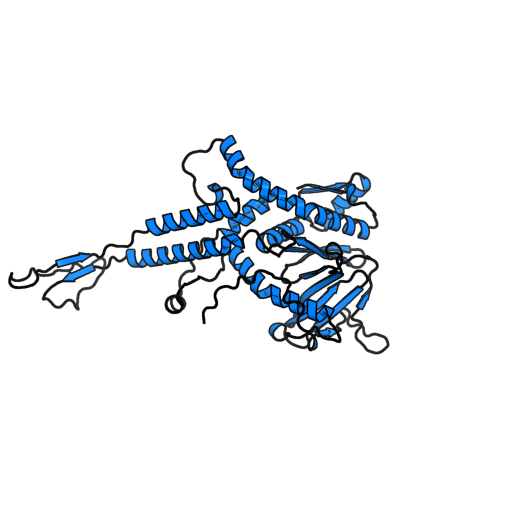M 2669 O O . ALA A 1 332 ? -2.552 0.880 -18.020 1.00 88.81 332 ALA A O 1
ATOM 2670 N N . ILE A 1 333 ? -1.529 -0.291 -19.636 1.00 89.62 333 ILE A N 1
ATOM 2671 C CA . ILE A 1 333 ? -2.701 -1.106 -19.974 1.00 89.62 333 ILE A CA 1
ATOM 2672 C C . ILE A 1 333 ? -3.062 -2.036 -18.811 1.00 89.62 333 ILE A C 1
ATOM 2674 O O . ILE A 1 333 ? -4.240 -2.174 -18.480 1.00 89.62 333 ILE A O 1
ATOM 2678 N N . ILE A 1 334 ? -2.065 -2.664 -18.182 1.00 91.00 334 ILE A N 1
ATOM 2679 C CA . ILE A 1 334 ? -2.271 -3.610 -17.078 1.00 91.00 334 ILE A CA 1
ATOM 2680 C C . ILE A 1 334 ? -2.778 -2.900 -15.819 1.00 91.00 334 ILE A C 1
ATOM 2682 O O . ILE A 1 334 ? -3.683 -3.416 -15.160 1.00 91.00 334 ILE A O 1
ATOM 2686 N N . SER A 1 335 ? -2.227 -1.731 -15.493 1.00 89.38 335 SER A N 1
ATOM 2687 C CA . SER A 1 335 ? -2.620 -0.947 -14.319 1.00 89.38 335 SER A CA 1
ATOM 2688 C C . SER A 1 335 ? -3.870 -0.095 -14.537 1.00 89.38 335 SER A C 1
ATOM 2690 O O . SER A 1 335 ? -4.396 0.465 -13.579 1.00 89.38 335 SER A O 1
ATOM 2692 N N . ARG A 1 336 ? -4.368 0.005 -15.779 1.00 90.06 336 ARG A N 1
ATOM 2693 C CA . ARG A 1 336 ? -5.421 0.957 -16.178 1.00 90.06 336 ARG A CA 1
ATOM 2694 C C . ARG A 1 336 ? -5.017 2.421 -15.932 1.00 90.06 336 ARG A C 1
ATOM 2696 O O . ARG A 1 336 ? -5.881 3.269 -15.714 1.00 90.06 336 ARG A O 1
ATOM 2703 N N . THR A 1 337 ? -3.719 2.718 -15.996 1.00 89.25 337 THR A N 1
ATOM 2704 C CA . THR A 1 337 ? -3.185 4.084 -15.904 1.00 89.25 337 THR A CA 1
ATOM 2705 C C . THR A 1 337 ? -3.187 4.732 -17.294 1.00 89.25 337 THR A C 1
ATOM 2707 O O . THR A 1 337 ? -2.773 4.091 -18.266 1.00 89.25 337 THR A O 1
ATOM 2710 N N . PRO A 1 338 ? -3.648 5.986 -17.446 1.00 86.56 338 PRO A N 1
ATOM 2711 C CA . PRO A 1 338 ? -3.655 6.653 -18.739 1.00 86.56 338 PRO A CA 1
ATOM 2712 C C . PRO A 1 338 ? -2.228 6.873 -19.254 1.00 86.56 338 PRO A C 1
ATOM 2714 O O . PRO A 1 338 ? -1.339 7.297 -18.522 1.00 86.56 338 PRO A O 1
ATOM 2717 N N . LYS A 1 339 ? -2.014 6.607 -20.546 1.00 84.00 339 LYS A N 1
ATOM 2718 C CA . LYS A 1 339 ? -0.678 6.610 -21.169 1.00 84.00 339 LYS A CA 1
ATOM 2719 C C . LYS A 1 339 ? 0.048 7.954 -21.087 1.00 84.00 339 LYS A C 1
ATOM 2721 O O . LYS A 1 339 ? 1.267 7.967 -20.981 1.00 84.00 339 LYS A O 1
ATOM 2726 N N . HIS A 1 340 ? -0.695 9.058 -21.093 1.00 82.69 340 HIS A N 1
ATOM 2727 C CA .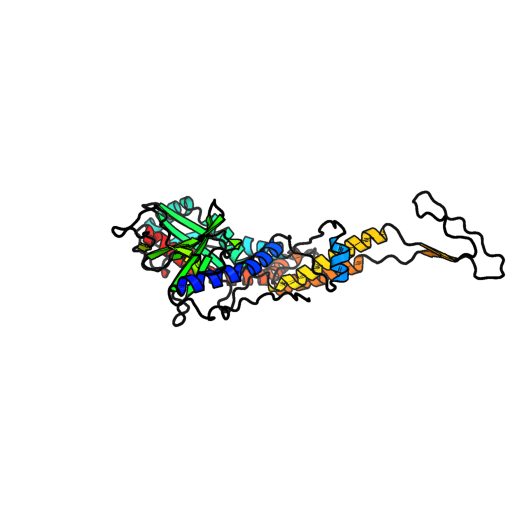 HIS A 1 340 ? -0.130 10.406 -21.036 1.00 82.69 340 HIS A CA 1
ATOM 2728 C C . HIS A 1 340 ? 0.577 10.730 -19.707 1.00 82.69 340 HIS A C 1
ATOM 2730 O O . HIS A 1 340 ? 1.334 11.692 -19.668 1.00 82.69 340 HIS A O 1
ATOM 2736 N N . PHE A 1 341 ? 0.365 9.940 -18.643 1.00 77.81 341 PHE A N 1
ATOM 2737 C CA . PHE A 1 341 ? 1.145 10.045 -17.401 1.00 77.81 341 PHE A CA 1
ATOM 2738 C C . PHE A 1 341 ? 2.542 9.430 -17.519 1.00 77.81 341 PHE A C 1
ATOM 2740 O O . PHE A 1 341 ? 3.434 9.805 -16.768 1.00 77.81 341 PHE A O 1
ATOM 2747 N N . LEU A 1 342 ? 2.731 8.475 -18.434 1.00 74.44 342 LEU A N 1
ATOM 2748 C CA . LEU A 1 342 ? 3.977 7.717 -18.556 1.00 74.44 342 LEU A CA 1
ATOM 2749 C C . LEU A 1 342 ? 4.831 8.211 -19.725 1.00 74.44 342 LEU A C 1
ATOM 2751 O O . LEU A 1 342 ? 6.049 8.214 -19.647 1.00 74.44 342 LEU A O 1
ATOM 2755 N N . PHE A 1 343 ? 4.218 8.653 -20.822 1.00 71.62 343 PHE A N 1
ATOM 2756 C CA . PHE A 1 343 ? 4.966 9.185 -21.956 1.00 71.62 343 PHE A CA 1
ATOM 2757 C C . PHE A 1 343 ? 4.153 10.197 -22.751 1.00 71.62 343 PHE A C 1
ATOM 2759 O O . PHE A 1 343 ? 2.918 10.190 -22.770 1.00 71.62 343 PHE A O 1
ATOM 2766 N N . GLN A 1 344 ? 4.874 11.068 -23.453 1.00 67.06 344 GLN A N 1
ATOM 2767 C CA . GLN A 1 344 ? 4.274 12.089 -24.294 1.00 67.06 344 GLN A CA 1
ATOM 2768 C C . GLN A 1 344 ? 3.575 11.438 -25.494 1.00 67.06 344 GLN A C 1
ATOM 2770 O O . GLN A 1 344 ? 4.206 10.897 -26.402 1.00 67.06 344 GLN A O 1
ATOM 2775 N N . GLN A 1 345 ? 2.246 11.500 -25.505 1.00 65.06 345 GLN A N 1
ATOM 2776 C CA . GLN A 1 345 ? 1.455 11.075 -26.650 1.00 65.06 345 GLN A CA 1
ATOM 2777 C C . GLN A 1 345 ? 1.542 12.138 -27.757 1.00 65.06 345 GLN A C 1
ATOM 2779 O O . GLN A 1 345 ? 1.416 13.332 -27.496 1.00 65.06 345 GLN A O 1
ATOM 2784 N N . GLY A 1 346 ? 1.788 11.715 -29.000 1.00 62.25 346 GLY A N 1
ATOM 2785 C CA . GLY A 1 346 ? 1.835 12.628 -30.142 1.00 62.25 346 GLY A CA 1
ATOM 2786 C C . GLY A 1 346 ? 0.454 13.201 -30.484 1.00 62.25 346 GLY A C 1
ATOM 2787 O O . GLY A 1 346 ? -0.497 12.441 -30.667 1.00 62.25 346 GLY A O 1
ATOM 2788 N N . GLY A 1 347 ? 0.386 14.528 -30.635 1.00 65.62 347 GLY A N 1
ATOM 2789 C CA . GLY A 1 347 ? -0.826 15.286 -30.970 1.00 65.62 347 GLY A CA 1
ATOM 2790 C C . GLY A 1 347 ? -1.596 15.770 -29.738 1.00 65.62 347 GLY A C 1
ATOM 2791 O O . GLY A 1 347 ? -1.667 15.062 -28.741 1.00 65.62 347 GLY A O 1
ATOM 2792 N N . ASP A 1 348 ? -2.182 16.969 -29.817 1.00 73.12 348 ASP A N 1
ATOM 2793 C CA . ASP A 1 348 ? -2.987 17.542 -28.732 1.00 73.12 348 ASP A CA 1
ATOM 2794 C C . ASP A 1 348 ? -4.355 16.835 -28.664 1.00 73.12 348 ASP A C 1
ATOM 2796 O O . ASP A 1 348 ? -5.166 16.973 -29.591 1.00 73.12 348 ASP A O 1
ATOM 2800 N N . PRO A 1 349 ? -4.646 16.048 -27.611 1.00 75.50 349 PRO A N 1
ATOM 2801 C CA . PRO A 1 349 ? -5.933 15.379 -27.487 1.00 75.50 349 PRO A CA 1
ATOM 2802 C C . PRO A 1 349 ? -7.053 16.401 -27.243 1.00 75.50 349 PRO A C 1
ATOM 2804 O O . PRO A 1 349 ? -6.876 17.401 -26.548 1.00 75.50 349 PRO A O 1
ATOM 2807 N N . SER A 1 350 ? -8.244 16.139 -27.788 1.00 82.94 350 SER A N 1
ATOM 2808 C CA . SER A 1 350 ? -9.436 16.921 -27.446 1.00 82.94 350 SER A CA 1
ATOM 2809 C C . SER A 1 350 ? -9.864 16.658 -25.995 1.00 82.94 350 SER A C 1
ATOM 2811 O O . SER A 1 350 ? -9.563 15.605 -25.430 1.00 82.94 350 SER A O 1
ATOM 2813 N N . GLY A 1 351 ? -10.625 17.578 -25.391 1.00 81.94 351 GLY A N 1
ATOM 2814 C CA . GLY A 1 351 ? -11.133 17.400 -24.022 1.00 81.94 351 GLY A CA 1
ATOM 2815 C C . GLY A 1 351 ? -11.961 16.119 -23.837 1.00 81.94 351 GLY A C 1
ATOM 2816 O O . GLY A 1 351 ? -11.805 15.423 -22.839 1.00 81.94 351 GLY A O 1
ATOM 2817 N N . GLU A 1 352 ? -12.775 15.740 -24.827 1.00 83.19 352 GLU A N 1
ATOM 2818 C CA . GLU A 1 352 ? -13.535 14.478 -24.802 1.00 83.19 352 GLU A CA 1
ATOM 2819 C C . GLU A 1 352 ? -12.624 13.245 -24.894 1.00 83.19 352 GLU A C 1
ATOM 2821 O O . GLU A 1 352 ? -12.886 12.230 -24.247 1.00 83.19 352 GLU A O 1
ATOM 2826 N N . ALA A 1 353 ? -11.527 13.335 -25.655 1.00 82.44 353 ALA A N 1
ATOM 2827 C CA . ALA A 1 353 ? -10.538 12.267 -25.737 1.00 82.44 353 ALA A CA 1
ATOM 2828 C C . ALA A 1 353 ? -9.782 12.095 -24.410 1.00 82.44 353 ALA A C 1
ATOM 2830 O O . ALA A 1 353 ? -9.558 10.958 -24.000 1.00 82.44 353 ALA A O 1
ATOM 2831 N N . LEU A 1 354 ? -9.453 13.188 -23.708 1.00 81.44 354 LEU A N 1
ATOM 2832 C CA . LEU A 1 354 ? -8.853 13.132 -22.369 1.00 81.44 354 LEU A CA 1
ATOM 2833 C C . LEU A 1 354 ? -9.781 12.435 -21.366 1.00 81.44 354 LEU A C 1
ATOM 2835 O O . LEU A 1 354 ? -9.359 11.494 -20.700 1.00 81.44 354 LEU A O 1
ATOM 2839 N N . VAL A 1 355 ? -11.065 12.807 -21.336 1.00 83.81 355 VAL A N 1
ATOM 2840 C CA . VAL A 1 355 ? -12.060 12.157 -20.462 1.00 83.81 355 VAL A CA 1
ATOM 2841 C C . VAL A 1 355 ? -12.190 10.663 -20.778 1.00 83.81 355 VAL A C 1
ATOM 2843 O O . VAL A 1 355 ? -12.232 9.834 -19.868 1.00 83.81 355 VAL A O 1
ATOM 2846 N N . ALA A 1 356 ? -12.210 10.289 -22.061 1.00 84.56 356 ALA A N 1
ATOM 2847 C CA . ALA A 1 356 ? -12.264 8.886 -22.469 1.00 84.56 356 ALA A CA 1
ATOM 2848 C C . ALA A 1 356 ? -10.999 8.102 -22.067 1.00 84.56 356 ALA A C 1
ATOM 2850 O O . ALA A 1 356 ? -11.097 6.929 -21.704 1.00 84.56 356 ALA A O 1
ATOM 2851 N N . MET A 1 357 ? -9.823 8.737 -22.102 1.00 84.62 357 MET A N 1
ATOM 2852 C CA . MET A 1 357 ? -8.560 8.132 -21.667 1.00 84.62 357 MET A CA 1
ATOM 2853 C C . MET A 1 357 ? -8.468 7.967 -20.145 1.00 84.62 357 MET A C 1
ATOM 2855 O O . MET A 1 357 ? -7.845 7.011 -19.688 1.00 84.62 357 MET A O 1
ATOM 2859 N N . GLU A 1 358 ? -9.086 8.856 -19.365 1.00 87.31 358 GLU A N 1
ATOM 2860 C CA . GLU A 1 358 ? -9.127 8.764 -17.899 1.00 87.31 358 GLU A CA 1
ATOM 2861 C C . GLU A 1 358 ? -10.208 7.812 -17.368 1.00 87.31 358 GLU A C 1
ATOM 2863 O O . GLU A 1 358 ? -10.118 7.347 -16.232 1.00 87.31 358 GLU A O 1
ATOM 2868 N N . ALA A 1 359 ? -11.221 7.470 -18.170 1.00 89.88 359 ALA A N 1
ATOM 2869 C CA . ALA A 1 359 ? -12.332 6.621 -17.739 1.00 89.88 359 ALA A CA 1
ATOM 2870 C C . ALA A 1 359 ? -11.910 5.286 -17.070 1.00 89.88 359 ALA A C 1
ATOM 2872 O O . ALA A 1 359 ? -12.510 4.931 -16.050 1.00 89.88 359 ALA A O 1
ATOM 2873 N N . PRO A 1 360 ? -10.885 4.545 -17.551 1.00 90.94 360 PRO A N 1
ATOM 2874 C CA . PRO A 1 360 ? -10.409 3.334 -16.879 1.00 90.94 360 PRO A CA 1
ATOM 2875 C C . PRO A 1 360 ? -9.819 3.597 -15.488 1.00 90.94 360 PRO A C 1
ATOM 2877 O O . PRO A 1 360 ? -10.054 2.803 -14.574 1.00 90.94 360 PRO A O 1
ATOM 2880 N N . LEU A 1 361 ? -9.096 4.711 -15.326 1.00 91.81 361 LEU A N 1
ATOM 2881 C CA . LEU A 1 361 ? -8.522 5.128 -14.048 1.00 91.81 361 LEU A CA 1
ATOM 2882 C C . LEU A 1 361 ? -9.628 5.516 -13.072 1.00 91.81 361 LEU A C 1
ATOM 2884 O O . LEU A 1 361 ? -9.657 5.014 -11.955 1.00 91.81 361 LEU A O 1
ATOM 2888 N N . ASN A 1 362 ? -10.599 6.307 -13.529 1.00 92.56 362 ASN A N 1
ATOM 2889 C CA . ASN A 1 362 ? -11.754 6.688 -12.719 1.00 92.56 362 ASN A CA 1
ATOM 2890 C C . ASN A 1 362 ? -12.555 5.461 -12.270 1.00 92.56 362 ASN A C 1
ATOM 2892 O O . ASN A 1 362 ? -12.985 5.385 -11.120 1.00 92.56 362 ASN A O 1
ATOM 2896 N N . LYS A 1 363 ? -12.714 4.456 -13.144 1.00 93.25 363 LYS A N 1
ATOM 2897 C CA . LYS A 1 363 ? -13.372 3.202 -12.765 1.00 93.25 363 LYS A CA 1
ATOM 2898 C C . LYS A 1 363 ? -12.570 2.434 -11.710 1.00 93.25 363 LYS A C 1
ATOM 2900 O O . LYS A 1 363 ? -13.167 1.943 -10.759 1.00 93.25 363 LYS A O 1
ATOM 2905 N N . ARG A 1 364 ? -11.240 2.369 -11.847 1.00 92.50 364 ARG A N 1
ATOM 2906 C CA . ARG A 1 364 ? -10.341 1.777 -10.844 1.00 92.50 364 ARG A CA 1
ATOM 2907 C C . ARG A 1 364 ? -10.487 2.484 -9.489 1.00 92.50 364 ARG A C 1
ATOM 2909 O O . ARG A 1 364 ? -10.793 1.818 -8.507 1.00 92.50 364 ARG A O 1
ATOM 2916 N N . CYS A 1 365 ? -10.382 3.813 -9.446 1.00 93.44 365 CYS A N 1
ATOM 2917 C CA . CYS A 1 365 ? -10.568 4.609 -8.225 1.00 93.44 365 CYS A CA 1
ATOM 2918 C C . CYS A 1 365 ? -11.949 4.375 -7.590 1.00 93.44 365 CYS A C 1
ATOM 2920 O O . CYS A 1 365 ? -12.037 4.124 -6.393 1.00 93.44 365 CYS A O 1
ATOM 2922 N N . SER A 1 366 ? -13.020 4.352 -8.391 1.00 93.69 366 SER A N 1
ATOM 2923 C CA . SER A 1 366 ? -14.371 4.034 -7.908 1.00 93.69 366 SER A CA 1
ATOM 2924 C C . SER A 1 366 ? -14.458 2.635 -7.287 1.00 93.69 366 SER A C 1
ATOM 2926 O O . SER A 1 366 ? -15.084 2.476 -6.243 1.00 93.69 366 SER A O 1
ATOM 2928 N N . ASP A 1 367 ? -13.823 1.626 -7.894 1.00 92.50 367 ASP A N 1
ATOM 2929 C CA . ASP A 1 367 ? -13.805 0.258 -7.361 1.00 92.50 367 ASP A CA 1
ATOM 2930 C C . ASP A 1 367 ? -13.058 0.182 -6.008 1.00 92.50 367 ASP A C 1
ATOM 2932 O O . ASP A 1 367 ? -13.416 -0.631 -5.150 1.00 92.50 367 ASP A O 1
ATOM 2936 N N . HIS A 1 368 ? -12.030 1.015 -5.798 1.00 92.69 368 HIS A N 1
ATOM 2937 C CA . HIS A 1 368 ? -11.322 1.132 -4.515 1.00 92.69 368 HIS A CA 1
ATOM 2938 C C . HIS A 1 368 ? -12.171 1.856 -3.463 1.00 92.69 368 HIS A C 1
ATOM 2940 O O . HIS A 1 368 ? -12.349 1.334 -2.362 1.00 92.69 368 HIS A O 1
ATOM 2946 N N . ILE A 1 369 ? -12.780 2.991 -3.824 1.00 93.50 369 ILE A N 1
ATOM 2947 C CA . ILE A 1 369 ? -13.690 3.754 -2.955 1.00 93.50 369 ILE A CA 1
ATOM 2948 C C . ILE A 1 369 ? -14.841 2.868 -2.461 1.00 93.50 369 ILE A C 1
ATOM 2950 O O . ILE A 1 369 ? -15.140 2.846 -1.268 1.00 93.50 369 ILE A O 1
ATOM 2954 N N . GLU A 1 370 ? -15.452 2.066 -3.339 1.00 93.00 370 GLU A N 1
ATOM 2955 C CA . GLU A 1 370 ? -16.514 1.120 -2.965 1.00 93.00 370 GLU A CA 1
ATOM 2956 C C . GLU A 1 370 ? -16.061 0.085 -1.920 1.00 93.00 370 GLU A C 1
ATOM 2958 O O . GLU A 1 370 ? -16.871 -0.377 -1.112 1.00 93.00 370 GLU A O 1
ATOM 2963 N N . ARG A 1 371 ? -14.773 -0.279 -1.905 1.00 92.12 371 ARG A N 1
ATOM 2964 C CA . ARG A 1 371 ? -14.197 -1.227 -0.936 1.00 92.12 371 ARG A CA 1
ATOM 2965 C C . ARG A 1 371 ? -13.804 -0.562 0.374 1.00 92.12 371 ARG A C 1
ATOM 2967 O O . ARG A 1 371 ? -13.953 -1.191 1.420 1.00 92.12 371 ARG A O 1
ATOM 2974 N N . PHE A 1 372 ? -13.317 0.674 0.324 1.00 93.56 372 PHE A N 1
ATOM 2975 C CA . PHE A 1 372 ? -12.888 1.420 1.505 1.00 93.56 372 PHE A CA 1
ATOM 2976 C C . PHE A 1 372 ? -14.066 2.033 2.264 1.00 93.56 372 PHE A C 1
ATOM 2978 O O . PHE A 1 372 ? -14.050 2.054 3.491 1.00 93.56 372 PHE A O 1
ATOM 2985 N N . ASN A 1 373 ? -15.125 2.453 1.568 1.00 93.06 373 ASN A N 1
ATOM 2986 C CA . ASN A 1 373 ? -16.283 3.121 2.166 1.00 93.06 373 ASN A CA 1
ATOM 2987 C C . ASN A 1 373 ? -16.924 2.325 3.332 1.00 93.06 373 ASN A C 1
ATOM 2989 O O . ASN A 1 373 ? -17.093 2.897 4.408 1.00 93.06 373 ASN A O 1
ATOM 2993 N N . PRO A 1 374 ? -17.209 1.008 3.228 1.00 92.44 374 PRO A N 1
ATOM 2994 C CA . PRO A 1 374 ? -17.743 0.244 4.359 1.00 92.44 374 PRO A CA 1
ATOM 2995 C C . PRO A 1 374 ? -16.811 0.193 5.577 1.00 92.44 374 PRO A C 1
ATOM 2997 O O . PRO A 1 374 ? -17.299 0.182 6.704 1.00 92.44 374 PRO A O 1
ATOM 3000 N N . VAL A 1 375 ? -15.493 0.167 5.355 1.00 93.31 375 VAL A N 1
ATOM 3001 C CA . VAL A 1 375 ? -14.491 0.120 6.432 1.00 93.31 375 VAL A CA 1
ATOM 3002 C C . VAL A 1 375 ? -14.387 1.485 7.114 1.00 93.31 375 VAL A C 1
ATOM 3004 O O . VAL A 1 375 ? -14.390 1.549 8.337 1.00 93.31 375 VAL A O 1
ATOM 3007 N N . TRP A 1 376 ? -14.428 2.581 6.353 1.00 94.19 376 TRP A N 1
ATOM 3008 C CA . TRP A 1 376 ? -14.495 3.931 6.921 1.00 94.19 376 TRP A CA 1
ATOM 3009 C C . TRP A 1 376 ? -15.761 4.159 7.745 1.00 94.19 376 TRP A C 1
ATOM 3011 O O . TRP A 1 376 ? -15.694 4.745 8.821 1.00 94.19 376 TRP A O 1
ATOM 3021 N N . LYS A 1 377 ? -16.913 3.639 7.303 1.00 93.00 377 LYS A N 1
ATOM 3022 C CA . LYS A 1 377 ? -18.142 3.668 8.114 1.00 93.00 377 LYS A CA 1
ATOM 3023 C C . LYS A 1 377 ? -17.988 2.907 9.430 1.00 93.00 377 LYS A C 1
ATOM 3025 O O . LYS A 1 377 ? -18.535 3.339 10.437 1.00 93.00 377 LYS A O 1
ATOM 3030 N N . GLU A 1 378 ? -17.265 1.788 9.423 1.00 92.12 378 GLU A N 1
ATOM 3031 C CA . GLU A 1 378 ? -16.943 1.025 10.634 1.00 92.12 378 GLU A CA 1
ATOM 3032 C C . GLU A 1 378 ? -16.034 1.803 11.584 1.00 92.12 378 GLU A C 1
ATOM 3034 O O . GLU A 1 378 ? -16.324 1.857 12.775 1.00 92.12 378 GLU A O 1
ATOM 3039 N N . VAL A 1 379 ? -14.996 2.455 11.057 1.00 92.56 379 VAL A N 1
ATOM 3040 C CA . VAL A 1 379 ? -14.094 3.316 11.835 1.00 92.56 379 VAL A CA 1
ATOM 3041 C C . VAL A 1 379 ? -14.869 4.471 12.472 1.00 92.56 379 VAL A C 1
ATOM 3043 O O . VAL A 1 379 ? -14.803 4.654 13.682 1.00 92.56 379 VAL A O 1
ATOM 3046 N N . VAL A 1 380 ? -15.670 5.203 11.691 1.00 91.94 380 VAL A N 1
ATOM 3047 C CA . VAL A 1 380 ? -16.483 6.325 12.195 1.00 91.94 380 VAL A CA 1
ATOM 3048 C C . VAL A 1 380 ? -17.466 5.861 13.263 1.00 91.94 380 VAL A C 1
ATOM 3050 O O . VAL A 1 380 ? -17.585 6.501 14.304 1.00 91.94 380 VAL A O 1
ATOM 3053 N N . GLN A 1 381 ? -18.167 4.750 13.025 1.00 91.50 381 GLN A N 1
ATOM 3054 C CA . GLN A 1 381 ? -19.099 4.201 14.005 1.00 91.50 381 GLN A CA 1
ATOM 3055 C C . GLN A 1 381 ? -18.384 3.862 15.316 1.00 91.50 381 GLN A C 1
ATOM 3057 O O . GLN A 1 381 ? -18.903 4.152 16.390 1.00 91.50 381 GLN A O 1
ATOM 3062 N N . PHE A 1 382 ? -17.193 3.271 15.233 1.00 90.75 382 PHE A N 1
ATOM 3063 C CA . PHE A 1 382 ? -16.415 2.914 16.410 1.00 90.75 382 PHE A CA 1
ATOM 3064 C C . PHE A 1 382 ? -15.925 4.151 17.172 1.00 90.75 382 PHE A C 1
ATOM 3066 O O . PHE A 1 382 ? -16.087 4.214 18.386 1.00 90.75 382 PHE A O 1
ATOM 3073 N N . ILE A 1 383 ? -15.435 5.173 16.467 1.00 90.19 383 ILE A N 1
ATOM 3074 C CA . ILE A 1 383 ? -15.049 6.463 17.060 1.00 90.19 383 ILE A CA 1
ATOM 3075 C C . ILE A 1 383 ? -16.240 7.109 17.788 1.00 90.19 383 ILE A C 1
ATOM 3077 O O . ILE A 1 383 ? -16.114 7.530 18.936 1.00 90.19 383 ILE A O 1
ATOM 3081 N N . LEU A 1 384 ? -17.419 7.144 17.160 1.00 88.81 384 LEU A N 1
ATOM 3082 C CA . LEU A 1 384 ? -18.628 7.709 17.770 1.00 88.81 384 LEU A CA 1
ATOM 3083 C C . LEU A 1 384 ? -19.085 6.910 18.995 1.00 88.81 384 LEU A C 1
ATOM 3085 O O . LEU A 1 384 ? -19.447 7.506 20.012 1.00 88.81 384 LEU A O 1
ATOM 3089 N N . LYS A 1 385 ? -18.999 5.575 18.934 1.00 88.75 385 LYS A N 1
ATOM 3090 C CA . LYS A 1 385 ? -19.290 4.686 20.065 1.00 88.75 385 LYS A CA 1
ATOM 3091 C C . LYS A 1 385 ? -18.370 4.982 21.252 1.00 88.75 385 LYS A C 1
ATOM 3093 O O . LYS A 1 385 ? -18.851 5.070 22.379 1.00 88.75 385 LYS A O 1
ATOM 3098 N N . LEU A 1 386 ? -17.076 5.198 21.004 1.00 86.69 386 LEU A N 1
ATOM 3099 C CA . LEU A 1 386 ? -16.103 5.593 22.032 1.00 86.69 386 LEU A CA 1
ATOM 3100 C C . LEU A 1 386 ? -16.374 6.992 22.604 1.00 86.69 386 LEU A C 1
ATOM 3102 O O . LEU A 1 386 ? -16.148 7.224 23.793 1.00 86.69 386 LEU A O 1
ATOM 3106 N N . ALA A 1 387 ? -16.909 7.897 21.783 1.00 85.50 387 ALA A N 1
ATOM 3107 C CA . ALA A 1 387 ? -17.370 9.222 22.195 1.00 85.50 387 ALA A CA 1
ATOM 3108 C C . ALA A 1 387 ? -18.754 9.208 22.888 1.00 85.50 387 ALA A C 1
ATOM 3110 O O . ALA A 1 387 ? -19.269 10.262 23.260 1.00 85.50 387 ALA A O 1
ATOM 3111 N N . GLY A 1 388 ? -19.379 8.036 23.061 1.00 84.44 388 GLY A N 1
ATOM 3112 C CA . GLY A 1 388 ? -20.665 7.873 23.750 1.00 84.44 388 GLY A CA 1
ATOM 3113 C C . GLY A 1 388 ? -21.906 8.162 22.898 1.00 84.44 388 GLY A C 1
ATOM 3114 O O . GLY A 1 388 ? -23.003 8.276 23.444 1.00 84.44 388 GLY A O 1
ATOM 3115 N N . THR A 1 389 ? -21.762 8.275 21.574 1.00 84.06 389 THR A N 1
ATOM 3116 C CA . THR A 1 389 ? -22.880 8.475 20.639 1.00 84.06 389 THR A CA 1
ATOM 3117 C C . THR A 1 389 ? -23.077 7.220 19.791 1.00 84.06 389 THR A C 1
ATOM 3119 O O . THR A 1 389 ? -22.203 6.850 19.013 1.00 84.06 389 THR A O 1
ATOM 3122 N N . ASP A 1 390 ? -24.231 6.564 19.913 1.00 84.56 390 ASP A N 1
ATOM 3123 C CA . ASP A 1 390 ? -24.547 5.381 19.107 1.00 84.56 390 ASP A CA 1
ATOM 3124 C C . ASP A 1 390 ? -25.290 5.785 17.826 1.00 84.56 390 ASP A C 1
ATOM 3126 O O . ASP A 1 390 ? -26.383 6.353 17.880 1.00 84.56 390 ASP A O 1
ATOM 3130 N N . ILE A 1 391 ? -24.672 5.524 16.673 1.00 83.62 391 ILE A N 1
ATOM 3131 C CA . ILE A 1 391 ? -25.215 5.826 15.343 1.00 83.62 391 ILE A CA 1
ATOM 3132 C C . ILE A 1 391 ? -25.106 4.574 14.474 1.00 83.62 391 ILE A C 1
ATOM 3134 O O . ILE A 1 391 ? -24.082 3.884 14.446 1.00 83.62 391 ILE A O 1
ATOM 3138 N N . GLU A 1 392 ? -26.167 4.272 13.726 1.00 85.12 392 GLU A N 1
ATOM 3139 C CA . GLU A 1 392 ? -26.161 3.144 12.803 1.00 85.12 392 GLU A CA 1
ATOM 3140 C C . GLU A 1 392 ? -25.341 3.460 11.540 1.00 85.12 392 GLU A C 1
ATOM 3142 O O . GLU A 1 392 ? -25.415 4.549 10.974 1.00 85.12 392 GLU A O 1
ATOM 3147 N N . LYS A 1 393 ? -24.629 2.460 10.997 1.00 82.38 393 LYS A N 1
ATOM 3148 C CA . LYS A 1 393 ? -23.814 2.596 9.765 1.00 82.38 393 LYS A CA 1
ATOM 3149 C C . LYS A 1 393 ? -24.570 3.174 8.557 1.00 82.38 393 LYS A C 1
ATOM 3151 O O . LYS A 1 393 ? -23.945 3.671 7.618 1.00 82.38 393 LYS A O 1
ATOM 3156 N N . LYS A 1 394 ? -25.898 3.035 8.523 1.00 85.88 394 LYS A N 1
ATOM 3157 C CA . LYS A 1 394 ? -26.746 3.512 7.420 1.00 85.88 394 LYS A CA 1
ATOM 3158 C C . LYS A 1 394 ? -26.840 5.045 7.386 1.00 85.88 394 LYS A C 1
ATOM 3160 O O . LYS A 1 394 ? -26.941 5.593 6.294 1.00 85.88 394 LYS A O 1
ATOM 3165 N N . ASP A 1 395 ? -26.713 5.692 8.544 1.00 86.31 395 ASP A N 1
ATOM 3166 C CA . ASP A 1 395 ? -26.873 7.140 8.730 1.00 86.31 395 ASP A CA 1
ATOM 3167 C C . ASP A 1 395 ? -25.539 7.897 8.549 1.00 86.31 395 ASP A C 1
ATOM 3169 O O . ASP A 1 395 ? -25.471 9.119 8.676 1.00 86.31 395 ASP A O 1
ATOM 3173 N N . ILE A 1 396 ? -24.464 7.160 8.234 1.00 88.62 396 ILE A N 1
ATOM 3174 C CA . ILE A 1 396 ? -23.117 7.678 7.985 1.00 88.62 396 ILE A CA 1
ATOM 3175 C C . ILE A 1 396 ? -22.868 7.736 6.476 1.00 88.62 396 ILE A C 1
ATOM 3177 O O . ILE A 1 396 ? -22.857 6.701 5.795 1.00 88.62 396 ILE A O 1
ATOM 3181 N N . ALA A 1 397 ? -22.607 8.931 5.950 1.00 90.75 397 ALA A N 1
ATOM 3182 C CA . ALA A 1 397 ? -22.163 9.150 4.577 1.00 90.75 397 ALA A CA 1
ATOM 3183 C C . ALA A 1 397 ? -20.679 9.543 4.549 1.00 90.75 397 ALA A C 1
ATOM 3185 O O . ALA A 1 397 ? -20.279 10.531 5.162 1.00 90.75 397 ALA A O 1
ATOM 3186 N N . ILE A 1 398 ? -19.865 8.764 3.833 1.00 91.44 398 ILE A N 1
ATOM 3187 C CA . ILE A 1 398 ? -18.442 9.048 3.616 1.00 91.44 398 ILE A CA 1
ATOM 3188 C C . ILE A 1 398 ? -18.290 9.782 2.285 1.00 91.44 398 ILE A C 1
ATOM 3190 O O . ILE A 1 398 ? -18.816 9.320 1.269 1.00 91.44 398 ILE A O 1
ATOM 3194 N N . ASN A 1 399 ? -17.568 10.899 2.295 1.00 90.38 399 ASN A N 1
ATOM 3195 C CA . ASN A 1 399 ? -17.327 11.730 1.122 1.00 90.38 399 ASN A CA 1
ATOM 3196 C C . ASN A 1 399 ? -15.872 11.580 0.666 1.00 90.38 399 ASN A C 1
ATOM 3198 O O . ASN A 1 399 ? -14.953 11.860 1.434 1.00 90.38 399 ASN A O 1
ATOM 3202 N N . PHE A 1 400 ? -15.698 11.174 -0.590 1.00 88.19 400 PHE A N 1
ATOM 3203 C CA . PHE A 1 400 ? -14.423 11.077 -1.306 1.00 88.19 400 PHE A CA 1
ATOM 3204 C C . PHE A 1 400 ? -14.322 12.189 -2.365 1.00 88.19 400 PHE A C 1
ATOM 3206 O O . PHE A 1 400 ? -15.391 12.647 -2.840 1.00 88.19 400 PHE A O 1
#

Organism: NCBI:txid412755

Radius of gyration: 29.61 Å; chains: 1; bounding box: 82×47×96 Å

Sequence (400 aa):
MADTLKLRVIQGDAVLEKLDDDHPDLDRALKALSAKLDGYEDIWNYYDGDQPLMYTSGRLRDIFKDLDMATFVENWCAVIIDAANDRINLRGVTLEDKTANDALKVLWEELGINLEADDVHEAALVIGEAYIMVWKDDEAIDVVYNDPRLVHLFYESANPKKKWYGAKWWADSKDHLRITLYYDDRLEYYRSEKETKNTTSVRHLLPYSPIGEKDADGEVDNVETHEFGEVPIFHYRLERRKVKGDIVNVIPLQNGINKLVTDMMVSAEFGAFPQRWAITDSDIGDLKNAPDEVWWIPSGDGTGQQAAVGQFKSIDLKVFIEAVDHLASSAAIISRTPKHFLFQQGGDPSGEALVAMEAPLNKRCSDHIERFNPVWKEVVQFILKLAGTDIEKKDIAINF

Foldseek 3Di:
DPPPDCLVQFDPPVQPDDADPVCRPVSSQLVNLVVVVVNLVQLVCLLVQVHDQDDPDPVVVVVVVVVPDDQDADRPLNLLLVLLLVVQQFPDKDFPDPVLRVVVVVLCVVQVVRVLVSVQSSLCQRFQKWKWFWDDDPQDIHIHTDRPSFKDWDADPVDNVATAKMKGWDQDPVQWIKIWIFGLWKIFIWIFPDHPVPPPGCVRIDGADPVQDAPPVRHHPRMDTDDLSGGRMFMFGLDPNGRDHLCPVLVVLSSVLSNLSSVLVVLVVCLVQWAKDKDAPDDPVPDDRDPPDDDDGDFDPPPDDTIDIDTDDRDDSVVSVVVNLVSLVVSCVSSVNQSVSPDPDPDDDDPVRVCVSCVSSVVVSVSSSVRCLLSVLVNSQSVCVSVVHHDDSVSMDTDD